Protein AF-A0A9D4Q6U0-F1 (afdb_monomer_lite)

Organism: Rhipicephalus sanguineus (NCBI:txid34632)

pLDDT: mean 75.95, std 23.37, range [24.31, 98.69]

Foldseek 3Di:
DDDDDDDDDDDDDDDDDDDDDDDDDDDDDDDDDDDDDDDDDDDDDDDDDDDDDDDDDDPVVLVVVLVVVLVPDDPVCSVVSNVVSVVVSVVPDDDPDDDDCVVVVVVLVVVLPDDDDDDDDVVVLVVSVVVSVVVLVVVLVVLCCVLVVVPVDPVSVVVSVVVNVVSVVVSVVVSVVVVVVVCVVVPDPPPVPPPDDQLEAEPDPDDDDPLLSVLQSVFPVNNDDPDDDPVSLLVVLQVVLVPDDPVCSVVSNVVSVVVVVVPDDPPPPSVVVVNVVVCVVQQWDWDQDPPVGGIYIDRNVPPPPDDDDDDDDDPDDDDDDPPVVPVVVVVVLPDPDPFDQQDPVFWDDDFQEIAGEDDAAAEGEQAAGPDQSNAYYEHERYNEYEQDANNDANHAHQEDYYEHYAEYEQEANSQANHPEHQEYEYYQYNEYHFDANSVARHENHQEDEYENEEYQAQDANSADNYYNHAEYYYYLYEHEHQDANSHAAEPYAEYEAYNYEYQEAEANSHHYYLYAEYAYENYEHHHYYAARAEHELYQEYEHALYEYEEQEAPHAPYHYHDLRHAEYEAENYEYAYFHANNNQNCQSYQAYEHENYEYEAHAPNRHHFDPRYDYAAYEYAPWLNLQVLVVLCVVPDDSSNVVSVNDQQHYAYCDDPPRHRPGSVQKHFDDDPNGGPGIDGPDPVSVVSRVVVVVVVVVVVVPDPPDDDPPPVVVVVVVVPDDD

Structure (mmCIF, N/CA/C/O backbone):
data_AF-A0A9D4Q6U0-F1
#
_entry.id   AF-A0A9D4Q6U0-F1
#
loop_
_atom_site.group_PDB
_atom_site.id
_atom_site.type_symbol
_atom_site.label_atom_id
_atom_site.label_alt_id
_atom_site.label_comp_id
_atom_site.label_asym_id
_atom_site.label_entity_id
_atom_site.label_seq_id
_atom_site.pdbx_PDB_ins_code
_atom_site.Cartn_x
_atom_site.Cartn_y
_atom_site.Cartn_z
_atom_site.occupancy
_atom_site.B_iso_or_equiv
_atom_site.auth_seq_id
_atom_site.auth_comp_id
_atom_site.auth_asym_id
_atom_site.auth_atom_id
_atom_site.pdbx_PDB_model_num
ATOM 1 N N . MET A 1 1 ? 0.917 17.896 98.290 1.00 34.88 1 MET A N 1
ATOM 2 C CA . MET A 1 1 ? 2.207 18.615 98.416 1.00 34.88 1 MET A CA 1
ATOM 3 C C . MET A 1 1 ? 2.697 18.904 97.009 1.00 34.88 1 MET A C 1
ATOM 5 O O . MET A 1 1 ? 2.626 17.999 96.190 1.00 34.88 1 MET A O 1
ATOM 9 N N . GLY A 1 2 ? 3.006 20.162 96.689 1.00 32.03 2 GLY A N 1
ATOM 10 C CA . GLY A 1 2 ? 2.991 20.664 95.311 1.00 32.03 2 GLY A CA 1
ATOM 11 C C . GLY A 1 2 ? 4.334 21.075 94.699 1.00 32.03 2 GLY A C 1
ATOM 12 O O . GLY A 1 2 ? 5.353 21.099 95.372 1.00 32.03 2 GLY A O 1
ATOM 13 N N . VAL A 1 3 ? 4.203 21.482 93.429 1.00 36.78 3 VAL A N 1
ATOM 14 C CA . VAL A 1 3 ? 4.994 22.435 92.619 1.00 36.78 3 VAL A CA 1
ATOM 15 C C . VAL A 1 3 ? 6.408 22.042 92.129 1.00 36.78 3 VAL A C 1
ATOM 17 O O . VAL A 1 3 ? 7.299 21.686 92.884 1.00 36.78 3 VAL A O 1
ATOM 20 N N . ALA A 1 4 ? 6.541 22.193 90.803 1.00 39.53 4 ALA A N 1
ATOM 21 C CA . ALA A 1 4 ? 7.672 22.272 89.864 1.00 39.53 4 ALA A CA 1
ATOM 22 C C . ALA A 1 4 ? 9.123 22.512 90.355 1.00 39.53 4 ALA A C 1
ATOM 24 O O . ALA A 1 4 ? 9.361 23.335 91.232 1.00 39.53 4 ALA A O 1
ATOM 25 N N . SER A 1 5 ? 10.115 21.972 89.614 1.00 38.06 5 SER A N 1
ATOM 26 C CA . SER A 1 5 ? 11.016 22.748 88.713 1.00 38.06 5 SER A CA 1
ATOM 27 C C . SER A 1 5 ? 12.306 22.007 88.251 1.00 38.06 5 SER A C 1
ATOM 29 O O . SER A 1 5 ? 12.894 21.242 89.001 1.00 38.06 5 SER A O 1
ATOM 31 N N . ASN A 1 6 ? 12.740 22.339 87.019 1.00 36.28 6 ASN A N 1
ATOM 32 C CA . ASN A 1 6 ? 14.113 22.616 86.523 1.00 36.28 6 ASN A CA 1
ATOM 33 C C . ASN A 1 6 ? 15.254 21.575 86.345 1.00 36.28 6 ASN A C 1
ATOM 35 O O . ASN A 1 6 ? 15.636 20.862 87.260 1.00 36.28 6 ASN A O 1
ATOM 39 N N . GLY A 1 7 ? 15.954 21.756 85.201 1.00 28.27 7 GLY A N 1
ATOM 40 C CA . GLY A 1 7 ? 17.429 21.720 85.035 1.00 28.27 7 GLY A CA 1
ATOM 41 C C . GLY A 1 7 ? 18.051 20.348 84.731 1.00 28.27 7 GLY A C 1
ATOM 42 O O . GLY A 1 7 ? 17.636 19.355 85.293 1.00 28.27 7 GLY A O 1
ATOM 43 N N . GLY A 1 8 ? 19.067 20.154 83.885 1.00 30.03 8 GLY A N 1
ATOM 44 C CA . GLY A 1 8 ? 20.014 21.053 83.227 1.00 30.03 8 GLY A CA 1
ATOM 45 C C . GLY A 1 8 ? 21.415 20.400 83.194 1.00 30.03 8 GLY A C 1
ATOM 46 O O . GLY A 1 8 ? 21.951 20.077 84.241 1.00 30.03 8 GLY A O 1
ATOM 47 N N . ALA A 1 9 ? 21.963 20.226 81.982 1.00 34.41 9 ALA A N 1
ATOM 48 C CA . ALA A 1 9 ? 23.371 20.260 81.521 1.00 34.41 9 ALA A CA 1
ATOM 49 C C . ALA A 1 9 ? 24.570 19.671 82.324 1.00 34.41 9 ALA A C 1
ATOM 51 O O . ALA A 1 9 ? 24.760 19.976 83.494 1.00 34.41 9 ALA A O 1
ATOM 52 N N . ARG A 1 10 ? 25.502 19.012 81.592 1.00 33.31 10 ARG A N 1
ATOM 53 C CA . ARG A 1 10 ? 27.002 19.008 81.684 1.00 33.31 10 ARG A CA 1
ATOM 54 C C . ARG A 1 10 ? 27.558 18.009 80.629 1.00 33.31 10 ARG A C 1
ATOM 56 O O . ARG A 1 10 ? 26.891 17.018 80.388 1.00 33.31 10 ARG A O 1
ATOM 63 N N . GLN A 1 11 ? 28.717 18.110 79.959 1.00 32.38 11 GLN A N 1
ATOM 64 C CA . GLN A 1 11 ? 29.788 19.110 79.788 1.00 32.38 11 GLN A CA 1
ATOM 65 C C . GLN A 1 11 ? 30.734 18.649 78.628 1.00 32.38 11 GLN A C 1
ATOM 67 O O . GLN A 1 11 ? 30.754 17.471 78.290 1.00 32.38 11 GLN A O 1
ATOM 72 N N . ARG A 1 12 ? 31.488 19.590 78.022 1.00 40.22 12 ARG A N 1
ATOM 73 C CA . ARG A 1 12 ? 32.461 19.471 76.884 1.00 40.22 12 ARG A CA 1
ATOM 74 C C . ARG A 1 12 ? 33.872 18.976 77.328 1.00 40.22 12 ARG A C 1
ATOM 76 O O . ARG A 1 12 ? 33.989 18.732 78.527 1.00 40.22 12 ARG A O 1
ATOM 83 N N . PRO A 1 13 ? 34.939 18.849 76.471 1.00 55.78 13 PRO A N 1
ATOM 84 C CA . PRO A 1 13 ? 35.700 19.938 75.752 1.00 55.78 13 PRO A CA 1
ATOM 85 C C . PRO A 1 13 ? 36.103 19.604 74.269 1.00 55.78 13 PRO A C 1
ATOM 87 O O . PRO A 1 13 ? 36.256 18.441 73.934 1.00 55.78 13 PRO A O 1
ATOM 90 N N . LEU A 1 14 ? 36.099 20.506 73.261 1.00 34.78 14 LEU A N 1
ATOM 91 C CA . LEU A 1 14 ? 36.985 21.635 72.825 1.00 34.78 14 LEU A CA 1
ATOM 92 C C . LEU A 1 14 ? 38.248 21.305 71.971 1.00 34.78 14 LEU A C 1
ATOM 94 O O . LEU A 1 14 ? 39.190 20.713 72.486 1.00 34.78 14 LEU A O 1
ATOM 98 N N . LYS A 1 15 ? 38.288 21.841 70.724 1.00 33.41 15 LYS A N 1
ATOM 99 C CA . LYS A 1 15 ? 39.376 22.593 70.008 1.00 33.41 15 LYS A CA 1
ATOM 100 C C . LYS A 1 15 ? 38.868 22.986 68.583 1.00 33.41 15 LYS A C 1
ATOM 102 O O . LYS A 1 15 ? 38.467 22.095 67.852 1.00 33.41 15 LYS A O 1
ATOM 107 N N . HIS A 1 16 ? 38.528 24.258 68.280 1.00 33.97 16 HIS A N 1
ATOM 108 C CA . HIS A 1 16 ? 39.327 25.363 67.658 1.00 33.97 16 HIS A CA 1
ATOM 109 C C . HIS A 1 16 ? 39.791 25.070 66.203 1.00 33.97 16 HIS A C 1
ATOM 111 O O . HIS A 1 16 ? 40.360 24.008 66.015 1.00 33.97 16 HIS A O 1
ATOM 117 N N . ILE A 1 17 ? 39.655 25.868 65.118 1.00 32.78 17 ILE A N 1
ATOM 118 C CA . ILE A 1 17 ? 39.364 27.286 64.723 1.00 32.78 17 ILE A CA 1
ATOM 119 C C . ILE A 1 17 ? 38.952 27.215 63.212 1.00 32.78 17 ILE A C 1
ATOM 121 O O . ILE A 1 17 ? 39.503 26.373 62.517 1.00 32.78 17 ILE A O 1
ATOM 125 N N . GLY A 1 18 ? 37.927 27.882 62.652 1.00 28.89 18 GLY A N 1
ATOM 126 C CA . GLY A 1 18 ? 37.894 29.280 62.162 1.00 28.89 18 GLY A CA 1
ATOM 127 C C . GLY A 1 18 ? 37.736 29.363 60.619 1.00 28.89 18 GLY A C 1
ATOM 128 O O . GLY A 1 18 ? 38.375 28.611 59.900 1.00 28.89 18 GLY A O 1
ATOM 129 N N . LEU A 1 19 ? 36.846 30.246 60.145 1.00 32.69 19 LEU A N 1
ATOM 130 C CA . LEU A 1 19 ? 36.236 30.379 58.799 1.00 32.69 19 LEU A CA 1
ATOM 131 C C . LEU A 1 19 ? 36.985 31.314 57.801 1.00 32.69 19 LEU A C 1
ATOM 133 O O . LEU A 1 19 ? 37.939 31.978 58.191 1.00 32.69 19 LEU A O 1
ATOM 137 N N . VAL A 1 20 ? 36.378 31.448 56.597 1.00 30.61 20 VAL A N 1
ATOM 138 C CA . VAL A 1 20 ? 36.308 32.556 55.582 1.00 30.61 20 VAL A CA 1
ATOM 139 C C . VAL A 1 20 ? 37.174 32.509 54.272 1.00 30.61 20 VAL A C 1
ATOM 141 O O . VAL A 1 20 ? 38.139 31.754 54.238 1.00 30.61 20 VAL A O 1
ATOM 144 N N . PRO A 1 21 ? 36.778 33.190 53.144 1.00 51.00 21 PRO A N 1
ATOM 145 C CA . PRO A 1 21 ? 36.739 32.632 51.768 1.00 51.00 21 PRO A CA 1
ATOM 146 C C . PRO A 1 21 ? 37.429 33.509 50.667 1.00 51.00 21 PRO A C 1
ATOM 148 O O . PRO A 1 21 ? 37.908 34.603 50.948 1.00 51.00 21 PRO A O 1
ATOM 151 N N . SER A 1 22 ? 37.428 33.091 49.388 1.00 27.39 22 SER A N 1
ATOM 152 C CA . SER A 1 22 ? 37.730 33.931 48.187 1.00 27.39 22 SER A CA 1
ATOM 153 C C . SER A 1 22 ? 37.457 33.123 46.893 1.00 27.39 22 SER A C 1
ATOM 155 O O . SER A 1 22 ? 37.716 31.926 46.870 1.00 27.39 22 SER A O 1
ATOM 157 N N . LEU A 1 23 ? 36.708 33.571 45.869 1.00 31.47 23 LEU A N 1
ATOM 158 C CA . LEU A 1 23 ? 36.909 34.620 44.839 1.00 31.47 23 LEU A CA 1
ATOM 159 C C . LEU A 1 23 ? 38.144 34.439 43.911 1.00 31.47 23 LEU A C 1
ATOM 161 O O . LEU A 1 23 ? 39.253 34.714 44.340 1.00 31.47 23 LEU A O 1
ATOM 165 N N . VAL A 1 24 ? 37.857 34.026 42.651 1.00 36.94 24 VAL A N 1
ATOM 166 C CA . VAL A 1 24 ? 38.416 34.320 41.282 1.00 36.94 24 VAL A CA 1
ATOM 167 C C . VAL A 1 24 ? 39.945 34.541 41.119 1.00 36.94 24 VAL A C 1
ATOM 169 O O . VAL A 1 24 ? 40.532 35.258 41.921 1.00 36.94 24 VAL A O 1
ATOM 172 N N . PRO A 1 25 ? 40.613 34.056 40.037 1.00 44.22 25 PRO A N 1
ATOM 173 C CA . PRO A 1 25 ? 40.676 34.849 38.795 1.00 44.22 25 PRO A CA 1
ATOM 174 C C . PRO A 1 25 ? 40.771 34.080 37.453 1.00 44.22 25 PRO A C 1
ATOM 176 O O . PRO A 1 25 ? 41.202 32.938 37.344 1.00 44.22 25 PRO A O 1
ATOM 179 N N . SER A 1 26 ? 40.405 34.824 36.412 1.00 31.14 26 SER A N 1
ATOM 180 C CA . SER A 1 26 ? 40.725 34.697 34.985 1.00 31.14 26 SER A CA 1
ATOM 181 C C . SER A 1 26 ? 42.228 34.695 34.647 1.00 31.14 26 SER A C 1
ATOM 183 O O . SER A 1 26 ? 42.954 35.501 35.219 1.00 31.14 26 SER A O 1
ATOM 185 N N . GLN A 1 27 ? 42.642 33.953 33.608 1.00 31.19 27 GLN A N 1
ATOM 186 C CA . GLN A 1 27 ? 43.808 34.216 32.727 1.00 31.19 27 GLN A CA 1
ATOM 187 C C . GLN A 1 27 ? 43.647 33.353 31.453 1.00 31.19 27 GLN A C 1
ATOM 189 O O . GLN A 1 27 ? 43.472 32.146 31.551 1.00 31.19 27 GLN A O 1
ATOM 194 N N . LYS A 1 28 ? 43.365 33.930 30.274 1.00 29.39 28 LYS A N 1
ATOM 195 C CA . LYS A 1 28 ? 44.308 34.395 29.229 1.00 29.39 28 LYS A CA 1
ATOM 196 C C . LYS A 1 28 ? 45.411 33.388 28.870 1.00 29.39 28 LYS A C 1
ATOM 198 O O . LYS A 1 28 ? 46.359 33.226 29.625 1.00 29.39 28 LYS A O 1
ATOM 203 N N . PHE A 1 29 ? 45.316 32.826 27.663 1.00 33.66 29 PHE A N 1
ATOM 204 C CA . PHE A 1 29 ? 46.439 32.261 26.915 1.00 33.66 29 PHE A CA 1
ATOM 205 C C . PHE A 1 29 ? 46.418 32.827 25.489 1.00 33.66 29 PHE A C 1
ATOM 207 O O . PHE A 1 29 ? 45.447 32.642 24.758 1.00 33.66 29 PHE A O 1
ATOM 214 N N . ASP A 1 30 ? 47.490 33.537 25.143 1.00 32.09 30 ASP A N 1
ATOM 215 C CA . ASP A 1 30 ? 47.856 33.989 23.799 1.00 32.09 30 ASP A CA 1
ATOM 216 C C . ASP A 1 30 ? 48.818 32.971 23.158 1.00 32.09 30 ASP A C 1
ATOM 218 O O . ASP A 1 30 ? 49.669 32.402 23.844 1.00 32.09 30 ASP A O 1
ATOM 222 N N . GLY A 1 31 ? 48.741 32.793 21.834 1.00 28.66 31 GLY A N 1
ATOM 223 C CA . GLY A 1 31 ? 49.796 32.157 21.028 1.00 28.66 31 GLY A CA 1
ATOM 224 C C . GLY A 1 31 ? 49.304 31.500 19.727 1.00 28.66 31 GLY A C 1
ATOM 225 O O . GLY A 1 31 ? 48.173 31.039 19.671 1.00 28.66 31 GLY A O 1
ATOM 226 N N . PRO A 1 32 ? 50.106 31.483 18.645 1.00 41.25 32 PRO A N 1
ATOM 227 C CA . PRO A 1 32 ? 49.754 32.206 17.421 1.00 41.25 32 PRO A CA 1
ATOM 228 C C . PRO A 1 32 ? 49.377 31.311 16.228 1.00 41.25 32 PRO A C 1
ATOM 230 O O . PRO A 1 32 ? 49.958 30.247 16.018 1.00 41.25 32 PRO A O 1
ATOM 233 N N . MET A 1 33 ? 48.472 31.802 15.371 1.00 28.66 33 MET A N 1
ATOM 234 C CA . MET A 1 33 ? 48.144 31.177 14.085 1.00 28.66 33 MET A CA 1
ATOM 235 C C . MET A 1 33 ? 48.852 31.907 12.932 1.00 28.66 33 MET A C 1
ATOM 237 O O . MET A 1 33 ? 48.677 33.109 12.726 1.00 28.66 33 MET A O 1
ATOM 241 N N . ARG A 1 34 ? 49.685 31.162 12.196 1.00 32.22 34 ARG A N 1
ATOM 242 C CA . ARG A 1 34 ? 50.364 31.597 10.969 1.00 32.22 34 ARG A CA 1
ATOM 243 C C . ARG A 1 34 ? 49.403 31.632 9.777 1.00 32.22 34 ARG A C 1
ATOM 245 O O . ARG A 1 34 ? 48.466 30.850 9.677 1.00 32.22 34 ARG A O 1
ATOM 252 N N . ALA A 1 35 ? 49.726 32.549 8.874 1.00 31.44 35 ALA A N 1
ATOM 253 C CA . ALA A 1 35 ? 49.068 32.891 7.624 1.00 31.44 35 ALA A CA 1
ATOM 254 C C . ALA A 1 35 ? 48.915 31.742 6.609 1.00 31.44 35 ALA A C 1
ATOM 256 O O . ALA A 1 35 ? 49.824 30.933 6.455 1.00 31.44 35 ALA A O 1
ATOM 257 N N . PHE A 1 36 ? 47.848 31.805 5.802 1.00 28.67 36 PHE A N 1
ATOM 258 C CA . PHE A 1 36 ? 47.908 31.507 4.366 1.00 28.67 36 PHE A CA 1
ATOM 259 C C . PHE A 1 36 ? 46.881 32.350 3.587 1.00 28.67 36 PHE A C 1
ATOM 261 O O . PHE A 1 36 ? 45.797 32.665 4.071 1.00 28.67 36 PHE A O 1
ATOM 268 N N . GLN A 1 37 ? 47.299 32.786 2.403 1.00 31.31 37 GLN A N 1
ATOM 269 C CA . GLN A 1 37 ? 46.745 33.869 1.590 1.00 31.31 37 GLN A CA 1
ATOM 270 C C . GLN A 1 37 ? 45.569 33.474 0.668 1.00 31.31 37 GLN A C 1
ATOM 272 O O . GLN A 1 37 ? 45.561 32.397 0.087 1.00 31.31 37 GLN A O 1
ATOM 277 N N . ALA A 1 38 ? 44.708 34.478 0.431 1.00 31.34 38 ALA A N 1
ATOM 278 C CA . ALA A 1 38 ? 44.117 34.930 -0.845 1.00 31.34 38 ALA A CA 1
ATOM 279 C C . ALA A 1 38 ? 43.140 34.037 -1.654 1.00 31.34 38 ALA A C 1
ATOM 281 O O . ALA A 1 38 ? 43.524 33.014 -2.205 1.00 31.34 38 ALA A O 1
ATOM 282 N N . ARG A 1 39 ? 41.953 34.583 -1.993 1.00 29.25 39 ARG A N 1
ATOM 283 C CA . ARG A 1 39 ? 41.708 35.322 -3.262 1.00 29.25 39 ARG A CA 1
ATOM 284 C C . ARG A 1 39 ? 40.244 35.789 -3.452 1.00 29.25 39 ARG A C 1
ATOM 286 O O . ARG A 1 39 ? 39.315 35.003 -3.373 1.00 29.25 39 ARG A O 1
ATOM 293 N N . LYS A 1 40 ? 40.147 37.067 -3.854 1.00 28.42 40 LYS A N 1
ATOM 294 C CA . LYS A 1 40 ? 39.218 37.742 -4.792 1.00 28.42 40 LYS A CA 1
ATOM 295 C C . LYS A 1 40 ? 37.699 37.787 -4.543 1.00 28.42 40 LYS A C 1
ATOM 297 O O . LYS A 1 40 ? 36.964 36.840 -4.780 1.00 28.42 40 LYS A O 1
ATOM 302 N N . ALA A 1 41 ? 37.264 39.020 -4.280 1.00 31.20 41 ALA A N 1
ATOM 303 C CA . ALA A 1 41 ? 35.942 39.570 -4.547 1.00 31.20 41 ALA A CA 1
ATOM 304 C C . ALA A 1 41 ? 35.710 39.842 -6.051 1.00 31.20 41 ALA A C 1
ATOM 306 O O . ALA A 1 41 ? 36.641 40.216 -6.770 1.00 31.20 41 ALA A O 1
ATOM 307 N N . SER A 1 42 ? 34.451 39.752 -6.490 1.00 27.77 42 SER A N 1
ATOM 308 C CA . SER A 1 42 ? 33.943 40.410 -7.699 1.00 27.77 42 SER A CA 1
ATOM 309 C C . SER A 1 42 ? 32.611 41.092 -7.386 1.00 27.77 42 SER A C 1
ATOM 311 O O . SER A 1 42 ? 31.656 40.442 -6.966 1.00 27.77 42 SER A O 1
ATOM 313 N N . ALA A 1 43 ? 32.583 42.407 -7.581 1.00 34.78 43 ALA A N 1
ATOM 314 C CA . ALA A 1 43 ? 31.421 43.273 -7.458 1.00 34.78 43 ALA A CA 1
ATOM 315 C C . ALA A 1 43 ? 30.470 43.133 -8.662 1.00 34.78 43 ALA A C 1
ATOM 317 O O . ALA A 1 43 ? 30.919 42.875 -9.779 1.00 34.78 43 ALA A O 1
ATOM 318 N N . GLN A 1 44 ? 29.178 43.397 -8.449 1.00 27.06 44 GLN A N 1
ATOM 319 C CA . GLN A 1 44 ? 28.223 43.744 -9.507 1.00 27.06 44 GLN A CA 1
ATOM 320 C C . GLN A 1 44 ? 27.370 44.957 -9.082 1.00 27.06 44 GLN A C 1
ATOM 322 O O . GLN A 1 44 ? 27.084 45.097 -7.891 1.00 27.06 44 GLN A O 1
ATOM 327 N N . PRO A 1 45 ? 26.994 45.851 -10.022 1.00 37.41 45 PRO A N 1
ATOM 328 C CA . PRO A 1 45 ? 26.477 47.179 -9.708 1.00 37.41 45 PRO A CA 1
ATOM 329 C C . PRO A 1 45 ? 24.943 47.253 -9.668 1.00 37.41 45 PRO A C 1
ATOM 331 O O . PRO A 1 45 ? 24.237 46.562 -10.401 1.00 37.41 45 PRO A O 1
ATOM 334 N N . GLN A 1 46 ? 24.444 48.167 -8.834 1.00 29.25 46 GLN A N 1
ATOM 335 C CA . GLN A 1 46 ? 23.058 48.631 -8.807 1.00 29.25 46 GLN A CA 1
ATOM 336 C C . GLN A 1 46 ? 22.801 49.637 -9.939 1.00 29.25 46 GLN A C 1
ATOM 338 O O . GLN A 1 46 ? 23.622 50.517 -10.188 1.00 29.25 46 GLN A O 1
ATOM 343 N N . THR A 1 47 ? 21.626 49.561 -10.563 1.00 27.25 47 THR A N 1
ATOM 344 C CA . THR A 1 47 ? 21.039 50.656 -11.349 1.00 27.25 47 THR A CA 1
ATOM 345 C C . THR A 1 47 ? 19.639 50.954 -10.819 1.00 27.25 47 THR A C 1
ATOM 347 O O . THR A 1 47 ? 18.813 50.059 -10.648 1.00 27.25 47 THR A O 1
ATOM 350 N N . SER A 1 48 ? 19.400 52.225 -10.503 1.00 25.84 48 SER A N 1
ATOM 351 C CA . SER A 1 48 ? 18.124 52.789 -10.072 1.00 25.84 48 SER A CA 1
ATOM 352 C C . SER A 1 48 ? 17.497 53.571 -11.229 1.00 25.84 48 SER A C 1
ATOM 354 O O . SER A 1 48 ? 18.179 54.315 -11.928 1.00 25.84 48 SER A O 1
ATOM 356 N N . VAL A 1 49 ? 16.186 53.419 -11.424 1.00 25.44 49 VAL A N 1
ATOM 357 C CA . VAL A 1 49 ? 15.376 54.272 -12.307 1.00 25.44 49 VAL A CA 1
ATOM 358 C C . VAL A 1 49 ? 14.166 54.747 -11.504 1.00 25.44 49 VAL A C 1
ATOM 360 O O . VAL A 1 49 ? 13.411 53.935 -10.968 1.00 25.44 49 VAL A O 1
ATOM 363 N N . GLN A 1 50 ? 14.016 56.067 -11.382 1.00 27.84 50 GLN A N 1
ATOM 364 C CA . GLN A 1 50 ? 12.854 56.735 -10.793 1.00 27.84 50 GLN A CA 1
ATOM 365 C C . GLN A 1 50 ? 11.741 56.877 -11.843 1.00 27.84 50 GLN A C 1
ATOM 367 O O . GLN A 1 50 ? 12.015 57.261 -12.975 1.00 27.84 50 GLN A O 1
ATOM 372 N N . PHE A 1 51 ? 10.486 56.642 -11.448 1.00 24.31 51 PHE A N 1
ATOM 373 C CA . PHE A 1 51 ? 9.303 57.090 -12.189 1.00 24.31 51 PHE A CA 1
ATOM 374 C C . PHE A 1 51 ? 8.334 57.838 -11.266 1.00 24.31 51 PHE A C 1
ATOM 376 O O . PHE A 1 51 ? 8.239 57.555 -10.071 1.00 24.31 51 PHE A O 1
ATOM 383 N N . ALA A 1 52 ? 7.667 58.820 -11.873 1.00 27.02 52 ALA A N 1
ATOM 384 C CA . ALA A 1 52 ? 6.832 59.859 -11.286 1.00 27.02 52 ALA A CA 1
ATOM 385 C C . ALA A 1 52 ? 5.637 59.348 -10.457 1.00 27.02 52 ALA A C 1
ATOM 387 O O . ALA A 1 52 ? 5.082 58.277 -10.697 1.00 27.02 52 ALA A O 1
ATOM 388 N N . VAL A 1 53 ? 5.244 60.159 -9.472 1.00 27.25 53 VAL A N 1
ATOM 389 C CA . VAL A 1 53 ? 4.174 59.895 -8.502 1.00 27.25 53 VAL A CA 1
ATOM 390 C C . VAL A 1 53 ? 2.851 60.485 -9.004 1.00 27.25 53 VAL A C 1
ATOM 392 O O . VAL A 1 53 ? 2.723 61.700 -9.109 1.00 27.25 53 VAL A O 1
ATOM 395 N N . GLU A 1 54 ? 1.856 59.634 -9.263 1.00 27.48 54 GLU A N 1
ATOM 396 C CA . GLU A 1 54 ? 0.443 60.023 -9.418 1.00 27.48 54 GLU A CA 1
ATOM 397 C C . GLU A 1 54 ? -0.264 60.155 -8.049 1.00 27.48 54 GLU A C 1
ATOM 399 O O . GLU A 1 54 ? 0.111 59.468 -7.086 1.00 27.48 54 GLU A O 1
ATOM 404 N N . PRO A 1 55 ? -1.306 61.005 -7.929 1.00 34.06 55 PRO A N 1
ATOM 405 C CA . PRO A 1 55 ? -1.954 61.286 -6.654 1.00 34.06 55 PRO A CA 1
ATOM 406 C C . PRO A 1 55 ? -2.772 60.086 -6.156 1.00 34.06 55 PRO A C 1
ATOM 408 O O . PRO A 1 55 ? -3.558 59.467 -6.874 1.00 34.06 55 PRO A O 1
ATOM 411 N N . ARG A 1 56 ? -2.588 59.744 -4.878 1.00 39.72 56 ARG A N 1
ATOM 412 C CA . ARG A 1 56 ? -3.220 58.585 -4.239 1.00 39.72 56 ARG A CA 1
ATOM 413 C C . ARG A 1 56 ? -4.607 58.946 -3.704 1.00 39.72 56 ARG A C 1
ATOM 415 O O . ARG A 1 56 ? -4.706 59.532 -2.635 1.00 39.72 56 ARG A O 1
ATOM 422 N N . LEU A 1 57 ? -5.664 58.498 -4.382 1.00 44.09 57 LEU A N 1
ATOM 423 C CA . LEU A 1 57 ? -7.014 58.454 -3.797 1.00 44.09 57 LEU A CA 1
ATOM 424 C C . LEU A 1 57 ? -7.071 57.421 -2.663 1.00 44.09 57 LEU A C 1
ATOM 426 O O . LEU A 1 57 ? -6.499 56.330 -2.793 1.00 44.09 57 LEU A O 1
ATOM 430 N N . SER A 1 58 ? -7.782 57.729 -1.585 1.00 52.78 58 SER A N 1
ATOM 431 C CA . SER A 1 58 ? -8.012 56.833 -0.448 1.00 52.78 58 SER A CA 1
ATOM 432 C C . SER A 1 58 ? -9.027 55.723 -0.783 1.00 52.78 58 SER A C 1
ATOM 434 O O . SER A 1 58 ? -9.812 55.824 -1.726 1.00 52.78 58 SER A O 1
ATOM 436 N N . ALA A 1 59 ? -9.017 54.613 -0.033 1.00 47.28 59 ALA A N 1
ATOM 437 C CA . ALA A 1 59 ? -9.932 53.486 -0.268 1.00 47.28 59 ALA A CA 1
ATOM 438 C C . ALA A 1 59 ? -11.436 53.863 -0.234 1.00 47.28 59 ALA A C 1
ATOM 440 O O . ALA A 1 59 ? -12.172 53.357 -1.085 1.00 47.28 59 ALA A O 1
ATOM 441 N N . PRO A 1 60 ? -11.906 54.767 0.654 1.00 51.03 60 PRO A N 1
ATOM 442 C CA . PRO A 1 60 ? -13.289 55.249 0.633 1.00 51.03 60 PRO A CA 1
ATOM 443 C C . PRO A 1 60 ? -13.647 56.004 -0.654 1.00 51.03 60 PRO A C 1
ATOM 445 O O . PRO A 1 60 ? -14.721 55.789 -1.213 1.00 51.03 60 PRO A O 1
ATOM 448 N N . GLU A 1 61 ? -12.737 56.835 -1.170 1.00 49.31 61 GLU A N 1
ATOM 449 C CA . GLU A 1 61 ? -12.953 57.624 -2.393 1.00 49.31 61 GLU A CA 1
ATOM 450 C C . GLU A 1 61 ? -13.031 56.729 -3.633 1.00 49.31 61 GLU A C 1
ATOM 452 O O . GLU A 1 61 ? -13.877 56.932 -4.502 1.00 49.31 61 GLU A O 1
ATOM 457 N N . ARG A 1 62 ? -12.223 55.664 -3.683 1.00 53.44 62 ARG A N 1
ATOM 458 C CA . ARG A 1 62 ? -12.276 54.677 -4.774 1.00 53.44 62 ARG A CA 1
ATOM 459 C C . ARG A 1 62 ? -13.554 53.842 -4.738 1.00 53.44 62 ARG A C 1
ATOM 461 O O . ARG A 1 62 ? -14.106 53.522 -5.787 1.00 53.44 62 ARG A O 1
ATOM 468 N N . LEU A 1 63 ? -14.046 53.506 -3.544 1.00 46.44 63 LEU A N 1
ATOM 469 C CA . LEU A 1 63 ? -15.309 52.780 -3.384 1.00 46.44 63 LEU A CA 1
ATOM 470 C C . LEU A 1 63 ? -16.516 53.656 -3.754 1.00 46.44 63 LEU A C 1
ATOM 472 O O . LEU A 1 63 ? -17.475 53.167 -4.351 1.00 46.44 63 LEU A O 1
ATOM 476 N N . SER A 1 64 ? -16.445 54.951 -3.434 1.00 54.81 64 SER A N 1
ATOM 477 C CA . SER A 1 64 ? -17.417 55.959 -3.863 1.00 54.81 64 SER A CA 1
ATOM 478 C C . SER A 1 64 ? -17.458 56.074 -5.391 1.00 54.81 64 SER A C 1
ATOM 480 O O . SER A 1 64 ? -18.533 56.005 -5.984 1.00 54.81 64 SER A O 1
ATOM 482 N N . LEU A 1 65 ? -16.290 56.111 -6.044 1.00 50.19 65 LEU A N 1
ATOM 483 C CA . LEU A 1 65 ? -16.170 56.187 -7.502 1.00 50.19 65 LEU A CA 1
ATOM 484 C C . LEU A 1 65 ? -16.754 54.950 -8.210 1.00 50.19 65 LEU A C 1
ATOM 486 O O . LEU A 1 65 ? -17.503 55.086 -9.174 1.00 50.19 65 LEU A O 1
ATOM 490 N N . VAL A 1 66 ? -16.484 53.738 -7.705 1.00 50.25 66 VAL A N 1
ATOM 491 C CA . VAL A 1 66 ? -17.057 52.495 -8.263 1.00 50.25 66 VAL A CA 1
ATOM 492 C C . VAL A 1 66 ? -18.581 52.472 -8.121 1.00 50.25 66 VAL A C 1
ATOM 494 O O . VAL A 1 66 ? -19.274 52.085 -9.061 1.00 50.25 66 VAL A O 1
ATOM 497 N N . ARG A 1 67 ? -19.122 52.950 -6.993 1.00 51.72 67 ARG A N 1
ATOM 498 C CA . ARG A 1 67 ? -20.576 53.078 -6.802 1.00 51.72 67 ARG A CA 1
ATOM 499 C C . ARG A 1 67 ? -21.188 54.086 -7.770 1.00 51.72 67 ARG A C 1
ATOM 501 O O . ARG A 1 67 ? -22.209 53.785 -8.385 1.00 51.72 67 ARG A O 1
ATOM 508 N N . GLN A 1 68 ? -20.535 55.228 -7.962 1.00 55.31 68 GLN A N 1
ATOM 509 C CA . GLN A 1 68 ? -20.993 56.287 -8.859 1.00 55.31 68 GLN A CA 1
ATOM 510 C C . GLN A 1 68 ? -20.989 55.852 -10.335 1.00 55.31 68 GLN A C 1
ATOM 512 O O . GLN A 1 68 ? -21.892 56.221 -11.082 1.00 55.31 68 GLN A O 1
ATOM 517 N N . ILE A 1 69 ? -20.019 55.023 -10.738 1.00 49.84 69 ILE A N 1
ATOM 518 C CA . ILE A 1 69 ? -19.950 54.429 -12.081 1.00 49.84 69 ILE A CA 1
ATOM 519 C C . ILE A 1 69 ? -21.009 53.328 -12.245 1.00 49.84 69 ILE A C 1
ATOM 521 O O . ILE A 1 69 ? -21.702 53.294 -13.258 1.00 49.84 69 ILE A O 1
ATOM 525 N N . SER A 1 70 ? -21.196 52.465 -11.239 1.00 51.41 70 SER A N 1
ATOM 526 C CA . SER A 1 70 ? -22.192 51.384 -11.302 1.00 51.41 70 SER A CA 1
ATOM 527 C C . SER A 1 70 ? -23.638 51.890 -11.330 1.00 51.41 70 SER A C 1
ATOM 529 O O . SER A 1 70 ? -24.451 51.340 -12.061 1.00 51.41 70 SER A O 1
ATOM 531 N N . GLY A 1 71 ? -23.952 52.978 -10.617 1.00 50.69 71 GLY A N 1
ATOM 532 C CA . GLY A 1 71 ? -25.299 53.559 -10.586 1.00 50.69 71 GLY A CA 1
ATOM 533 C C . GLY A 1 71 ? -25.716 54.269 -11.879 1.00 50.69 71 GLY A C 1
ATOM 534 O O . GLY A 1 71 ? -26.861 54.689 -11.993 1.00 50.69 71 GLY A O 1
ATOM 535 N N . ARG A 1 72 ? -24.801 54.420 -12.846 1.00 51.56 72 ARG A N 1
ATOM 536 C CA . ARG A 1 72 ? -25.081 54.985 -14.176 1.00 51.56 72 ARG A CA 1
ATOM 537 C C . ARG A 1 72 ? -25.178 53.919 -15.275 1.00 51.56 72 ARG A C 1
ATOM 539 O O . ARG A 1 72 ? -25.448 54.273 -16.418 1.00 51.56 72 ARG A O 1
ATOM 546 N N . ALA A 1 73 ? -24.945 52.645 -14.954 1.00 45.81 73 ALA A N 1
ATOM 547 C CA . ALA A 1 73 ? -24.999 51.548 -15.918 1.00 45.81 73 ALA A CA 1
ATOM 548 C C . ALA A 1 73 ? -26.419 50.943 -16.021 1.00 45.81 73 ALA A C 1
ATOM 550 O O . ALA A 1 73 ? -27.134 50.918 -15.013 1.00 45.81 73 ALA A O 1
ATOM 551 N N . PRO A 1 74 ? -26.822 50.410 -17.194 1.00 51.34 74 PRO A N 1
ATOM 552 C CA . PRO A 1 74 ? -28.097 49.708 -17.361 1.00 51.34 74 PRO A CA 1
ATOM 553 C C . PRO A 1 74 ? -28.210 48.500 -16.418 1.00 51.34 74 PRO A C 1
ATOM 555 O O . PRO A 1 74 ? -27.213 47.817 -16.170 1.00 51.34 74 PRO A O 1
ATOM 558 N N . ASP A 1 75 ? -29.417 48.189 -15.937 1.00 47.44 75 ASP A N 1
ATOM 559 C CA . ASP A 1 75 ? -29.654 47.146 -14.918 1.00 47.44 75 ASP A CA 1
ATOM 560 C C . ASP A 1 75 ? -29.105 45.760 -15.307 1.00 47.44 75 ASP A C 1
ATOM 562 O O . ASP A 1 75 ? -28.644 45.001 -14.454 1.00 47.44 75 ASP A O 1
ATOM 566 N N . SER A 1 76 ? -29.062 45.442 -16.605 1.00 49.84 76 SER A N 1
ATOM 567 C CA . SER A 1 76 ? -28.497 44.189 -17.126 1.00 49.84 76 SER A CA 1
ATOM 568 C C . SER A 1 76 ? -26.971 44.084 -17.004 1.00 49.84 76 SER A C 1
ATOM 570 O O . SER A 1 76 ? -26.422 42.986 -17.110 1.00 49.84 76 SER A O 1
ATOM 572 N N . GLU A 1 77 ? -26.271 45.200 -16.791 1.00 43.38 77 GLU A N 1
ATOM 573 C CA . GLU A 1 77 ? -24.805 45.265 -16.753 1.00 43.38 77 GLU A CA 1
ATOM 574 C C . GLU A 1 77 ? -24.234 45.675 -15.392 1.00 43.38 77 GLU A C 1
ATOM 576 O O . GLU A 1 77 ? -23.049 45.443 -15.136 1.00 43.38 77 GLU A O 1
ATOM 581 N N . GLN A 1 78 ? -25.067 46.176 -14.474 1.00 48.97 78 GLN A N 1
ATOM 582 C CA . GLN A 1 78 ? -24.644 46.572 -13.125 1.00 48.97 78 GLN A CA 1
ATOM 583 C C . GLN A 1 78 ? -23.879 45.454 -12.398 1.00 48.97 78 GLN A C 1
ATOM 585 O O . GLN A 1 78 ? -22.838 45.711 -11.793 1.00 48.97 78 GLN A O 1
ATOM 590 N N . GLY A 1 79 ? -24.307 44.194 -12.534 1.00 41.94 79 GLY A N 1
ATOM 591 C CA . GLY A 1 79 ? -23.606 43.047 -11.944 1.00 41.94 79 GLY A CA 1
ATOM 592 C C . GLY A 1 79 ? -22.193 42.821 -12.502 1.00 41.94 79 GLY A C 1
ATOM 593 O O . GLY A 1 79 ? -21.275 42.486 -11.750 1.00 41.94 79 GLY A O 1
ATOM 594 N N . ARG A 1 80 ? -21.978 43.059 -13.804 1.00 46.28 80 ARG A N 1
ATOM 595 C CA . ARG A 1 80 ? -20.655 42.925 -14.444 1.00 46.28 80 ARG A CA 1
ATOM 596 C C . ARG A 1 80 ? -19.748 44.107 -14.112 1.00 46.28 80 ARG A C 1
ATOM 598 O O . ARG A 1 80 ? -18.568 43.897 -13.845 1.00 46.28 80 ARG A O 1
ATOM 605 N N . CYS A 1 81 ? -20.292 45.321 -14.054 1.00 41.47 81 CYS A N 1
ATOM 606 C CA . CYS A 1 81 ? -19.543 46.522 -13.681 1.00 41.47 81 CYS A CA 1
ATOM 607 C C . CYS A 1 81 ? -19.100 46.499 -12.211 1.00 41.47 81 CYS A C 1
ATOM 609 O O . CYS A 1 81 ? -17.959 46.849 -11.911 1.00 41.47 81 CYS A O 1
ATOM 611 N N . VAL A 1 82 ? -19.957 46.024 -11.299 1.00 46.03 82 VAL A N 1
ATOM 612 C CA . VAL A 1 82 ? -19.594 45.834 -9.884 1.00 46.03 82 VAL A CA 1
ATOM 613 C C . VAL A 1 82 ? -18.534 44.740 -9.745 1.00 46.03 82 VAL A C 1
ATOM 615 O O . VAL A 1 82 ? -17.542 44.945 -9.049 1.00 46.03 82 VAL A O 1
ATOM 618 N N . SER A 1 83 ? -18.680 43.619 -10.460 1.00 43.59 83 SER A N 1
ATOM 619 C CA . SER A 1 83 ? -17.679 42.545 -10.477 1.00 43.59 83 SER A CA 1
ATOM 620 C C . SER A 1 83 ? -16.315 43.031 -10.986 1.00 43.59 83 SER A C 1
ATOM 622 O O . SER A 1 83 ? -15.305 42.802 -10.322 1.00 43.59 83 SER A O 1
ATOM 624 N N . ALA A 1 84 ? -16.277 43.781 -12.091 1.00 46.38 84 ALA A N 1
ATOM 625 C CA . ALA A 1 84 ? -15.044 44.336 -12.651 1.00 46.38 84 ALA A CA 1
ATOM 626 C C . ALA A 1 84 ? -14.415 45.424 -11.758 1.00 46.38 84 ALA A C 1
ATOM 628 O O . ALA A 1 84 ? -13.196 45.454 -11.587 1.00 46.38 84 ALA A O 1
ATOM 629 N N . GLY A 1 85 ? -15.227 46.292 -11.143 1.00 43.47 85 GLY A N 1
ATOM 630 C CA . GLY A 1 85 ? -14.756 47.332 -10.220 1.00 43.47 85 GLY A CA 1
ATOM 631 C C . GLY A 1 85 ? -14.162 46.761 -8.929 1.00 43.47 85 GLY A C 1
ATOM 632 O O . GLY A 1 85 ? -13.136 47.245 -8.445 1.00 43.47 85 GLY A O 1
ATOM 633 N N . VAL A 1 86 ? -14.751 45.681 -8.408 1.00 45.62 86 VAL A N 1
ATOM 634 C CA . VAL A 1 86 ? -14.200 44.911 -7.284 1.00 45.62 86 VAL A CA 1
ATOM 635 C C . VAL A 1 86 ? -12.882 44.245 -7.688 1.00 45.62 86 VAL A C 1
ATOM 637 O O . VAL A 1 86 ? -11.909 44.319 -6.941 1.00 45.62 86 VAL A O 1
ATOM 640 N N . ASP A 1 87 ? -12.789 43.696 -8.900 1.00 43.03 87 ASP A N 1
ATOM 641 C CA . ASP A 1 87 ? -11.563 43.079 -9.421 1.00 43.03 87 ASP A CA 1
ATOM 642 C C . ASP A 1 87 ? -10.395 44.082 -9.547 1.00 43.03 87 ASP A C 1
ATOM 644 O O . ASP A 1 87 ? -9.242 43.751 -9.254 1.00 43.03 87 ASP A O 1
ATOM 648 N N . VAL A 1 88 ? -10.680 45.335 -9.921 1.00 43.12 88 VAL A N 1
ATOM 649 C CA . VAL A 1 88 ? -9.690 46.428 -9.998 1.00 43.12 88 VAL A CA 1
ATOM 650 C C . VAL A 1 88 ? -9.261 46.903 -8.603 1.00 43.12 88 VAL A C 1
ATOM 652 O O . VAL A 1 88 ? -8.062 47.057 -8.347 1.00 43.12 88 VAL A O 1
ATOM 655 N N . LEU A 1 89 ? -10.204 47.059 -7.666 1.00 38.84 89 LEU A N 1
ATOM 656 C CA . LEU A 1 89 ? -9.912 47.398 -6.265 1.00 38.84 89 LEU A CA 1
ATOM 657 C C . LEU A 1 89 ? -9.032 46.332 -5.587 1.00 38.84 89 LEU A C 1
ATOM 659 O O . LEU A 1 89 ? -8.110 46.669 -4.842 1.00 38.84 89 LEU A O 1
ATOM 663 N N . LEU A 1 90 ? -9.254 45.055 -5.905 1.00 44.72 90 LEU A N 1
ATOM 664 C CA . LEU A 1 90 ? -8.505 43.917 -5.365 1.00 44.72 90 LEU A CA 1
ATOM 665 C C . LEU A 1 90 ? -7.114 43.735 -5.998 1.00 44.72 90 LEU A C 1
ATOM 667 O O . LEU A 1 90 ? -6.235 43.109 -5.401 1.00 44.72 90 LEU A O 1
ATOM 671 N N . ARG A 1 91 ? -6.855 44.287 -7.190 1.00 41.84 91 ARG A N 1
ATOM 672 C CA . ARG A 1 91 ? -5.512 44.291 -7.810 1.00 41.84 91 ARG A CA 1
ATOM 673 C C . ARG A 1 91 ? -4.602 45.399 -7.270 1.00 41.84 91 ARG A C 1
ATOM 675 O O . ARG A 1 91 ? -3.385 45.251 -7.327 1.00 41.84 91 ARG A O 1
ATOM 682 N N . SER A 1 92 ? -5.171 46.464 -6.705 1.00 35.62 92 SER A N 1
ATOM 683 C CA . SER A 1 92 ? -4.436 47.653 -6.251 1.00 35.62 92 SER A CA 1
ATOM 684 C C . SER A 1 92 ? -3.772 47.528 -4.868 1.00 35.62 92 SER A C 1
ATOM 686 O O . SER A 1 92 ? -2.958 48.387 -4.523 1.00 35.62 92 SER A O 1
ATOM 688 N N . THR A 1 93 ? -4.087 46.519 -4.052 1.00 36.69 93 THR A N 1
ATOM 689 C CA . THR A 1 93 ? -3.502 46.358 -2.710 1.00 36.69 93 THR A CA 1
ATOM 690 C C . THR A 1 93 ? -2.285 45.426 -2.759 1.00 36.69 93 THR A C 1
ATOM 692 O O . THR A 1 93 ? -2.391 44.221 -2.999 1.00 36.69 93 THR A O 1
ATOM 695 N N . ARG A 1 94 ? -1.087 46.003 -2.577 1.00 36.59 94 ARG A N 1
ATOM 696 C CA . ARG A 1 94 ? 0.192 45.275 -2.535 1.00 36.59 94 ARG A CA 1
ATOM 697 C C . ARG A 1 94 ? 0.516 44.859 -1.094 1.00 36.59 94 ARG A C 1
ATOM 699 O O . ARG A 1 94 ? 1.070 45.650 -0.345 1.00 36.59 94 ARG A O 1
ATOM 706 N N . HIS A 1 95 ? 0.202 43.615 -0.731 1.00 33.91 95 HIS A N 1
ATOM 707 C CA . HIS A 1 95 ? 0.938 42.858 0.292 1.00 33.91 95 HIS A CA 1
ATOM 708 C C . HIS A 1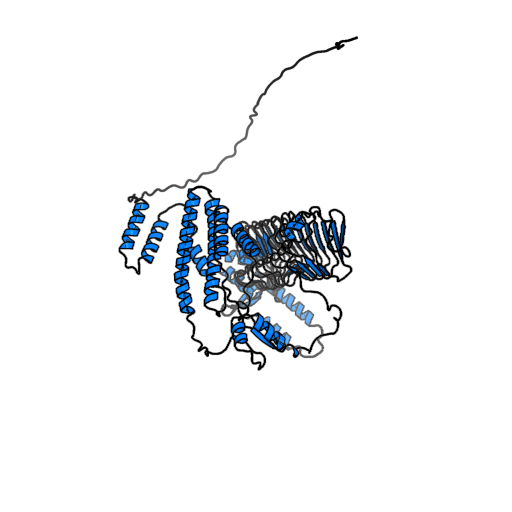 95 ? 0.921 41.350 -0.043 1.00 33.91 95 HIS A C 1
ATOM 710 O O . HIS A 1 95 ? -0.012 40.885 -0.708 1.00 33.91 95 HIS A O 1
ATOM 716 N N . PRO A 1 96 ? 1.965 40.587 0.342 1.00 33.91 96 PRO A N 1
ATOM 717 C CA . PRO A 1 96 ? 2.272 39.283 -0.223 1.00 33.91 96 PRO A CA 1
ATOM 718 C C . PRO A 1 96 ? 1.694 38.159 0.642 1.00 33.91 96 PRO A C 1
ATOM 720 O O . PRO A 1 96 ? 2.367 37.595 1.494 1.00 33.91 96 PRO A O 1
ATOM 723 N N . SER A 1 97 ? 0.434 37.819 0.408 1.00 36.25 97 SER A N 1
ATOM 724 C CA . SER A 1 97 ? -0.137 36.527 0.810 1.00 36.25 97 SER A CA 1
ATOM 725 C C . SER A 1 97 ? -1.441 36.320 0.045 1.00 36.25 97 SER A C 1
ATOM 727 O O . SER A 1 97 ? -2.532 36.629 0.515 1.00 36.25 97 SER A O 1
ATOM 729 N N . ARG A 1 98 ? -1.337 35.860 -1.208 1.00 38.03 98 ARG A N 1
ATOM 730 C CA . ARG A 1 98 ? -2.511 35.574 -2.045 1.00 38.03 98 ARG A CA 1
ATOM 731 C C . ARG A 1 98 ? -2.741 34.072 -2.176 1.00 38.03 98 ARG A C 1
ATOM 733 O O . ARG A 1 98 ? -1.982 33.384 -2.851 1.00 38.03 98 ARG A O 1
ATOM 740 N N . LEU A 1 99 ? -3.865 33.611 -1.633 1.00 40.38 99 LEU A N 1
ATOM 741 C CA . LEU A 1 99 ? -4.655 32.533 -2.230 1.00 40.38 99 LEU A CA 1
ATOM 742 C C . LEU A 1 99 ? -5.480 33.135 -3.388 1.00 40.38 99 LEU A C 1
ATOM 744 O O . LEU A 1 99 ? -6.103 34.182 -3.199 1.00 40.38 99 LEU A O 1
ATOM 748 N N . PRO A 1 100 ? -5.514 32.533 -4.590 1.00 43.38 100 PRO A N 1
ATOM 749 C CA . PRO A 1 100 ? -6.357 33.025 -5.670 1.00 43.38 100 PRO A CA 1
ATOM 750 C C . PRO A 1 100 ? -7.793 32.537 -5.457 1.00 43.38 100 PRO A C 1
ATOM 752 O O . PRO A 1 100 ? -8.057 31.343 -5.567 1.00 43.38 100 PRO A O 1
ATOM 755 N N . LEU A 1 101 ? -8.732 33.459 -5.228 1.00 42.12 101 LEU A N 1
ATOM 756 C CA . LEU A 1 101 ? -10.179 33.183 -5.157 1.00 42.12 101 LEU A CA 1
ATOM 757 C C . LEU A 1 101 ? -10.715 32.448 -6.403 1.00 42.12 101 LEU A C 1
ATOM 759 O O . LEU A 1 101 ? -11.666 31.681 -6.294 1.00 42.12 101 LEU A O 1
ATOM 763 N N . ARG A 1 102 ? -10.031 32.559 -7.554 1.00 45.97 102 ARG A N 1
ATOM 764 C CA . ARG A 1 102 ? -10.290 31.737 -8.752 1.00 45.97 102 ARG A CA 1
ATOM 765 C C . ARG A 1 102 ? -10.196 30.227 -8.497 1.00 45.97 102 ARG A C 1
ATOM 767 O O . ARG A 1 102 ? -10.907 29.473 -9.144 1.00 45.97 102 ARG A O 1
ATOM 774 N N . LYS A 1 103 ? -9.353 29.774 -7.558 1.00 43.34 103 LYS A N 1
ATOM 775 C CA . LYS A 1 103 ? -9.261 28.353 -7.174 1.00 43.34 103 LYS A CA 1
ATOM 776 C C . LYS A 1 103 ? -10.445 27.906 -6.322 1.00 43.34 103 LYS A C 1
ATOM 778 O O . LYS A 1 103 ? -10.831 26.753 -6.414 1.00 43.34 103 LYS A O 1
ATOM 783 N N . VAL A 1 104 ? -11.030 28.806 -5.530 1.00 41.88 104 VAL A N 1
ATOM 784 C CA . VAL A 1 104 ? -12.234 28.521 -4.733 1.00 41.88 104 VAL A CA 1
ATOM 785 C C . VAL A 1 104 ? -13.458 28.444 -5.644 1.00 41.88 104 VAL A C 1
ATOM 787 O O . VAL A 1 104 ? -14.259 27.528 -5.515 1.00 41.88 104 VAL A O 1
ATOM 790 N N . GLU A 1 105 ? -13.564 29.353 -6.614 1.00 44.25 105 GLU A N 1
ATOM 791 C CA . GLU A 1 105 ? -14.626 29.315 -7.624 1.00 44.25 105 GLU A CA 1
ATOM 792 C C . GLU A 1 105 ? -14.524 28.073 -8.527 1.00 44.25 105 GLU A C 1
ATOM 794 O O . GLU A 1 105 ? -15.533 27.414 -8.763 1.00 44.25 105 GLU A O 1
ATOM 799 N N . ALA A 1 106 ? -13.315 27.713 -8.979 1.00 50.00 106 ALA A N 1
ATOM 800 C CA . ALA A 1 106 ? -13.076 26.480 -9.737 1.00 50.00 106 ALA A CA 1
ATOM 801 C C . ALA A 1 106 ? -13.398 25.230 -8.902 1.00 50.00 106 ALA A C 1
ATOM 803 O O . ALA A 1 106 ? -14.148 24.373 -9.348 1.00 50.00 106 ALA A O 1
ATOM 804 N N . TYR A 1 107 ? -12.944 25.179 -7.646 1.00 46.59 107 TYR A N 1
ATOM 805 C CA . TYR A 1 107 ? -13.233 24.071 -6.732 1.00 46.59 107 TYR A CA 1
ATOM 806 C C . TYR A 1 107 ? -14.738 23.871 -6.494 1.00 46.59 107 TYR A C 1
ATOM 808 O O . TYR A 1 107 ? -15.206 22.736 -6.452 1.00 46.59 107 TYR A O 1
ATOM 816 N N . LEU A 1 108 ? -15.513 24.953 -6.366 1.00 45.66 108 LEU A N 1
ATOM 817 C CA . LEU A 1 108 ? -16.967 24.867 -6.197 1.00 45.66 108 LEU A CA 1
ATOM 818 C C . LEU A 1 108 ? -17.687 24.439 -7.488 1.00 45.66 108 LEU A C 1
ATOM 820 O O . LEU A 1 108 ? -18.687 23.730 -7.408 1.00 45.66 108 LEU A O 1
ATOM 824 N N . LYS A 1 109 ? -17.179 24.833 -8.664 1.00 49.84 109 LYS A N 1
ATOM 825 C CA . LYS A 1 109 ? -17.728 24.435 -9.973 1.00 49.84 109 LYS A CA 1
ATOM 826 C C . LYS A 1 109 ? -17.426 22.974 -10.315 1.00 49.84 109 LYS A C 1
ATOM 828 O O . LYS A 1 109 ? -18.317 22.265 -10.775 1.00 49.84 109 LYS A O 1
ATOM 833 N N . ASP A 1 110 ? -16.211 22.514 -10.034 1.00 45.97 110 ASP A N 1
ATOM 834 C CA . ASP A 1 110 ? -15.740 21.179 -10.418 1.00 45.97 110 ASP A CA 1
ATOM 835 C C . ASP A 1 110 ? -16.363 20.061 -9.562 1.00 45.97 110 ASP A C 1
ATOM 837 O O . ASP A 1 110 ? -16.572 18.951 -10.045 1.00 45.97 110 ASP A O 1
ATOM 841 N N . ASN A 1 111 ? -16.726 20.348 -8.305 1.00 46.62 111 ASN A N 1
ATOM 842 C CA . ASN A 1 111 ? -17.316 19.356 -7.396 1.00 46.62 111 ASN A CA 1
ATOM 843 C C . ASN A 1 111 ? -18.855 19.296 -7.429 1.00 46.62 111 ASN A C 1
ATOM 845 O O . ASN A 1 111 ? -19.432 18.366 -6.870 1.00 46.62 111 ASN A O 1
ATOM 849 N N . ALA A 1 112 ? -19.535 20.252 -8.072 1.00 45.31 112 ALA A N 1
ATOM 850 C CA . ALA A 1 112 ? -21.001 20.280 -8.158 1.00 45.31 112 ALA A CA 1
ATOM 851 C C . ALA A 1 112 ? -21.578 19.412 -9.298 1.00 45.31 112 ALA A C 1
ATOM 853 O O . ALA A 1 112 ? -22.784 19.178 -9.330 1.00 45.31 112 ALA A O 1
ATOM 854 N N . LEU A 1 113 ? -20.739 18.939 -10.231 1.00 38.50 113 LEU A N 1
ATOM 855 C CA . LEU A 1 113 ? -21.164 18.273 -11.474 1.00 38.50 113 LEU A CA 1
ATOM 856 C C . LEU A 1 113 ? -20.976 16.749 -11.499 1.00 38.50 113 LEU A C 1
ATOM 858 O O . LEU A 1 113 ? -21.338 16.105 -12.482 1.00 38.50 113 LEU A O 1
ATOM 862 N N . ALA A 1 114 ? -20.455 16.149 -10.432 1.00 38.41 114 ALA A N 1
ATOM 863 C CA . ALA A 1 114 ? -20.359 14.701 -10.318 1.00 38.41 114 ALA A CA 1
ATOM 864 C C . ALA A 1 114 ? -21.427 14.183 -9.345 1.00 38.41 114 ALA A C 1
ATOM 866 O O . ALA A 1 114 ? -21.526 14.679 -8.228 1.00 38.41 114 ALA A O 1
ATOM 867 N N . VAL A 1 115 ? -22.129 13.115 -9.746 1.00 36.38 115 VAL A N 1
ATOM 868 C CA . VAL A 1 115 ? -23.004 12.237 -8.934 1.00 36.38 115 VAL A CA 1
ATOM 869 C C . VAL A 1 115 ? -24.518 12.558 -8.986 1.00 36.38 115 VAL A C 1
ATOM 871 O O . VAL A 1 115 ? -25.017 13.391 -8.237 1.00 36.38 115 VAL A O 1
ATOM 874 N N . LEU A 1 116 ? -25.261 11.827 -9.844 1.00 39.50 116 LEU A N 1
ATOM 875 C CA . LEU A 1 116 ? -26.427 10.948 -9.537 1.00 39.50 116 LEU A CA 1
ATOM 876 C C . LEU A 1 116 ? -27.382 10.745 -10.748 1.00 39.50 116 LEU A C 1
ATOM 878 O O . LEU A 1 116 ? -27.454 11.617 -11.614 1.00 39.50 116 LEU A O 1
ATOM 882 N N . PRO A 1 117 ? -28.139 9.623 -10.812 1.00 41.34 117 PRO A N 1
ATOM 883 C CA . PRO A 1 117 ? -29.136 9.358 -11.850 1.00 41.34 117 PRO A CA 1
ATOM 884 C C . PRO A 1 117 ? -30.448 10.125 -11.615 1.00 41.34 117 PRO A C 1
ATOM 886 O O . PRO A 1 117 ? -30.827 10.439 -10.484 1.00 41.34 117 PRO A O 1
ATOM 889 N N . ALA A 1 118 ? -31.136 10.423 -12.715 1.00 42.44 118 ALA A N 1
ATOM 890 C CA . ALA A 1 118 ? -32.236 11.371 -12.798 1.00 42.44 118 ALA A CA 1
ATOM 891 C C . ALA A 1 118 ? -33.612 10.719 -12.597 1.00 42.44 118 ALA A C 1
ATOM 893 O O . ALA A 1 118 ? -34.268 10.447 -13.584 1.00 42.44 118 ALA A O 1
ATOM 894 N N . ASP A 1 119 ? -34.070 10.541 -11.352 1.00 43.41 119 ASP A N 1
ATOM 895 C CA . ASP A 1 119 ? -35.465 10.147 -11.064 1.00 43.41 119 ASP A CA 1
ATOM 896 C C . ASP A 1 119 ? -35.938 10.665 -9.684 1.00 43.41 119 ASP A C 1
ATOM 898 O O . ASP A 1 119 ? -36.113 9.883 -8.751 1.00 43.41 119 ASP A O 1
ATOM 902 N N . LYS A 1 120 ? -36.076 12.000 -9.521 1.00 48.81 120 LYS A N 1
ATOM 903 C CA . LYS A 1 120 ? -36.973 12.730 -8.569 1.00 48.81 120 LYS A CA 1
ATOM 904 C C . LYS A 1 120 ? -36.547 14.207 -8.411 1.00 48.81 120 LYS A C 1
ATOM 906 O O . LYS A 1 120 ? -35.682 14.556 -7.604 1.00 48.81 120 LYS A O 1
ATOM 911 N N . GLU A 1 121 ? -37.235 15.099 -9.125 1.00 53.44 121 GLU A N 1
ATOM 912 C CA . GLU A 1 121 ? -36.895 16.527 -9.319 1.00 53.44 121 GLU A CA 1
ATOM 913 C C . GLU A 1 121 ? -36.854 17.379 -8.027 1.00 53.44 121 GLU A C 1
ATOM 915 O O . GLU A 1 121 ? -36.019 18.274 -7.884 1.00 53.44 121 GLU A O 1
ATOM 920 N N . GLY A 1 122 ? -37.696 17.086 -7.029 1.00 55.03 122 GLY A N 1
ATOM 921 C CA . GLY A 1 122 ? -37.707 17.828 -5.756 1.00 55.03 122 GLY A CA 1
ATOM 922 C C . GLY A 1 122 ? -36.687 17.335 -4.722 1.00 55.03 122 GLY A C 1
ATOM 923 O O . GLY A 1 122 ? -36.307 18.082 -3.815 1.00 55.03 122 GLY A O 1
ATOM 924 N N . GLY A 1 123 ? -36.256 16.076 -4.843 1.00 60.41 123 GLY A N 1
ATOM 925 C CA . GLY A 1 123 ? -35.303 15.437 -3.937 1.00 60.41 123 GLY A CA 1
ATOM 926 C C . GLY A 1 123 ? -33.868 15.795 -4.293 1.00 60.41 123 GLY A C 1
ATOM 927 O O . GLY A 1 123 ? -33.115 16.221 -3.421 1.00 60.41 123 GLY A O 1
ATOM 928 N N . VAL A 1 124 ? -33.524 15.722 -5.582 1.00 64.25 124 VAL A N 1
ATOM 929 C CA . VAL A 1 124 ? -32.167 15.995 -6.075 1.00 64.25 124 VAL A CA 1
ATOM 930 C C . VAL A 1 124 ? -31.750 17.436 -5.780 1.00 64.25 124 VAL A C 1
ATOM 932 O O . VAL A 1 124 ? -30.707 17.647 -5.172 1.00 64.25 124 VAL A O 1
ATOM 935 N N . CYS A 1 125 ? -32.597 18.434 -6.059 1.00 70.25 125 CYS A N 1
ATOM 936 C CA . CYS A 1 125 ? -32.282 19.827 -5.719 1.00 70.25 125 CYS A CA 1
ATOM 937 C C . CYS A 1 125 ? -32.093 20.046 -4.206 1.00 70.25 125 CYS A C 1
ATOM 939 O O . CYS A 1 125 ? -31.282 20.876 -3.802 1.00 70.25 125 CYS A O 1
ATOM 941 N N . LYS A 1 126 ? -32.828 19.317 -3.350 1.00 69.19 126 LYS A N 1
ATOM 942 C CA . LYS A 1 126 ? -32.661 19.391 -1.888 1.00 69.19 126 LYS A CA 1
ATOM 943 C C . LYS A 1 126 ? -31.367 18.718 -1.433 1.00 69.19 126 LYS A C 1
ATOM 945 O O . LYS A 1 126 ? -30.668 19.295 -0.609 1.00 69.19 126 LYS A O 1
ATOM 950 N N . ILE A 1 127 ? -31.047 17.543 -1.975 1.00 70.62 127 ILE A N 1
ATOM 951 C CA . ILE A 1 127 ? -29.811 16.804 -1.684 1.00 70.62 127 ILE A CA 1
ATOM 952 C C . ILE A 1 127 ? -28.600 17.632 -2.113 1.00 70.62 127 ILE A C 1
ATOM 954 O O . ILE A 1 127 ? -27.730 17.895 -1.287 1.00 70.62 127 ILE A O 1
ATOM 958 N N . LEU A 1 128 ? -28.602 18.138 -3.348 1.00 74.12 128 LEU A N 1
ATOM 959 C CA . LEU A 1 128 ? -27.552 19.014 -3.862 1.00 74.12 128 LEU A CA 1
ATOM 960 C C . LEU A 1 128 ? -27.427 20.286 -3.018 1.00 74.12 128 LEU A C 1
ATOM 962 O O . LEU A 1 128 ? -26.317 20.664 -2.659 1.00 74.12 128 LEU A O 1
ATOM 966 N N . ARG A 1 129 ? -28.540 20.910 -2.599 1.00 80.94 129 ARG A N 1
ATOM 967 C CA . ARG A 1 129 ? -28.484 22.083 -1.708 1.00 80.94 129 ARG A CA 1
ATOM 968 C C . ARG A 1 129 ? -27.866 21.744 -0.354 1.00 80.94 129 ARG A C 1
ATOM 970 O O . ARG A 1 129 ? -27.110 22.548 0.190 1.00 80.94 129 ARG A O 1
ATOM 977 N N . THR A 1 130 ? -28.210 20.590 0.215 1.00 73.00 130 THR A N 1
ATOM 978 C CA . THR A 1 130 ? -27.679 20.143 1.507 1.00 73.00 130 THR A CA 1
ATOM 979 C C . THR A 1 130 ? -26.188 19.829 1.413 1.00 73.00 130 THR A C 1
ATOM 981 O O . THR A 1 130 ? -25.436 20.262 2.288 1.00 73.00 130 THR A O 1
ATOM 984 N N . GLU A 1 131 ? -25.745 19.155 0.350 1.00 76.06 131 GLU A N 1
ATOM 985 C CA . GLU A 1 131 ? -24.331 18.832 0.144 1.00 76.06 131 GLU A CA 1
ATOM 986 C C . GLU A 1 131 ? -23.506 20.086 -0.172 1.00 76.06 131 GLU A C 1
ATOM 988 O O . GLU A 1 131 ? -22.469 20.325 0.444 1.00 76.06 131 GLU A O 1
ATOM 993 N N . PHE A 1 132 ? -24.027 20.987 -1.004 1.00 78.50 132 PHE A N 1
ATOM 994 C CA . PHE A 1 132 ? -23.396 22.280 -1.266 1.00 78.50 132 PHE A CA 1
ATOM 995 C C . PHE A 1 132 ? -23.243 23.105 0.023 1.00 78.50 132 PHE A C 1
ATOM 997 O O . PHE A 1 132 ? -22.166 23.619 0.331 1.00 78.50 132 PHE A O 1
ATOM 1004 N N . ARG A 1 133 ? -24.279 23.149 0.876 1.00 81.12 133 ARG A N 1
ATOM 1005 C CA . ARG A 1 133 ? -24.196 23.784 2.207 1.00 81.12 133 ARG A CA 1
ATOM 1006 C C . ARG A 1 133 ? -23.218 23.087 3.154 1.00 81.12 133 ARG A C 1
ATOM 1008 O O . ARG A 1 133 ? -22.692 23.730 4.064 1.00 81.12 133 ARG A O 1
ATOM 1015 N N . ARG A 1 134 ? -22.971 21.785 2.995 1.00 76.44 134 ARG A N 1
ATOM 1016 C CA . ARG A 1 134 ? -21.944 21.060 3.756 1.00 76.44 134 ARG A CA 1
ATOM 1017 C C . ARG A 1 134 ? -20.544 21.506 3.335 1.00 76.44 134 ARG A C 1
ATOM 1019 O O . ARG A 1 134 ? -19.756 21.851 4.212 1.00 76.44 134 ARG A O 1
ATOM 1026 N N . GLN A 1 135 ? -20.270 21.593 2.034 1.00 76.56 135 GLN A N 1
ATOM 1027 C CA . GLN A 1 135 ? -18.982 22.072 1.517 1.00 76.56 135 GLN A CA 1
ATOM 1028 C C . GLN A 1 135 ? -18.700 23.527 1.913 1.00 76.56 135 GLN A C 1
ATOM 1030 O O . GLN A 1 135 ? -17.596 23.856 2.342 1.00 76.56 135 GLN A O 1
ATOM 1035 N N . VAL A 1 136 ? -19.716 24.391 1.879 1.00 81.62 136 VAL A N 1
ATOM 1036 C CA . VAL A 1 136 ? -19.602 25.790 2.329 1.00 81.62 136 VAL A CA 1
ATOM 1037 C C . VAL A 1 136 ? -19.247 25.888 3.815 1.00 81.62 136 VAL A C 1
ATOM 1039 O O . VAL A 1 136 ? -18.425 26.720 4.200 1.00 81.62 136 VAL A O 1
ATOM 1042 N N . ARG A 1 137 ? -19.821 25.020 4.662 1.00 86.94 137 ARG A N 1
ATOM 1043 C CA . ARG A 1 137 ? -19.452 24.945 6.085 1.00 86.94 137 ARG A CA 1
ATOM 1044 C C . ARG A 1 137 ? -18.003 24.500 6.273 1.00 86.94 137 ARG A C 1
ATOM 1046 O O . ARG A 1 137 ? -17.302 25.112 7.074 1.00 86.94 137 ARG A O 1
ATOM 1053 N N . LEU A 1 138 ? -17.554 23.496 5.518 1.00 75.94 138 LEU A N 1
ATOM 1054 C CA . LEU A 1 138 ? -16.168 23.022 5.552 1.00 75.94 138 LEU A CA 1
ATOM 1055 C C . LEU A 1 138 ? -15.183 24.133 5.149 1.00 75.94 138 LEU A C 1
ATOM 1057 O O . LEU A 1 138 ? -14.218 24.394 5.864 1.00 75.94 138 LEU A O 1
ATOM 1061 N N . LEU A 1 139 ? -15.471 24.860 4.066 1.00 79.62 139 LEU A N 1
ATOM 1062 C CA . LEU A 1 139 ? -14.673 26.014 3.644 1.00 79.62 139 LEU A CA 1
ATOM 1063 C C . LEU A 1 139 ? -14.641 27.112 4.721 1.00 79.62 139 LEU A C 1
ATOM 1065 O O . LEU A 1 139 ? -13.587 27.685 4.997 1.00 79.62 139 LEU A O 1
ATOM 1069 N N . GLY A 1 140 ? -15.782 27.387 5.362 1.00 85.44 140 GLY A N 1
ATOM 1070 C CA . GLY A 1 140 ? -15.865 28.324 6.482 1.00 85.44 140 GLY A CA 1
ATOM 1071 C C . GLY A 1 140 ? -14.982 27.917 7.667 1.00 85.44 140 GLY A C 1
ATOM 1072 O O . GLY A 1 140 ? -14.335 28.778 8.265 1.00 85.44 140 GLY A O 1
ATOM 1073 N N . GLN A 1 141 ? -14.901 26.617 7.970 1.00 83.81 141 GLN A N 1
ATOM 1074 C CA . GLN A 1 141 ? -14.007 26.080 8.999 1.00 83.81 141 GLN A CA 1
ATOM 1075 C C . GLN A 1 141 ? -12.534 26.252 8.611 1.00 83.81 141 GLN A C 1
ATOM 1077 O O . GLN A 1 141 ? -11.749 26.753 9.414 1.00 83.81 141 GLN A O 1
ATOM 1082 N N . TRP A 1 142 ? -12.149 25.938 7.373 1.00 80.50 142 TRP A N 1
ATOM 1083 C CA . TRP A 1 142 ? -10.768 26.128 6.910 1.00 80.50 142 TRP A CA 1
ATOM 1084 C C . TRP A 1 142 ? -10.327 27.591 6.938 1.00 80.50 142 TRP A C 1
ATOM 1086 O O . TRP A 1 142 ? -9.219 27.897 7.376 1.00 80.50 142 TRP A O 1
ATOM 1096 N N . LEU A 1 143 ? -11.206 28.513 6.544 1.00 83.00 143 LEU A N 1
ATOM 1097 C CA . LEU A 1 143 ? -10.920 29.943 6.636 1.00 83.00 143 LEU A CA 1
ATOM 1098 C C . LEU A 1 143 ? -10.823 30.419 8.080 1.00 83.00 143 LEU A C 1
ATOM 1100 O O . LEU A 1 143 ? -9.987 31.270 8.371 1.00 83.00 143 LEU A O 1
ATOM 1104 N N . SER A 1 144 ? -11.623 29.860 8.991 1.00 86.38 144 SER A N 1
ATOM 1105 C CA . SER A 1 144 ? -11.481 30.167 10.415 1.00 86.38 144 SER A CA 1
ATOM 1106 C C . SER A 1 144 ? -10.110 29.746 10.944 1.00 86.38 144 SER A C 1
ATOM 1108 O O . SER A 1 144 ? -9.459 30.549 11.604 1.00 86.38 144 SER A O 1
ATOM 1110 N N . LEU A 1 145 ? -9.615 28.564 10.555 1.00 82.31 145 LEU A N 1
ATOM 1111 C CA . LEU A 1 145 ? -8.284 28.088 10.937 1.00 82.31 145 LEU A CA 1
ATOM 1112 C C . LEU A 1 145 ? -7.169 28.966 10.357 1.00 82.31 145 LEU A C 1
ATOM 1114 O O . LEU A 1 145 ? -6.216 29.276 11.060 1.00 82.31 145 LEU A O 1
ATOM 1118 N N . GLN A 1 146 ? -7.286 29.416 9.105 1.00 82.25 146 GLN A N 1
ATOM 1119 C CA . GLN A 1 146 ? -6.262 30.274 8.497 1.00 82.25 146 GLN A CA 1
ATOM 1120 C C . GLN A 1 146 ? -6.264 31.707 9.046 1.00 82.25 146 GLN A C 1
ATOM 1122 O O . GLN A 1 146 ? -5.203 32.275 9.304 1.00 82.25 146 GLN A O 1
ATOM 1127 N N . VAL A 1 147 ? -7.444 32.307 9.217 1.00 83.12 147 VAL A N 1
ATOM 1128 C CA . VAL A 1 147 ? -7.565 33.702 9.664 1.00 83.12 147 VAL A CA 1
ATOM 1129 C C . VAL A 1 147 ? -7.282 33.819 11.160 1.00 83.12 147 VAL A C 1
ATOM 1131 O O . VAL A 1 147 ? -6.551 34.716 11.562 1.00 83.12 147 VAL A O 1
ATOM 1134 N N . LEU A 1 148 ? -7.804 32.903 11.982 1.00 81.69 148 LEU A N 1
ATOM 1135 C CA . LEU A 1 148 ? -7.605 32.943 13.436 1.00 81.69 148 LEU A CA 1
ATOM 1136 C C . LEU A 1 148 ? -6.297 32.273 13.869 1.00 81.69 148 LEU A C 1
ATOM 1138 O O . LEU A 1 148 ? -5.728 32.667 14.880 1.00 81.69 148 LEU A O 1
ATOM 1142 N N . GLY A 1 149 ? -5.781 31.314 13.094 1.00 72.25 149 GLY A N 1
ATOM 1143 C CA . GLY A 1 149 ? -4.506 30.650 13.384 1.00 72.25 149 GLY A CA 1
ATOM 1144 C C . GLY A 1 149 ? -3.279 31.543 13.194 1.00 72.25 149 GLY A C 1
ATOM 1145 O O . GLY A 1 149 ? -2.199 31.188 13.653 1.00 72.25 149 GLY A O 1
ATOM 1146 N N . THR A 1 150 ? -3.422 32.702 12.540 1.00 64.31 150 THR A N 1
ATOM 1147 C CA . THR A 1 150 ? -2.317 33.657 12.366 1.00 64.31 150 THR A CA 1
ATOM 1148 C C . THR A 1 150 ? -2.299 34.741 13.441 1.00 64.31 150 THR A C 1
ATOM 1150 O O . THR A 1 150 ? -1.209 35.061 13.912 1.00 64.31 150 THR A O 1
ATOM 1153 N N . LYS A 1 151 ? -3.461 35.269 13.865 1.00 54.56 151 LYS A N 1
ATOM 1154 C CA . LYS A 1 151 ? -3.648 36.138 15.048 1.00 54.56 151 LYS A CA 1
ATOM 1155 C C . LYS A 1 151 ? -5.110 36.063 15.518 1.00 54.56 151 LYS A C 1
ATOM 1157 O O . LYS A 1 151 ? -6.006 36.411 14.752 1.00 54.56 151 LYS A O 1
ATOM 1162 N N . ASP A 1 152 ? -5.372 35.684 16.773 1.00 76.44 152 ASP A N 1
ATOM 1163 C CA . ASP A 1 152 ? -6.720 35.776 17.374 1.00 76.44 152 ASP A CA 1
ATOM 1164 C C . ASP A 1 152 ? -7.000 37.200 17.889 1.00 76.44 152 ASP A C 1
ATOM 1166 O O . ASP A 1 152 ? -7.253 37.434 19.069 1.00 76.44 152 ASP A O 1
ATOM 1170 N N . ASP A 1 153 ? -6.890 38.190 17.001 1.00 86.00 153 ASP A N 1
ATOM 1171 C CA . ASP A 1 153 ? -7.187 39.583 17.319 1.00 86.00 153 ASP A CA 1
ATOM 1172 C C . ASP A 1 153 ? -8.564 40.017 16.781 1.00 86.00 153 ASP A C 1
ATOM 1174 O O . ASP A 1 153 ? -9.214 39.370 15.947 1.00 86.00 153 ASP A O 1
ATOM 1178 N N . ALA A 1 154 ? -9.062 41.151 17.287 1.00 89.19 154 ALA A N 1
ATOM 1179 C CA . ALA A 1 154 ? -10.354 41.697 16.874 1.00 89.19 154 ALA A CA 1
ATOM 1180 C C . ALA A 1 154 ? -10.413 41.994 15.361 1.00 89.19 154 ALA A C 1
ATOM 1182 O O . ALA A 1 154 ? -11.503 41.991 14.778 1.00 89.19 154 ALA A O 1
ATOM 1183 N N . ALA A 1 155 ? -9.261 42.234 14.725 1.00 85.75 155 ALA A N 1
ATOM 1184 C CA . ALA A 1 155 ? -9.151 42.447 13.288 1.00 85.75 155 ALA A CA 1
ATOM 1185 C C . ALA A 1 155 ? -9.363 41.135 12.514 1.00 85.75 155 ALA A C 1
ATOM 1187 O O . ALA A 1 155 ? -10.199 41.111 11.608 1.00 85.75 155 ALA A O 1
ATOM 1188 N N . GLY A 1 156 ? -8.739 40.033 12.934 1.00 86.62 156 GLY A N 1
ATOM 1189 C CA . GLY A 1 156 ? -8.934 38.691 12.384 1.00 86.62 156 GLY A CA 1
ATOM 1190 C C . GLY A 1 156 ? -10.388 38.231 12.491 1.00 86.62 156 GLY A C 1
ATOM 1191 O O . GLY A 1 156 ? -10.981 37.787 11.508 1.00 86.62 156 GLY A O 1
ATOM 1192 N N . ARG A 1 157 ? -11.046 38.461 13.636 1.00 87.69 157 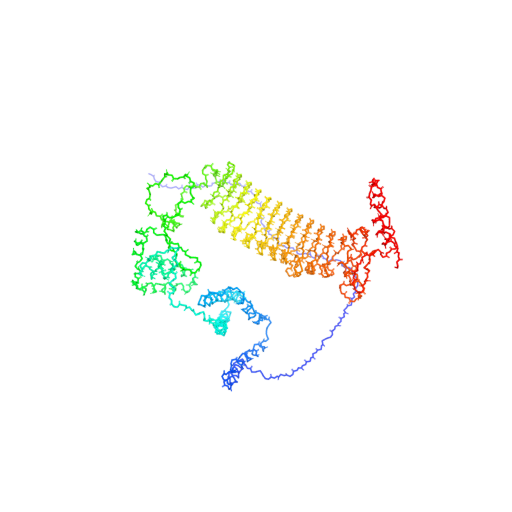ARG A N 1
ATOM 1193 C CA . ARG A 1 157 ? -12.484 38.154 13.802 1.00 87.69 157 ARG A CA 1
ATOM 1194 C C . ARG A 1 157 ? -13.401 39.033 12.942 1.00 87.69 157 ARG A C 1
ATOM 1196 O O . ARG A 1 157 ? -14.488 38.597 12.556 1.00 87.69 157 ARG A O 1
ATOM 1203 N N . ARG A 1 158 ? -13.022 40.283 12.645 1.00 90.75 158 ARG A N 1
ATOM 1204 C CA . ARG A 1 158 ? -13.753 41.136 11.682 1.00 90.75 158 ARG A CA 1
ATOM 1205 C C . ARG A 1 158 ? -13.553 40.634 10.253 1.00 90.75 158 ARG A C 1
ATOM 1207 O O . ARG A 1 158 ? -14.534 40.502 9.527 1.00 90.75 158 ARG A O 1
ATOM 1214 N N . GLN A 1 159 ? -12.323 40.281 9.887 1.00 88.00 159 GLN A N 1
ATOM 1215 C CA . GLN A 1 159 ? -11.986 39.745 8.570 1.00 88.00 159 GLN A CA 1
ATOM 1216 C C . GLN A 1 159 ? -12.666 38.396 8.303 1.00 88.00 159 GLN A C 1
ATOM 1218 O O . GLN A 1 159 ? -13.227 38.201 7.228 1.00 88.00 159 GLN A O 1
ATOM 1223 N N . LEU A 1 160 ? -12.701 37.492 9.287 1.00 89.94 160 LEU A N 1
ATOM 1224 C CA . LEU A 1 160 ? -13.403 36.213 9.169 1.00 89.94 160 LEU A CA 1
ATOM 1225 C C . LEU A 1 160 ? -14.909 36.414 8.951 1.00 89.94 160 LEU A C 1
ATOM 1227 O O . LEU A 1 160 ? -15.483 35.775 8.073 1.00 89.94 160 LEU A O 1
ATOM 1231 N N . ARG A 1 161 ? -15.542 37.334 9.694 1.00 91.62 161 ARG A N 1
ATOM 1232 C CA . ARG A 1 161 ? -16.965 37.675 9.504 1.00 91.62 161 ARG A CA 1
ATOM 1233 C C . ARG A 1 161 ? -17.244 38.253 8.120 1.00 91.62 161 ARG A C 1
ATOM 1235 O O . ARG A 1 161 ? -18.281 37.950 7.535 1.00 91.62 161 ARG A O 1
ATOM 1242 N N . GLU A 1 162 ? -16.330 39.064 7.595 1.00 90.38 162 GLU A N 1
ATOM 1243 C CA . GLU A 1 162 ? -16.434 39.600 6.237 1.00 90.38 162 GLU A CA 1
ATOM 1244 C C . GLU A 1 162 ? -16.363 38.485 5.190 1.00 90.38 162 GLU A C 1
ATOM 1246 O O . GLU A 1 162 ? -17.242 38.376 4.336 1.00 90.38 162 GLU A O 1
ATOM 1251 N N . LEU A 1 163 ? -15.374 37.595 5.306 1.00 85.62 163 LEU A N 1
ATOM 1252 C CA . LEU A 1 163 ? -15.199 36.460 4.399 1.00 85.62 163 LEU A CA 1
ATOM 1253 C C . LEU A 1 163 ? -16.383 35.491 4.454 1.00 85.62 163 LEU A C 1
ATOM 1255 O O . LEU A 1 163 ? -16.877 35.070 3.412 1.00 85.62 163 LEU A O 1
ATOM 1259 N N . GLN A 1 164 ? -16.891 35.180 5.648 1.00 88.62 164 GLN A N 1
ATOM 1260 C CA . GLN A 1 164 ? -18.087 34.350 5.815 1.00 88.62 164 GLN A CA 1
ATOM 1261 C C . GLN A 1 164 ? -19.322 34.988 5.166 1.00 88.62 164 GLN A C 1
ATOM 1263 O O . GLN A 1 164 ? -20.114 34.280 4.540 1.00 88.62 164 GLN A O 1
ATOM 1268 N N . ARG A 1 165 ? -19.473 36.319 5.250 1.00 91.69 165 ARG A N 1
ATOM 1269 C CA . ARG A 1 165 ? -20.563 37.041 4.578 1.00 91.69 165 ARG A CA 1
ATOM 1270 C C . ARG A 1 165 ? -20.441 36.954 3.060 1.00 91.69 165 ARG A C 1
ATOM 1272 O O . ARG A 1 165 ? -21.431 36.637 2.404 1.00 91.69 165 ARG A O 1
ATOM 1279 N N . ILE A 1 166 ? -19.239 37.171 2.520 1.00 86.44 166 ILE A N 1
ATOM 1280 C CA . ILE A 1 166 ? -18.963 37.060 1.081 1.00 86.44 166 ILE A CA 1
ATOM 1281 C C . ILE A 1 166 ? -19.266 35.643 0.594 1.00 86.44 166 ILE A C 1
ATOM 1283 O O . ILE A 1 166 ? -19.961 35.478 -0.406 1.00 86.44 166 ILE A O 1
ATOM 1287 N N . ILE A 1 167 ? -18.810 34.616 1.315 1.00 85.94 167 ILE A N 1
ATOM 1288 C CA . ILE A 1 167 ? -19.074 33.213 0.973 1.00 85.94 167 ILE A CA 1
ATOM 1289 C C . ILE A 1 167 ? -20.567 32.938 0.954 1.00 85.94 167 ILE A C 1
ATOM 1291 O O . ILE A 1 167 ? -21.049 32.366 -0.017 1.00 85.94 167 ILE A O 1
ATOM 1295 N N . HIS A 1 168 ? -21.311 33.367 1.973 1.00 81.94 168 HIS A N 1
ATOM 1296 C CA . HIS A 1 168 ? -22.754 33.153 2.024 1.00 81.94 168 HIS A CA 1
ATOM 1297 C C . HIS A 1 168 ? -23.482 33.836 0.855 1.00 81.94 168 HIS A C 1
ATOM 1299 O O . HIS A 1 168 ? -24.277 33.194 0.171 1.00 81.94 168 HIS A O 1
ATOM 1305 N N . GLN A 1 169 ? -23.159 35.103 0.575 1.00 84.50 169 GLN A N 1
ATOM 1306 C CA . GLN A 1 169 ? -23.745 35.863 -0.535 1.00 84.50 169 GLN A CA 1
ATOM 1307 C C . GLN A 1 169 ? -23.409 35.244 -1.895 1.00 84.50 169 GLN A C 1
ATOM 1309 O O . GLN A 1 169 ? -24.288 35.087 -2.737 1.00 84.50 169 GLN A O 1
ATOM 1314 N N . THR A 1 170 ? -22.154 34.834 -2.090 1.00 78.56 170 THR A N 1
ATOM 1315 C CA . THR A 1 170 ? -21.681 34.221 -3.340 1.00 78.56 170 THR A CA 1
ATOM 1316 C C . THR A 1 170 ? -22.306 32.845 -3.536 1.00 78.56 170 THR A C 1
ATOM 1318 O O . THR A 1 170 ? -22.743 32.515 -4.629 1.00 78.56 170 THR A O 1
ATOM 1321 N N . THR A 1 171 ? -22.417 32.062 -2.464 1.00 82.00 171 THR A N 1
ATOM 1322 C CA . THR A 1 171 ? -23.049 30.737 -2.462 1.00 82.00 171 THR A CA 1
ATOM 1323 C C . THR A 1 171 ? -24.519 30.831 -2.853 1.00 82.00 171 THR A C 1
ATOM 1325 O O . THR A 1 171 ? -24.954 30.094 -3.730 1.00 82.00 171 THR A O 1
ATOM 1328 N N . GLU A 1 172 ? -25.295 31.726 -2.232 1.00 81.81 172 GLU A N 1
ATOM 1329 C CA . GLU A 1 172 ? -26.716 31.870 -2.574 1.00 81.81 172 GLU A CA 1
ATOM 1330 C C . GLU A 1 172 ? -26.898 32.491 -3.974 1.00 81.81 172 GLU A C 1
ATOM 1332 O O . GLU A 1 172 ? -27.836 32.114 -4.670 1.00 81.81 172 GLU A O 1
ATOM 1337 N N . ALA A 1 173 ? -25.981 33.349 -4.445 1.00 79.06 173 ALA A N 1
ATOM 1338 C CA . ALA A 1 173 ? -25.999 33.870 -5.817 1.00 79.06 173 ALA A CA 1
ATOM 1339 C C . ALA A 1 173 ? -25.686 32.789 -6.870 1.00 79.06 173 ALA A C 1
ATOM 1341 O O . ALA A 1 173 ? -26.426 32.656 -7.844 1.00 79.06 173 ALA A O 1
ATOM 1342 N N . ILE A 1 174 ? -24.635 31.984 -6.663 1.00 76.38 174 ILE A N 1
ATOM 1343 C CA . ILE A 1 174 ? -24.299 30.829 -7.515 1.00 76.38 174 ILE A CA 1
ATOM 1344 C C . ILE A 1 174 ? -25.466 29.847 -7.514 1.00 76.38 174 ILE A C 1
ATOM 1346 O O . ILE A 1 174 ? -25.939 29.454 -8.575 1.00 76.38 174 ILE A O 1
ATOM 1350 N N . TRP A 1 175 ? -25.999 29.523 -6.333 1.00 82.06 175 TRP A N 1
ATOM 1351 C CA . TRP A 1 175 ? -27.147 28.635 -6.215 1.00 82.06 175 TRP A CA 1
ATOM 1352 C C . TRP A 1 175 ? -28.375 29.190 -6.945 1.00 82.06 175 TRP A C 1
ATOM 1354 O O . TRP A 1 175 ? -29.040 28.440 -7.644 1.00 82.06 175 TRP A O 1
ATOM 1364 N N . ALA A 1 176 ? -28.679 30.487 -6.852 1.00 79.81 176 ALA A N 1
ATOM 1365 C CA . ALA A 1 176 ? -29.793 31.091 -7.584 1.00 79.81 176 ALA A CA 1
ATOM 1366 C C . ALA A 1 176 ? -29.606 31.017 -9.114 1.00 79.81 176 ALA A C 1
ATOM 1368 O O . ALA A 1 176 ? -30.560 30.708 -9.835 1.00 79.81 176 ALA A O 1
ATOM 1369 N N . CYS A 1 177 ? -28.386 31.247 -9.605 1.00 79.06 177 CYS A N 1
ATOM 1370 C CA . CYS A 1 177 ? -28.043 31.162 -11.026 1.00 79.06 177 CYS A CA 1
ATOM 1371 C C . CYS A 1 177 ? -28.088 29.719 -11.554 1.00 79.06 177 CYS A C 1
ATOM 1373 O O . CYS A 1 177 ? -28.754 29.445 -12.554 1.00 79.06 177 CYS A O 1
ATOM 1375 N N . ASP A 1 178 ? -27.425 28.789 -10.868 1.00 78.38 178 ASP A N 1
ATOM 1376 C CA . ASP A 1 178 ? -27.279 27.404 -11.318 1.00 78.38 178 ASP A CA 1
ATOM 1377 C C . ASP A 1 178 ? -28.545 26.586 -11.072 1.00 78.38 178 ASP A C 1
ATOM 1379 O O . ASP A 1 178 ? -28.919 25.786 -11.921 1.00 78.38 178 ASP A O 1
ATOM 1383 N N . LEU A 1 179 ? -29.293 26.835 -9.991 1.00 71.94 179 LEU A N 1
ATOM 1384 C CA . LEU A 1 179 ? -30.604 26.209 -9.785 1.00 71.94 179 LEU A CA 1
ATOM 1385 C C . LEU A 1 179 ? -31.587 26.609 -10.888 1.00 71.94 179 LEU A C 1
ATOM 1387 O O . LEU A 1 179 ? -32.410 25.793 -11.290 1.00 71.94 179 LEU A O 1
ATOM 1391 N N . SER A 1 180 ? -31.518 27.849 -11.379 1.00 71.75 180 SER A N 1
ATOM 1392 C CA . SER A 1 180 ? -32.370 28.294 -12.486 1.00 71.75 180 SER A CA 1
ATOM 1393 C C . SER A 1 180 ? -32.046 27.536 -13.777 1.00 71.75 180 SER A C 1
ATOM 1395 O O . SER A 1 180 ? -32.973 27.146 -14.483 1.00 71.75 180 SER A O 1
ATOM 1397 N N . ARG A 1 181 ? -30.759 27.250 -14.031 1.00 76.81 181 ARG A N 1
ATOM 1398 C CA . ARG A 1 181 ? -30.290 26.430 -15.164 1.00 76.81 181 ARG A CA 1
ATOM 1399 C C . ARG A 1 181 ? -30.636 24.951 -15.007 1.00 76.81 181 ARG A C 1
ATOM 1401 O O . ARG A 1 181 ? -31.237 24.359 -15.894 1.00 76.81 181 ARG A O 1
ATOM 1408 N N . LEU A 1 182 ? -30.367 24.376 -13.837 1.00 68.94 182 LEU A N 1
ATOM 1409 C CA . LEU A 1 182 ? -30.729 22.994 -13.529 1.00 68.94 182 LEU A CA 1
ATOM 1410 C C . LEU A 1 182 ? -32.247 22.805 -13.642 1.00 68.94 182 LEU A C 1
ATOM 1412 O O . LEU A 1 182 ? -32.699 21.845 -14.246 1.00 68.94 182 LEU A O 1
ATOM 1416 N N . ARG A 1 183 ? -33.068 23.750 -13.168 1.00 71.69 183 ARG A N 1
ATOM 1417 C CA . ARG A 1 183 ? -34.532 23.697 -13.347 1.00 71.69 183 ARG A CA 1
ATOM 1418 C C . ARG A 1 183 ? -34.975 23.759 -14.807 1.00 71.69 183 ARG A C 1
ATOM 1420 O O . ARG A 1 183 ? -36.024 23.205 -15.124 1.00 71.69 183 ARG A O 1
ATOM 1427 N N . THR A 1 184 ? -34.241 24.448 -15.682 1.00 71.94 184 THR A N 1
ATOM 1428 C CA . THR A 1 184 ? -34.549 24.452 -17.118 1.00 71.94 184 THR A CA 1
ATOM 1429 C C . THR A 1 184 ? -34.126 23.161 -17.806 1.00 71.94 184 THR A C 1
ATOM 1431 O O . THR A 1 184 ? -34.870 22.688 -18.663 1.00 71.94 184 THR A O 1
ATOM 1434 N N . ASP A 1 185 ? -33.004 22.574 -17.393 1.00 68.62 185 ASP A N 1
ATOM 1435 C CA . ASP A 1 185 ? -32.462 21.337 -17.966 1.00 68.62 185 ASP A CA 1
ATOM 1436 C C . ASP A 1 185 ? -33.219 20.096 -17.462 1.00 68.62 185 ASP A C 1
ATOM 1438 O O . ASP A 1 185 ? -33.400 19.128 -18.197 1.00 68.62 185 ASP A O 1
ATOM 1442 N N . PHE A 1 186 ? -33.764 20.167 -16.245 1.00 63.91 186 PHE A N 1
ATOM 1443 C CA . PHE A 1 186 ? -34.703 19.201 -15.670 1.00 63.91 186 PHE A CA 1
ATOM 1444 C C . PHE A 1 186 ? -36.170 19.553 -15.953 1.00 63.91 186 PHE A C 1
ATOM 1446 O O . PHE A 1 186 ? -37.049 19.156 -15.193 1.00 63.91 186 PHE A O 1
ATOM 1453 N N . LYS A 1 187 ? -36.485 20.309 -17.019 1.00 53.69 187 LYS A N 1
ATOM 1454 C CA . LYS A 1 187 ? -37.893 20.477 -17.409 1.00 53.69 187 LYS A CA 1
ATOM 1455 C C . LYS A 1 187 ? -38.483 19.093 -17.704 1.00 53.69 187 LYS A C 1
ATOM 1457 O O . LYS A 1 187 ? -37.940 18.390 -18.559 1.00 53.69 187 LYS A O 1
ATOM 1462 N N . PRO A 1 188 ? -39.597 18.708 -17.059 1.00 49.34 188 PRO A N 1
ATOM 1463 C CA . PRO A 1 188 ? -40.150 17.378 -17.215 1.00 49.34 188 PRO A CA 1
ATOM 1464 C C . PRO A 1 188 ? -40.482 17.150 -18.684 1.00 49.34 188 PRO A C 1
ATOM 1466 O O . PRO A 1 188 ? -41.291 17.866 -19.288 1.00 49.34 188 PRO A O 1
ATOM 1469 N N . ARG A 1 189 ? -39.887 16.110 -19.267 1.00 46.00 189 ARG A N 1
ATOM 1470 C CA . ARG A 1 189 ? -40.450 15.490 -20.460 1.00 46.00 189 ARG A CA 1
ATOM 1471 C C . ARG A 1 189 ? -41.763 14.900 -19.966 1.00 46.00 189 ARG A C 1
ATOM 1473 O O . ARG A 1 189 ? -41.726 13.872 -19.302 1.00 46.00 189 ARG A O 1
ATOM 1480 N N . LYS A 1 190 ? -42.885 15.607 -20.173 1.00 43.19 190 LYS A N 1
ATOM 1481 C CA . LYS A 1 190 ? -44.231 15.148 -19.799 1.00 43.19 190 LYS A CA 1
ATOM 1482 C C . LYS A 1 190 ? -44.404 13.727 -20.333 1.00 43.19 190 LYS A C 1
ATOM 1484 O O . LYS A 1 190 ? -44.772 13.545 -21.492 1.00 43.19 190 LYS A O 1
ATOM 1489 N N . ARG A 1 191 ? -44.119 12.718 -19.509 1.00 44.69 191 ARG A N 1
ATOM 1490 C CA . ARG A 1 191 ? -44.741 11.423 -19.692 1.00 44.69 191 ARG A CA 1
ATOM 1491 C C . ARG A 1 191 ? -46.203 11.700 -19.427 1.00 44.69 191 ARG A C 1
ATOM 1493 O O . ARG A 1 191 ? -46.568 12.368 -18.461 1.00 44.69 191 ARG A O 1
ATOM 1500 N N . HIS A 1 192 ? -47.001 11.344 -20.413 1.00 42.12 192 HIS A N 1
ATOM 1501 C CA . HIS A 1 192 ? -48.439 11.402 -20.339 1.00 42.12 192 HIS A CA 1
ATOM 1502 C C . HIS A 1 192 ? -48.831 10.359 -19.285 1.00 42.12 192 HIS A C 1
ATOM 1504 O O . HIS A 1 192 ? -49.122 9.219 -19.622 1.00 42.12 192 HIS A O 1
ATOM 1510 N N . ASP A 1 193 ? -48.704 10.709 -18.005 1.00 45.56 193 ASP A N 1
ATOM 1511 C CA . ASP A 1 193 ? -49.145 9.853 -16.919 1.00 45.56 193 ASP A CA 1
ATOM 1512 C C . ASP A 1 193 ? -50.651 9.693 -17.093 1.00 45.56 193 ASP A C 1
ATOM 1514 O O . ASP A 1 193 ? -51.424 10.657 -17.026 1.00 45.56 193 ASP A O 1
ATOM 1518 N N . GLU A 1 194 ? -51.055 8.461 -17.381 1.00 52.59 194 GLU A N 1
ATOM 1519 C CA . GLU A 1 194 ? -52.418 7.998 -17.214 1.00 52.59 194 GLU A CA 1
ATOM 1520 C C . GLU A 1 194 ? -52.831 8.328 -15.775 1.00 52.59 194 GLU A C 1
ATOM 1522 O O . GLU A 1 194 ? -52.467 7.639 -14.820 1.00 52.59 194 GLU A O 1
ATOM 1527 N N . LYS A 1 195 ? -53.560 9.436 -15.606 1.00 44.44 195 LYS A N 1
ATOM 1528 C CA . LYS A 1 195 ? -54.272 9.773 -14.372 1.00 44.44 195 LYS A CA 1
ATOM 1529 C C . LYS A 1 195 ? -55.131 8.566 -13.985 1.00 44.44 195 LYS A C 1
ATOM 1531 O O . LYS A 1 195 ? -56.210 8.393 -14.541 1.00 44.44 195 LYS A O 1
ATOM 1536 N N . GLY A 1 196 ? -54.665 7.738 -13.050 1.00 54.62 196 GLY A N 1
ATOM 1537 C CA . GLY A 1 196 ? -55.494 6.663 -12.502 1.00 54.62 196 GLY A CA 1
ATOM 1538 C C . GLY A 1 196 ? -54.799 5.498 -11.799 1.00 54.62 196 GLY A C 1
ATOM 1539 O O . GLY A 1 196 ? -55.472 4.806 -11.040 1.00 54.62 196 GLY A O 1
ATOM 1540 N N . LYS A 1 197 ? -53.496 5.242 -11.983 1.00 56.25 197 LYS A N 1
ATOM 1541 C CA . LYS A 1 197 ? -52.855 4.088 -11.316 1.00 56.25 197 LYS A CA 1
ATOM 1542 C C . LYS A 1 197 ? -52.336 4.443 -9.919 1.00 56.25 197 LYS A C 1
ATOM 1544 O O . LYS A 1 197 ? -51.316 5.104 -9.766 1.00 56.25 197 LYS A O 1
ATOM 1549 N N . SER A 1 198 ? -53.065 3.987 -8.899 1.00 60.09 198 SER A N 1
ATOM 1550 C CA . SER A 1 198 ? -52.662 4.000 -7.488 1.00 60.09 198 SER A CA 1
ATOM 1551 C C . SER A 1 198 ? -51.307 3.306 -7.283 1.00 60.09 198 SER A C 1
ATOM 1553 O O . SER A 1 198 ? -51.111 2.213 -7.806 1.00 60.09 198 SER A O 1
ATOM 1555 N N . SER A 1 199 ? -50.423 3.877 -6.459 1.00 70.50 199 SER A N 1
ATOM 1556 C CA . SER A 1 199 ? -49.066 3.388 -6.110 1.00 70.50 199 SER A CA 1
ATOM 1557 C C . SER A 1 199 ? -49.008 2.057 -5.333 1.00 70.50 199 SER A C 1
ATOM 1559 O O . SER A 1 199 ? -47.948 1.655 -4.851 1.00 70.50 199 SER A O 1
ATOM 1561 N N . VAL A 1 200 ? -50.144 1.374 -5.176 1.00 80.19 200 VAL A N 1
ATOM 1562 C CA . VAL A 1 200 ? -50.252 0.086 -4.484 1.00 80.19 200 VAL A CA 1
ATOM 1563 C C . VAL A 1 200 ? -50.251 -1.022 -5.532 1.00 80.19 200 VAL A C 1
ATOM 1565 O O . VAL A 1 200 ? -51.223 -1.189 -6.271 1.00 80.19 200 VAL A O 1
ATOM 1568 N N . HIS A 1 201 ? -49.159 -1.782 -5.594 1.00 81.56 201 HIS A N 1
ATOM 1569 C CA . HIS A 1 201 ? -49.027 -2.904 -6.519 1.00 81.56 201 HIS A CA 1
ATOM 1570 C C . HIS A 1 201 ? -49.677 -4.152 -5.916 1.00 81.56 201 HIS A C 1
ATOM 1572 O O . HIS A 1 201 ? -49.225 -4.696 -4.910 1.00 81.56 201 HIS A O 1
ATOM 1578 N N . LYS A 1 202 ? -50.764 -4.611 -6.533 1.00 83.31 202 LYS A N 1
ATOM 1579 C CA . LYS A 1 202 ? -51.459 -5.840 -6.140 1.00 83.31 202 LYS A CA 1
ATOM 1580 C C . LYS A 1 202 ? -50.810 -7.012 -6.879 1.00 83.31 202 LYS A C 1
ATOM 1582 O O . LYS A 1 202 ? -50.838 -7.028 -8.106 1.00 83.31 202 LYS A O 1
ATOM 1587 N N . LEU A 1 203 ? -50.197 -7.947 -6.149 1.00 78.50 203 LEU A N 1
ATOM 1588 C CA . LEU A 1 203 ? -49.512 -9.109 -6.744 1.00 78.50 203 LEU A CA 1
ATOM 1589 C C . LEU A 1 203 ? -50.494 -10.189 -7.236 1.00 78.50 203 LEU A C 1
ATOM 1591 O O . LEU A 1 203 ? -50.136 -11.022 -8.059 1.00 78.50 203 LEU A O 1
ATOM 1595 N N . GLU A 1 204 ? -51.746 -10.121 -6.785 1.00 79.19 204 GLU A N 1
ATOM 1596 C CA . GLU A 1 204 ? -52.861 -11.004 -7.142 1.00 79.19 204 GLU A CA 1
ATOM 1597 C C . GLU A 1 204 ? -54.122 -10.159 -7.435 1.00 79.19 204 GLU A C 1
ATOM 1599 O O . GLU A 1 204 ? -54.139 -8.975 -7.072 1.00 79.19 204 GLU A O 1
ATOM 1604 N N . PRO A 1 205 ? -55.188 -10.706 -8.067 1.00 81.06 205 PRO A N 1
ATOM 1605 C CA . PRO A 1 205 ? -56.457 -10.010 -8.340 1.00 81.06 205 PRO A CA 1
ATOM 1606 C C . PRO A 1 205 ? -57.281 -9.739 -7.064 1.00 81.06 205 PRO A C 1
ATOM 1608 O O . PRO A 1 205 ? -58.476 -10.012 -6.978 1.00 81.06 205 PRO A O 1
ATOM 1611 N N . LEU A 1 206 ? -56.636 -9.183 -6.045 1.00 82.94 206 LEU A N 1
ATOM 1612 C CA . LEU A 1 206 ? -57.206 -8.883 -4.752 1.00 82.94 206 LEU A CA 1
ATOM 1613 C C . LEU A 1 206 ? -57.850 -7.488 -4.765 1.00 82.94 206 LEU A C 1
ATOM 1615 O O . LEU A 1 206 ? -57.205 -6.458 -5.007 1.00 82.94 206 LEU A O 1
ATOM 1619 N N . GLN A 1 207 ? -59.145 -7.421 -4.470 1.00 89.25 207 GLN A N 1
ATOM 1620 C CA . GLN A 1 207 ? -59.841 -6.147 -4.324 1.00 89.25 207 GLN A CA 1
ATOM 1621 C C . GLN A 1 207 ? -59.657 -5.601 -2.904 1.00 89.25 207 GLN A C 1
ATOM 1623 O O . GLN A 1 207 ? -60.378 -5.956 -1.981 1.00 89.25 207 GLN A O 1
ATOM 1628 N N . LEU A 1 208 ? -58.663 -4.727 -2.724 1.00 89.44 208 LEU A N 1
ATOM 1629 C CA . LEU A 1 208 ? -58.548 -3.912 -1.513 1.00 89.44 208 LEU A CA 1
ATOM 1630 C C . LEU A 1 208 ? -59.666 -2.852 -1.476 1.00 89.44 208 LEU A C 1
ATOM 1632 O O . LEU A 1 208 ? -59.886 -2.195 -2.500 1.00 89.44 208 LEU A O 1
ATOM 1636 N N . PRO A 1 209 ? -60.309 -2.614 -0.318 1.00 93.62 209 PRO A N 1
ATOM 1637 C CA . PRO A 1 209 ? -61.232 -1.508 -0.136 1.00 93.62 209 PRO A CA 1
ATOM 1638 C C . PRO A 1 209 ? -60.569 -0.169 -0.492 1.00 93.62 209 PRO A C 1
ATOM 1640 O O . PRO A 1 209 ? -59.359 -0.004 -0.279 1.00 93.62 209 PRO A O 1
ATOM 1643 N N . PRO A 1 210 ? -61.333 0.811 -1.002 1.00 89.50 210 PRO A N 1
ATOM 1644 C CA . PRO A 1 210 ? -60.795 2.110 -1.394 1.00 89.50 210 PRO A CA 1
ATOM 1645 C C . PRO A 1 210 ? -60.109 2.829 -0.224 1.00 89.50 210 PRO A C 1
ATOM 1647 O O . PRO A 1 210 ? -59.019 3.351 -0.413 1.00 89.50 210 PRO A O 1
ATOM 1650 N N . GLU A 1 211 ? -60.650 2.738 0.998 1.00 90.00 211 GLU A N 1
ATOM 1651 C CA . GLU A 1 211 ? -60.043 3.324 2.210 1.00 90.00 211 GLU A CA 1
ATOM 1652 C C . GLU A 1 211 ? -58.645 2.745 2.519 1.00 90.00 211 GLU A C 1
ATOM 1654 O O . GLU A 1 211 ? -57.725 3.460 2.928 1.00 90.00 211 GLU A O 1
ATOM 1659 N N . VAL A 1 212 ? -58.469 1.435 2.306 1.00 90.00 212 VAL A N 1
ATOM 1660 C CA . VAL A 1 212 ? -57.194 0.732 2.519 1.00 90.00 212 VAL A CA 1
ATOM 1661 C C . VAL A 1 212 ? -56.206 1.082 1.412 1.00 90.00 212 VAL A C 1
ATOM 1663 O O . VAL A 1 212 ? -55.040 1.361 1.687 1.00 90.00 212 VAL A O 1
ATOM 1666 N N . THR A 1 213 ? -56.685 1.129 0.169 1.00 90.00 213 THR A N 1
ATOM 1667 C CA . THR A 1 213 ? -55.883 1.501 -1.003 1.00 90.00 213 THR A CA 1
ATOM 1668 C C . THR A 1 213 ? -55.394 2.943 -0.900 1.00 90.00 213 THR A C 1
ATOM 1670 O O . THR A 1 213 ? -54.216 3.200 -1.124 1.00 90.00 213 THR A O 1
ATOM 1673 N N . GLU A 1 214 ? -56.262 3.874 -0.504 1.00 88.00 214 GLU A N 1
ATOM 1674 C CA . GLU A 1 214 ? -55.926 5.283 -0.301 1.00 88.00 214 GLU A CA 1
ATOM 1675 C C . GLU A 1 214 ? -54.867 5.436 0.796 1.00 88.00 214 GLU A C 1
ATOM 1677 O O . GLU A 1 214 ? -53.836 6.069 0.573 1.00 88.00 214 GLU A O 1
ATOM 1682 N N . THR A 1 215 ? -55.045 4.767 1.939 1.00 86.88 215 THR A N 1
ATOM 1683 C CA . THR A 1 215 ? -54.087 4.837 3.054 1.00 86.88 215 THR A CA 1
ATOM 1684 C C . THR A 1 215 ? -52.724 4.236 2.691 1.00 86.88 215 THR A C 1
ATOM 1686 O O . THR A 1 215 ? -51.691 4.819 3.015 1.00 86.88 215 THR A O 1
ATOM 1689 N N . LEU A 1 216 ? -52.696 3.094 1.994 1.00 85.81 216 LEU A N 1
ATOM 1690 C CA . LEU A 1 216 ? -51.451 2.477 1.524 1.00 85.81 216 LEU A CA 1
ATOM 1691 C C . LEU A 1 216 ? -50.804 3.285 0.389 1.00 85.81 216 LEU A C 1
ATOM 1693 O O . LEU A 1 216 ? -49.580 3.328 0.293 1.00 85.81 216 LEU A O 1
ATOM 1697 N N . SER A 1 217 ? -51.584 3.992 -0.433 1.00 85.31 217 SER A N 1
ATOM 1698 C CA . SER A 1 217 ? -51.039 4.808 -1.526 1.00 85.31 217 SER A CA 1
ATOM 1699 C C . SER A 1 217 ? -50.183 5.985 -1.048 1.00 85.31 217 SER A C 1
ATOM 1701 O O . SER A 1 217 ? -49.332 6.474 -1.794 1.00 85.31 217 SER A O 1
ATOM 1703 N N . LEU A 1 218 ? -50.345 6.388 0.219 1.00 81.56 218 LEU A N 1
ATOM 1704 C CA . LEU A 1 218 ? -49.493 7.378 0.876 1.00 81.56 218 LEU A CA 1
ATOM 1705 C C . LEU A 1 218 ? -48.044 6.884 1.032 1.00 81.56 218 LEU A C 1
ATOM 1707 O O . LEU A 1 218 ? -47.140 7.703 1.145 1.00 81.56 218 LEU A O 1
ATOM 1711 N N . GLY A 1 219 ? -47.798 5.570 1.007 1.00 79.62 219 GLY A N 1
ATOM 1712 C CA . GLY A 1 219 ? -46.468 4.967 1.099 1.00 79.62 219 GLY A CA 1
ATOM 1713 C C . GLY A 1 219 ? -45.923 4.823 2.532 1.00 79.62 219 GLY A C 1
ATOM 1714 O O . GLY A 1 219 ? -46.447 5.406 3.489 1.00 79.62 219 GLY A O 1
ATOM 1715 N N . PRO A 1 220 ? -44.826 4.065 2.719 1.00 69.12 220 PRO A N 1
ATOM 1716 C CA . PRO A 1 220 ? -44.316 3.666 4.033 1.00 69.12 220 PRO A CA 1
ATOM 1717 C C . PRO A 1 220 ? -43.800 4.839 4.863 1.00 69.12 220 PRO A C 1
ATOM 1719 O O . PRO A 1 220 ? -43.850 4.808 6.089 1.00 69.12 220 PRO A O 1
ATOM 1722 N N . LYS A 1 221 ? -43.368 5.916 4.200 1.00 61.12 221 LYS A N 1
ATOM 1723 C CA . LYS A 1 221 ? -42.886 7.135 4.854 1.00 61.12 221 LYS A CA 1
ATOM 1724 C C . LYS A 1 221 ? -44.003 7.961 5.505 1.00 61.12 221 LYS A C 1
ATOM 1726 O O . LYS A 1 221 ? -43.723 8.741 6.409 1.00 61.12 221 LYS A O 1
ATOM 1731 N N . PHE A 1 222 ? -45.241 7.805 5.041 1.00 62.41 222 PHE A N 1
ATOM 1732 C CA . PHE A 1 222 ? -46.400 8.564 5.519 1.00 62.41 222 PHE A CA 1
ATOM 1733 C C . PHE A 1 222 ? -47.369 7.699 6.335 1.00 62.41 222 PHE A C 1
ATOM 1735 O O . PHE A 1 222 ? -48.196 8.234 7.065 1.00 62.41 222 PHE A O 1
ATOM 1742 N N . ALA A 1 223 ? -47.224 6.372 6.270 1.00 57.47 223 ALA A N 1
ATOM 1743 C CA . ALA A 1 223 ? -48.010 5.422 7.050 1.00 57.47 223 ALA A CA 1
ATOM 1744 C C . ALA A 1 223 ? -47.636 5.389 8.542 1.00 57.47 223 ALA A C 1
ATOM 1746 O O . ALA A 1 223 ? -48.436 4.936 9.352 1.00 57.47 223 ALA A O 1
ATOM 1747 N N . VAL A 1 224 ? -46.450 5.862 8.939 1.00 57.03 224 VAL A N 1
ATOM 1748 C CA . VAL A 1 224 ? -46.040 5.882 10.351 1.00 57.03 224 VAL A CA 1
ATOM 1749 C C . VAL A 1 224 ? -45.335 7.197 10.656 1.00 57.03 224 VAL A C 1
ATOM 1751 O O . VAL A 1 224 ? -44.154 7.367 10.368 1.00 57.03 224 VAL A O 1
ATOM 1754 N N . GLU A 1 225 ? -46.049 8.145 11.260 1.00 54.12 225 GLU A N 1
ATOM 1755 C CA . GLU A 1 225 ? -45.386 9.291 11.881 1.00 54.12 225 GLU A CA 1
ATOM 1756 C C . GLU A 1 225 ? -44.565 8.764 13.075 1.00 54.12 225 GLU A C 1
ATOM 1758 O O . GLU A 1 225 ? -45.150 8.143 13.973 1.00 54.12 225 GLU A O 1
ATOM 1763 N N . PRO A 1 226 ? -43.229 8.944 13.109 1.00 56.12 226 PRO A N 1
ATOM 1764 C CA . PRO A 1 226 ? -42.421 8.475 14.224 1.00 56.12 226 PRO A CA 1
ATOM 1765 C C . PRO A 1 226 ? -42.879 9.189 15.494 1.00 56.12 226 PRO A C 1
ATOM 1767 O O . PRO A 1 226 ? -42.709 10.399 15.673 1.00 56.12 226 PRO A O 1
ATOM 1770 N N . ARG A 1 227 ? -43.511 8.430 16.388 1.00 66.94 227 ARG A N 1
ATOM 1771 C CA . ARG A 1 227 ? -44.007 8.942 17.661 1.00 66.94 227 ARG A CA 1
ATOM 1772 C C . ARG A 1 227 ? -42.854 9.051 18.643 1.00 66.94 227 ARG A C 1
ATOM 1774 O O . ARG A 1 227 ? -42.699 8.196 19.500 1.00 66.94 227 ARG A O 1
ATOM 1781 N N . LEU A 1 228 ? -42.088 10.132 18.542 1.00 71.75 228 LEU A N 1
ATOM 1782 C CA . LEU A 1 228 ? -41.219 10.528 19.643 1.00 71.75 228 LEU A CA 1
ATOM 1783 C C . LEU A 1 228 ? -42.106 10.990 20.803 1.00 71.75 228 LEU A C 1
ATOM 1785 O O . LEU A 1 228 ? -42.923 11.909 20.648 1.00 71.75 228 LEU A O 1
ATOM 1789 N N . SER A 1 229 ? -41.958 10.341 21.949 1.00 80.88 229 SER A N 1
ATOM 1790 C CA . SER A 1 229 ? -42.513 10.766 23.228 1.00 80.88 229 SER A CA 1
ATOM 1791 C C . SER A 1 229 ? -42.004 12.166 23.599 1.00 80.88 229 SER A C 1
ATOM 1793 O O . SER A 1 229 ? -40.990 12.640 23.083 1.00 80.88 229 SER A O 1
ATOM 1795 N N . ALA A 1 230 ? -42.709 12.876 24.484 1.00 81.00 230 ALA A N 1
ATOM 1796 C CA . ALA A 1 230 ? -42.273 14.207 24.921 1.00 81.00 230 ALA A CA 1
ATOM 1797 C C . ALA A 1 230 ? -40.831 14.221 25.492 1.00 81.00 230 ALA A C 1
ATOM 1799 O O . ALA A 1 230 ? -40.076 15.126 25.129 1.00 81.00 230 ALA A O 1
ATOM 1800 N N . PRO A 1 231 ? -40.397 13.214 26.282 1.00 81.44 231 PRO A N 1
ATOM 1801 C CA . PRO A 1 231 ? -39.003 13.093 26.710 1.00 81.44 231 PRO A CA 1
ATOM 1802 C C . PRO A 1 231 ? -38.017 12.915 25.552 1.00 81.44 231 PRO A C 1
ATOM 1804 O O . PRO A 1 231 ? -36.974 13.562 25.540 1.00 81.44 231 PRO A O 1
ATOM 1807 N N . GLU A 1 232 ? -38.341 12.097 24.549 1.00 77.44 232 GLU A N 1
ATOM 1808 C CA . GLU A 1 232 ? -37.467 11.883 23.384 1.00 77.44 232 GLU A CA 1
ATOM 1809 C C . GLU A 1 232 ? -37.355 13.138 22.516 1.00 77.44 232 GLU A C 1
ATOM 1811 O O . GLU A 1 232 ? -36.271 13.478 22.047 1.00 77.44 232 GLU A O 1
ATOM 1816 N N . ARG A 1 233 ? -38.455 13.880 22.352 1.00 84.31 233 ARG A N 1
ATOM 1817 C CA . ARG A 1 233 ? -38.448 15.177 21.664 1.00 84.31 233 ARG A CA 1
ATOM 1818 C C . ARG A 1 233 ? -37.561 16.192 22.383 1.00 84.31 233 ARG A C 1
ATOM 1820 O O . ARG A 1 233 ? -36.795 16.900 21.736 1.00 84.31 233 ARG A O 1
ATOM 1827 N N . LEU A 1 234 ? -37.627 16.240 23.713 1.00 87.50 234 LEU A N 1
ATOM 1828 C CA . LEU A 1 234 ? -36.743 17.079 24.526 1.00 87.50 234 LEU A CA 1
ATOM 1829 C C . LEU A 1 234 ? -35.284 16.610 24.466 1.00 87.50 234 LEU A C 1
ATOM 1831 O O . LEU A 1 234 ? -34.382 17.442 24.391 1.00 87.50 234 LEU A O 1
ATOM 1835 N N . SER A 1 235 ? -35.044 15.298 24.454 1.00 86.25 235 SER A N 1
ATOM 1836 C CA . SER A 1 235 ? -33.709 14.715 24.280 1.00 86.25 235 SER A CA 1
ATOM 1837 C C . SER A 1 235 ? -33.098 15.119 22.936 1.00 86.25 235 SER A C 1
ATOM 1839 O O . SER A 1 235 ? -31.952 15.561 22.883 1.00 86.25 235 SER A O 1
ATOM 1841 N N . LEU A 1 236 ? -33.893 15.100 21.862 1.00 85.62 236 LEU A N 1
ATOM 1842 C CA . LEU A 1 236 ? -33.471 15.565 20.544 1.00 85.62 236 LEU A CA 1
ATOM 1843 C C . LEU A 1 236 ? -33.118 17.060 20.548 1.00 85.62 236 LEU A C 1
ATOM 1845 O O . LEU A 1 236 ? -32.086 17.444 20.001 1.00 85.62 236 LEU A O 1
ATOM 1849 N N . VAL A 1 237 ? -33.925 17.904 21.204 1.00 93.75 237 VAL A N 1
ATOM 1850 C CA . VAL A 1 237 ? -33.612 19.337 21.369 1.00 93.75 237 VAL A CA 1
ATOM 1851 C C . VAL A 1 237 ? -32.283 19.528 22.103 1.00 93.75 237 VAL A C 1
ATOM 1853 O O . VAL A 1 237 ? -31.460 20.323 21.654 1.00 93.75 237 VAL A O 1
ATOM 1856 N N . ARG A 1 238 ? -32.028 18.757 23.169 1.00 90.62 238 ARG A N 1
ATOM 1857 C CA . ARG A 1 238 ? -30.758 18.789 23.918 1.00 90.62 238 ARG A CA 1
ATOM 1858 C C . ARG A 1 238 ? -29.569 18.314 23.086 1.00 90.62 238 ARG A C 1
ATOM 1860 O O . ARG A 1 238 ? -28.495 18.902 23.153 1.00 90.62 238 ARG A O 1
ATOM 1867 N N . GLN A 1 239 ? -29.749 17.270 22.281 1.00 88.31 239 GLN A N 1
ATOM 1868 C CA . GLN A 1 239 ? -28.699 16.764 21.400 1.00 88.31 239 GLN A CA 1
ATOM 1869 C C . GLN A 1 239 ? -28.346 17.784 20.310 1.00 88.31 239 GLN A C 1
ATOM 1871 O O . GLN A 1 239 ? -27.173 17.977 19.992 1.00 88.31 239 GLN A O 1
ATOM 1876 N N . ILE A 1 240 ? -29.356 18.455 19.748 1.00 86.06 240 ILE A N 1
ATOM 1877 C CA . ILE A 1 240 ? -29.164 19.519 18.759 1.00 86.06 240 ILE A CA 1
ATOM 1878 C C . ILE A 1 240 ? -28.474 20.721 19.406 1.00 86.06 240 ILE A C 1
ATOM 1880 O O . ILE A 1 240 ? -27.514 21.238 18.837 1.00 86.06 240 ILE A O 1
ATOM 1884 N N . SER A 1 241 ? -28.907 21.137 20.601 1.00 94.44 241 SER A N 1
ATOM 1885 C CA . SER A 1 241 ? -28.277 22.253 21.303 1.00 94.44 241 SER A CA 1
ATOM 1886 C C . SER A 1 241 ? -26.843 21.937 21.716 1.00 94.44 241 SER A C 1
ATOM 1888 O O . SER A 1 241 ? -25.992 22.794 21.556 1.00 94.44 241 SER A O 1
ATOM 1890 N N . GLY A 1 242 ? -26.533 20.711 22.150 1.00 83.00 242 GLY A N 1
ATOM 1891 C CA . GLY A 1 242 ? -25.166 20.305 22.509 1.00 83.00 242 GLY A CA 1
ATOM 1892 C C . GLY A 1 242 ? -24.183 20.284 21.331 1.00 83.00 242 GLY A C 1
ATOM 1893 O O . GLY A 1 242 ? -22.976 20.225 21.534 1.00 83.00 242 GLY A O 1
ATOM 1894 N N . ARG A 1 243 ? -24.682 20.349 20.088 1.00 85.75 243 ARG A N 1
ATOM 1895 C CA . ARG A 1 243 ? -23.863 20.522 18.876 1.00 85.75 243 ARG A CA 1
ATOM 1896 C C . ARG A 1 243 ? -23.729 21.984 18.443 1.00 85.75 243 ARG A C 1
ATOM 1898 O O . ARG A 1 243 ? -22.994 22.262 17.495 1.00 85.75 243 ARG A O 1
ATOM 1905 N N . ALA A 1 244 ? -24.455 22.904 19.077 1.00 83.94 244 ALA A N 1
ATOM 1906 C CA . ALA A 1 244 ? -24.349 24.330 18.809 1.00 83.94 244 ALA A CA 1
ATOM 1907 C C . ALA A 1 244 ? -23.182 24.946 19.608 1.00 83.94 244 ALA A C 1
ATOM 1909 O O . ALA A 1 244 ? -22.876 24.472 20.705 1.00 83.94 244 ALA A O 1
ATOM 1910 N N . PRO A 1 245 ? -22.540 26.013 19.094 1.00 88.50 245 PRO A N 1
ATOM 1911 C CA . PRO A 1 245 ? -21.561 26.784 19.860 1.00 88.50 245 PRO A CA 1
ATOM 1912 C C . PRO A 1 245 ? -22.158 27.263 21.186 1.00 88.50 245 PRO A C 1
ATOM 1914 O O . PRO A 1 245 ? -23.332 27.631 21.205 1.00 88.50 245 PRO A O 1
ATOM 1917 N N . ASP A 1 246 ? -21.358 27.325 22.254 1.00 89.12 246 ASP A N 1
ATOM 1918 C CA . ASP A 1 246 ? -21.812 27.651 23.620 1.00 89.12 246 ASP A CA 1
ATOM 1919 C C . ASP A 1 246 ? -22.683 28.917 23.689 1.00 89.12 246 ASP A C 1
ATOM 1921 O O . ASP A 1 246 ? -23.694 28.953 24.388 1.00 89.12 246 ASP A O 1
ATOM 1925 N N . SER A 1 247 ? -22.366 29.929 22.874 1.00 93.44 247 SER A N 1
ATOM 1926 C CA . SER A 1 247 ? -23.129 31.181 22.779 1.00 93.44 247 SER A CA 1
ATOM 1927 C C . SER A 1 247 ? -24.546 31.032 22.205 1.00 93.44 247 SER A C 1
ATOM 1929 O O . SER A 1 247 ? -25.390 31.893 22.425 1.00 93.44 247 SER A O 1
ATOM 1931 N N . GLU A 1 248 ? -24.814 29.973 21.442 1.00 87.00 248 GLU A N 1
ATOM 1932 C CA . GLU A 1 248 ? -26.088 29.715 20.756 1.00 87.00 248 GLU A CA 1
ATOM 1933 C C . GLU A 1 248 ? -26.864 28.543 21.375 1.00 87.00 248 GLU A C 1
ATOM 1935 O O . GLU A 1 248 ? -28.018 28.316 21.004 1.00 87.00 248 GLU A O 1
ATOM 1940 N N . GLN A 1 249 ? -26.285 27.805 22.332 1.00 93.31 249 GLN A N 1
ATOM 1941 C CA . GLN A 1 249 ? -26.950 26.652 22.952 1.00 93.31 249 GLN A CA 1
ATOM 1942 C C . GLN A 1 249 ? -28.260 27.056 23.627 1.00 93.31 249 GLN A C 1
ATOM 1944 O O . GLN A 1 249 ? -29.292 26.442 23.364 1.00 93.31 249 GLN A O 1
ATOM 1949 N N . GLY A 1 250 ? -28.251 28.137 24.416 1.00 92.56 250 GLY A N 1
ATOM 1950 C CA . GLY A 1 250 ? -29.453 28.646 25.085 1.00 92.56 250 GLY A CA 1
ATOM 1951 C C . GLY A 1 250 ? -30.566 29.022 24.102 1.00 92.56 250 GLY A C 1
ATOM 1952 O O . GLY A 1 250 ? -31.731 28.699 24.329 1.00 92.56 250 GLY A O 1
ATOM 1953 N N . ARG A 1 251 ? -30.205 29.621 22.959 1.00 93.88 251 ARG A N 1
ATOM 1954 C CA . ARG A 1 251 ? -31.149 29.966 21.886 1.00 93.88 251 ARG A CA 1
ATOM 1955 C C . ARG A 1 251 ? -31.666 28.731 21.145 1.00 93.88 251 ARG A C 1
ATOM 1957 O O . ARG A 1 251 ? -32.834 28.685 20.773 1.00 93.88 251 ARG A O 1
ATOM 1964 N N . CYS A 1 252 ? -30.820 27.725 20.927 1.00 87.56 252 CYS A N 1
ATOM 1965 C CA . CYS A 1 252 ? -31.223 26.463 20.304 1.00 87.56 252 CYS A CA 1
ATOM 1966 C C . CYS A 1 252 ? -32.181 25.674 21.202 1.00 87.56 252 CYS A C 1
ATOM 1968 O O . CYS A 1 252 ? -33.165 25.127 20.704 1.00 87.56 252 CYS A O 1
ATOM 1970 N N . VAL A 1 253 ? -31.929 25.653 22.515 1.00 95.50 253 VAL A N 1
ATOM 1971 C CA . VAL A 1 253 ? -32.844 25.051 23.492 1.00 95.50 253 VAL A CA 1
ATOM 1972 C C . VAL A 1 253 ? -34.176 25.794 23.490 1.00 95.50 253 VAL A C 1
ATOM 1974 O O . VAL A 1 253 ? -35.211 25.149 23.342 1.00 95.50 253 VAL A O 1
ATOM 1977 N N . SER A 1 254 ? -34.172 27.128 23.598 1.00 92.50 254 SER A N 1
ATOM 1978 C CA . SER A 1 254 ? -35.418 27.903 23.651 1.00 92.50 254 SER A CA 1
ATOM 1979 C C . SER A 1 254 ? -36.238 27.770 22.367 1.00 92.50 254 SER A C 1
ATOM 1981 O O . SER A 1 254 ? -37.424 27.467 22.438 1.00 92.50 254 SER A O 1
ATOM 1983 N N . ALA A 1 255 ? -35.609 27.874 21.193 1.00 91.69 255 ALA A N 1
ATOM 1984 C CA . ALA A 1 255 ? -36.281 27.675 19.911 1.00 91.69 255 ALA A CA 1
ATOM 1985 C C . ALA A 1 255 ? -36.806 26.239 19.745 1.00 91.69 255 ALA A C 1
ATOM 1987 O O . ALA A 1 255 ? -37.907 26.036 19.234 1.00 91.69 255 ALA A O 1
ATOM 1988 N N . GLY A 1 256 ? -36.039 25.237 20.188 1.00 91.94 256 GLY A N 1
ATOM 1989 C CA . GLY A 1 256 ? -36.458 23.839 20.159 1.00 91.94 256 GLY A CA 1
ATOM 1990 C C . GLY A 1 256 ? -37.677 23.585 21.043 1.00 91.94 256 GLY A C 1
ATOM 1991 O O . GLY A 1 256 ? -38.636 22.961 20.597 1.00 91.94 256 GLY A O 1
ATOM 1992 N N . VAL A 1 257 ? -37.682 24.120 22.266 1.00 93.06 257 VAL A N 1
ATOM 1993 C CA . VAL A 1 257 ? -38.822 24.026 23.190 1.00 93.06 257 VAL A CA 1
ATOM 1994 C C . VAL A 1 257 ? -40.040 24.777 22.646 1.00 93.06 257 VAL A C 1
ATOM 1996 O O . VAL A 1 257 ? -41.136 24.222 22.661 1.00 93.06 257 VAL A O 1
ATOM 1999 N N . ASP A 1 258 ? -39.863 25.971 22.079 1.00 89.38 258 ASP A N 1
ATOM 2000 C CA . ASP A 1 258 ? -40.942 26.744 21.450 1.00 89.38 258 ASP A CA 1
ATOM 2001 C C . ASP A 1 258 ? -41.621 25.973 20.312 1.00 89.38 258 ASP A C 1
ATOM 2003 O O . ASP A 1 258 ? -42.849 25.954 20.212 1.00 89.38 258 ASP A O 1
ATOM 2007 N N . VAL A 1 259 ? -40.841 25.296 19.464 1.00 84.81 259 VAL A N 1
ATOM 2008 C CA . VAL A 1 259 ? -41.381 24.435 18.402 1.00 84.81 259 VAL A CA 1
ATOM 2009 C C . VAL A 1 259 ? -42.172 23.273 18.997 1.00 84.81 259 VAL A C 1
ATOM 2011 O O . VAL A 1 259 ? -43.250 22.959 18.493 1.00 84.81 259 VAL A O 1
ATOM 2014 N N . LEU A 1 260 ? -41.694 22.656 20.082 1.00 86.06 260 LEU A N 1
ATOM 2015 C CA . LEU A 1 260 ? -42.414 21.570 20.754 1.00 86.06 260 LEU A CA 1
ATOM 2016 C C . LEU A 1 260 ? -43.729 22.036 21.387 1.00 86.06 260 LEU A C 1
ATOM 2018 O O . LEU A 1 260 ? -44.719 21.312 21.300 1.00 86.06 260 LEU A O 1
ATOM 2022 N N . LEU A 1 261 ? -43.756 23.237 21.966 1.00 85.12 261 LEU A N 1
ATOM 2023 C CA . LEU A 1 261 ? -44.956 23.835 22.557 1.00 85.12 261 LEU A CA 1
ATOM 2024 C C . LEU A 1 261 ? -45.982 24.244 21.492 1.00 85.12 261 LEU A C 1
ATOM 2026 O O . LEU A 1 261 ? -47.181 24.060 21.688 1.00 85.12 261 LEU A O 1
ATOM 2030 N N . ARG A 1 262 ? -45.519 24.759 20.346 1.00 80.06 262 ARG A N 1
ATOM 2031 C CA . ARG A 1 262 ? -46.377 25.136 19.207 1.00 80.06 262 ARG A CA 1
ATOM 2032 C C . ARG A 1 262 ? -46.825 23.951 18.364 1.00 80.06 262 ARG A C 1
ATOM 2034 O O . ARG A 1 262 ? -47.775 24.084 17.599 1.00 80.06 262 ARG A O 1
ATOM 2041 N N . SER A 1 263 ? -46.170 22.802 18.506 1.00 76.38 263 SER A N 1
ATOM 2042 C CA . SER A 1 263 ? -46.592 21.539 17.901 1.00 76.38 263 SER A CA 1
ATOM 2043 C C . SER A 1 263 ? -47.815 20.992 18.642 1.00 76.38 263 SER A C 1
ATOM 2045 O O . SER A 1 263 ? -47.768 19.930 19.268 1.00 76.38 263 SER A O 1
ATOM 2047 N N . THR A 1 264 ? -48.930 21.723 18.599 1.00 59.38 264 THR A N 1
ATOM 2048 C CA . THR A 1 264 ? -50.229 21.186 18.984 1.00 59.38 264 THR A CA 1
ATOM 2049 C C . THR A 1 264 ? -50.533 20.021 18.051 1.00 59.38 264 THR A C 1
ATOM 2051 O O . THR A 1 264 ? -50.379 20.101 16.833 1.00 59.38 264 THR A O 1
ATOM 2054 N N . ARG A 1 265 ? -50.865 18.871 18.645 1.00 58.22 265 ARG A N 1
ATOM 2055 C CA . ARG A 1 265 ? -51.138 17.629 17.918 1.00 58.22 265 ARG A CA 1
ATOM 2056 C C . ARG A 1 265 ? -52.206 17.915 16.862 1.00 58.22 265 ARG A C 1
ATOM 2058 O O . ARG A 1 265 ? -53.358 18.088 17.235 1.00 58.22 265 ARG A O 1
ATOM 2065 N N . HIS A 1 266 ? -51.862 17.917 15.576 1.00 52.91 266 HIS A N 1
ATOM 2066 C CA . HIS A 1 266 ? -52.863 17.728 14.532 1.00 52.91 266 HIS A CA 1
ATOM 2067 C C . HIS A 1 266 ? -53.169 16.231 14.484 1.00 52.91 266 HIS A C 1
ATOM 2069 O O . HIS A 1 266 ? -52.310 15.451 14.069 1.00 52.91 266 HIS A O 1
ATOM 2075 N N . PRO A 1 267 ? -54.348 15.773 14.938 1.00 52.69 267 PRO A N 1
ATOM 2076 C CA . PRO A 1 267 ? -54.688 14.368 14.879 1.00 52.69 267 PRO A CA 1
ATOM 2077 C C . PRO A 1 267 ? -55.155 14.054 13.458 1.00 52.69 267 PRO A C 1
ATOM 2079 O O . PRO A 1 267 ? -56.329 13.775 13.242 1.00 52.69 267 PRO A O 1
ATOM 2082 N N . SER A 1 268 ? -54.255 14.061 12.475 1.00 55.34 268 SER A N 1
ATOM 2083 C CA . SER A 1 268 ? -54.533 13.310 11.249 1.00 55.34 268 SER A CA 1
ATOM 2084 C C . SER A 1 268 ? -54.299 11.833 11.573 1.00 55.34 268 SER A C 1
ATOM 2086 O O . SER A 1 268 ? -53.249 11.247 11.333 1.00 55.34 268 SER A O 1
ATOM 2088 N N . ARG A 1 269 ? -55.267 11.229 12.274 1.00 63.56 269 ARG A N 1
ATOM 2089 C CA . ARG A 1 269 ? -55.268 9.785 12.501 1.00 63.56 269 ARG A CA 1
ATOM 2090 C C . ARG A 1 269 ? -55.614 9.139 11.170 1.00 63.56 269 ARG A C 1
ATOM 2092 O O . ARG A 1 269 ? -56.785 8.906 10.891 1.00 63.56 269 ARG A O 1
ATOM 2099 N N . LEU A 1 270 ? -54.599 8.850 10.362 1.00 71.06 270 LEU A N 1
ATOM 2100 C CA . LEU A 1 270 ? -54.758 7.883 9.283 1.00 71.06 270 LEU A CA 1
ATOM 2101 C C . LEU A 1 270 ? -55.381 6.608 9.884 1.00 71.06 270 LEU A C 1
ATOM 2103 O O . LEU A 1 270 ? -54.984 6.209 10.990 1.00 71.06 270 LEU A O 1
ATOM 2107 N N . PRO A 1 271 ? -56.373 5.983 9.228 1.00 81.50 271 PRO A N 1
ATOM 2108 C CA . PRO A 1 271 ? -57.126 4.855 9.775 1.00 81.50 271 PRO A CA 1
ATOM 2109 C C . PRO A 1 271 ? -56.315 3.544 9.752 1.00 81.50 271 PRO A C 1
ATOM 2111 O O . PRO A 1 271 ? -56.817 2.490 9.379 1.00 81.50 271 PRO A O 1
ATOM 2114 N N . LEU A 1 272 ? -55.058 3.576 10.203 1.00 81.06 272 LEU A N 1
ATOM 2115 C CA . LEU A 1 272 ? -54.110 2.457 10.166 1.00 81.06 272 LEU A CA 1
ATOM 2116 C C . LEU A 1 272 ? -54.625 1.221 10.903 1.00 81.06 272 LEU A C 1
ATOM 2118 O O . LEU A 1 272 ? -54.367 0.111 10.465 1.00 81.06 272 LEU A O 1
ATOM 2122 N N . ARG A 1 273 ? -55.410 1.400 11.975 1.00 81.88 273 ARG A N 1
ATOM 2123 C CA . ARG A 1 273 ? -56.049 0.274 12.675 1.00 81.88 273 ARG A CA 1
ATOM 2124 C C . ARG A 1 273 ? -57.052 -0.470 11.795 1.00 81.88 273 ARG A C 1
ATOM 2126 O O . ARG A 1 273 ? -57.160 -1.682 11.919 1.00 81.88 273 ARG A O 1
ATOM 2133 N N . LYS A 1 274 ? -57.768 0.238 10.913 1.00 86.44 274 LYS A N 1
ATOM 2134 C CA . LYS A 1 274 ? -58.682 -0.392 9.949 1.00 86.44 274 LYS A CA 1
ATOM 2135 C C . LYS A 1 274 ? -57.902 -1.134 8.865 1.00 86.44 274 LYS A C 1
ATOM 2137 O O . LYS A 1 274 ? -58.287 -2.235 8.501 1.00 86.44 274 LYS A O 1
ATOM 2142 N N . VAL A 1 275 ? -56.794 -0.553 8.397 1.00 88.62 275 VAL A N 1
ATOM 2143 C CA . VAL A 1 275 ? -55.888 -1.200 7.434 1.00 88.62 275 VAL A CA 1
ATOM 2144 C C . VAL A 1 275 ? -55.283 -2.471 8.029 1.00 88.62 275 VAL A C 1
ATOM 2146 O O . VAL A 1 275 ? -55.329 -3.520 7.402 1.00 88.62 275 VAL A O 1
ATOM 2149 N N . GLU A 1 276 ? -54.776 -2.401 9.259 1.00 87.00 276 GLU A N 1
ATOM 2150 C CA . GLU A 1 276 ? -54.194 -3.541 9.968 1.00 87.00 276 GLU A CA 1
ATOM 2151 C C . GLU A 1 276 ? -55.222 -4.651 10.220 1.00 87.00 276 GLU A C 1
ATOM 2153 O O . GLU A 1 276 ? -54.923 -5.813 9.959 1.00 87.00 276 GLU A O 1
ATOM 2158 N N . ALA A 1 277 ? -56.427 -4.303 10.690 1.00 90.38 277 ALA A N 1
ATOM 2159 C CA . ALA A 1 277 ? -57.510 -5.267 10.880 1.00 90.38 277 ALA A CA 1
ATOM 2160 C C . ALA A 1 277 ? -57.874 -5.951 9.557 1.00 90.38 277 ALA A C 1
ATOM 2162 O O . ALA A 1 277 ? -57.848 -7.172 9.480 1.00 90.38 277 ALA A O 1
ATOM 2163 N N . TYR A 1 278 ? -58.072 -5.175 8.484 1.00 91.62 278 TYR A N 1
ATOM 2164 C CA . TYR A 1 278 ? -58.393 -5.721 7.166 1.00 91.62 278 TYR A CA 1
ATOM 2165 C C . TYR A 1 278 ? -57.313 -6.681 6.644 1.00 91.62 278 TYR A C 1
ATOM 2167 O O . TYR A 1 278 ? -57.632 -7.750 6.126 1.00 91.62 278 TYR A O 1
ATOM 2175 N N . LEU A 1 279 ? -56.032 -6.324 6.778 1.00 89.19 279 LEU A N 1
ATOM 2176 C CA . LEU A 1 279 ? -54.928 -7.180 6.338 1.00 89.19 279 LEU A CA 1
ATOM 2177 C C . LEU A 1 279 ? -54.857 -8.480 7.149 1.00 89.19 279 LEU A C 1
ATOM 2179 O O . LEU A 1 279 ? -54.616 -9.534 6.569 1.00 89.19 279 LEU A O 1
ATOM 2183 N N . LYS A 1 280 ? -55.111 -8.427 8.463 1.00 89.06 280 LYS A N 1
ATOM 2184 C CA . LYS A 1 280 ? -55.154 -9.618 9.326 1.00 89.06 280 LYS A CA 1
ATOM 2185 C C . LYS A 1 280 ? -56.339 -10.521 9.001 1.00 89.06 280 LYS A C 1
ATOM 2187 O O . LYS A 1 280 ? -56.135 -11.715 8.809 1.00 89.06 280 LYS A O 1
ATOM 2192 N N . ASP A 1 281 ? -57.534 -9.949 8.886 1.00 93.00 281 ASP A N 1
ATOM 2193 C CA . ASP A 1 281 ? -58.775 -10.694 8.644 1.00 93.00 281 ASP A CA 1
ATOM 2194 C C . ASP A 1 281 ? -58.757 -11.421 7.287 1.00 93.00 281 ASP A C 1
ATOM 2196 O O . ASP A 1 281 ? -59.386 -12.463 7.132 1.00 93.00 281 ASP A O 1
ATOM 2200 N N . ASN A 1 282 ? -57.994 -10.905 6.315 1.00 89.81 282 ASN A N 1
ATOM 2201 C CA . ASN A 1 282 ? -57.844 -11.488 4.978 1.00 89.81 282 ASN A CA 1
ATOM 2202 C C . ASN A 1 282 ? -56.515 -12.239 4.781 1.00 89.81 282 ASN A C 1
ATOM 2204 O O . ASN A 1 282 ? -56.186 -12.599 3.654 1.00 89.81 282 ASN A O 1
ATOM 2208 N N . ALA A 1 283 ? -55.737 -12.457 5.848 1.00 91.06 283 ALA A N 1
ATOM 2209 C CA . ALA A 1 283 ? -54.437 -13.132 5.798 1.00 91.06 283 ALA A CA 1
ATOM 2210 C C . ALA A 1 283 ? -53.474 -12.535 4.743 1.00 91.06 283 ALA A C 1
ATOM 2212 O O . ALA A 1 283 ? -52.761 -13.258 4.041 1.00 91.06 283 ALA A O 1
ATOM 2213 N N . LEU A 1 284 ? -53.431 -11.206 4.632 1.00 88.06 284 LEU A N 1
ATOM 2214 C CA . LEU A 1 284 ? -52.604 -10.472 3.678 1.00 88.06 284 LEU A CA 1
ATOM 2215 C C . LEU A 1 284 ? -51.316 -9.974 4.333 1.00 88.06 284 LEU A C 1
ATOM 2217 O O . LEU A 1 284 ? -51.339 -9.330 5.382 1.00 88.06 284 LEU A O 1
ATOM 2221 N N . ALA A 1 285 ? -50.187 -10.202 3.671 1.00 85.81 285 ALA A N 1
ATOM 2222 C CA . ALA A 1 285 ? -48.911 -9.614 4.042 1.00 85.81 285 ALA A CA 1
ATOM 2223 C C . ALA A 1 285 ? -48.666 -8.349 3.214 1.00 85.81 285 ALA A C 1
ATOM 2225 O O . ALA A 1 285 ? -48.819 -8.352 1.991 1.00 85.81 285 ALA A O 1
ATOM 2226 N N . VAL A 1 286 ? -48.263 -7.266 3.883 1.00 82.06 286 VAL A N 1
ATOM 2227 C CA . VAL A 1 286 ? -47.775 -6.057 3.216 1.00 82.06 286 VAL A CA 1
ATOM 2228 C C . VAL A 1 286 ? -46.261 -6.124 3.152 1.00 82.06 286 VAL A C 1
ATOM 2230 O O . VAL A 1 286 ? -45.582 -6.112 4.178 1.00 82.06 286 VAL A O 1
ATOM 2233 N N . LEU A 1 287 ? -45.741 -6.186 1.935 1.00 78.94 287 LEU A N 1
ATOM 2234 C CA . LEU A 1 287 ? -44.321 -6.133 1.649 1.00 78.94 287 LEU A CA 1
ATOM 2235 C C . LEU A 1 287 ? -43.958 -4.698 1.247 1.00 78.94 287 LEU A C 1
ATOM 2237 O O . LEU A 1 287 ? -44.699 -4.069 0.479 1.00 78.94 287 LEU A O 1
ATOM 2241 N N . PRO A 1 288 ? -42.838 -4.148 1.740 1.00 69.75 288 PRO A N 1
ATOM 2242 C CA . PRO A 1 288 ? -42.299 -2.928 1.165 1.00 69.75 288 PRO A CA 1
ATOM 2243 C C . PRO A 1 288 ? -41.925 -3.231 -0.291 1.00 69.75 288 PRO A C 1
ATOM 2245 O O . PRO A 1 288 ? -41.049 -4.057 -0.546 1.00 69.75 288 PRO A O 1
ATOM 2248 N N . ALA A 1 289 ? -42.607 -2.592 -1.247 1.00 59.53 289 ALA A N 1
ATOM 2249 C CA . ALA A 1 289 ? -42.074 -2.523 -2.603 1.00 59.53 289 ALA A CA 1
ATOM 2250 C C . ALA A 1 289 ? -40.807 -1.655 -2.539 1.00 59.53 289 ALA A C 1
ATOM 2252 O O . ALA A 1 289 ? -40.670 -0.861 -1.608 1.00 59.53 289 ALA A O 1
ATOM 2253 N N . ASP A 1 290 ? -39.863 -1.863 -3.453 1.00 53.19 290 ASP A N 1
ATOM 2254 C CA . ASP A 1 290 ? -38.489 -1.363 -3.349 1.00 53.19 290 ASP A CA 1
ATOM 2255 C C . ASP A 1 290 ? -38.346 0.188 -3.294 1.00 53.19 290 ASP A C 1
ATOM 2257 O O . ASP A 1 290 ? -39.234 0.923 -2.863 1.00 53.19 290 ASP A O 1
ATOM 2261 N N . LYS A 1 291 ? -37.177 0.721 -3.682 1.00 48.38 291 LYS A N 1
ATOM 2262 C CA . LYS A 1 291 ? -36.723 2.125 -3.554 1.00 48.38 291 LYS A CA 1
ATOM 2263 C C . LYS A 1 291 ? -37.713 3.216 -4.022 1.00 48.38 291 LYS A C 1
ATOM 2265 O O . LYS A 1 291 ? -37.467 4.404 -3.784 1.00 48.38 291 LYS A O 1
ATOM 2270 N N . GLU A 1 292 ? -38.822 2.858 -4.656 1.00 51.34 292 GLU A N 1
ATOM 2271 C CA . GLU A 1 292 ? -39.889 3.759 -5.083 1.00 51.34 292 GLU A CA 1
ATOM 2272 C C . GLU A 1 292 ? -40.892 4.152 -3.984 1.00 51.34 292 GLU A C 1
ATOM 2274 O O . GLU A 1 292 ? -41.500 5.220 -4.097 1.00 51.34 292 GLU A O 1
ATOM 2279 N N . GLY A 1 293 ? -40.982 3.400 -2.877 1.00 56.69 293 GLY A N 1
ATOM 2280 C CA . GLY A 1 293 ? -41.806 3.765 -1.714 1.00 56.69 293 GLY A CA 1
ATOM 2281 C C . GLY A 1 293 ? -43.294 3.416 -1.838 1.00 56.69 293 GLY A C 1
ATOM 2282 O O . GLY A 1 293 ? -44.131 4.119 -1.272 1.00 56.69 293 GLY A O 1
ATOM 2283 N N . GLY A 1 294 ? -43.626 2.350 -2.567 1.00 70.12 294 GLY A N 1
ATOM 2284 C CA . GLY A 1 294 ? -44.964 1.751 -2.596 1.00 70.12 294 GLY A CA 1
ATOM 2285 C C . GLY A 1 294 ? -45.106 0.576 -1.620 1.00 70.12 294 GLY A C 1
ATOM 2286 O O . GLY A 1 294 ? -44.132 0.103 -1.034 1.00 70.12 294 GLY A O 1
ATOM 2287 N N . PHE A 1 295 ? -46.330 0.078 -1.464 1.00 78.25 295 PHE A N 1
ATOM 2288 C CA . PHE A 1 295 ? -46.600 -1.191 -0.785 1.00 78.25 295 PHE A CA 1
ATOM 2289 C C . PHE A 1 295 ? -47.061 -2.233 -1.802 1.00 78.25 295 PHE A C 1
ATOM 2291 O O . PHE A 1 295 ? -47.828 -1.912 -2.714 1.00 78.25 295 PHE A O 1
ATOM 2298 N N . ALA A 1 296 ? -46.628 -3.478 -1.616 1.00 78.00 296 ALA A N 1
ATOM 2299 C CA . ALA A 1 296 ? -47.188 -4.637 -2.294 1.00 78.00 296 ALA A CA 1
ATOM 2300 C C . ALA A 1 296 ? -47.985 -5.481 -1.292 1.00 78.00 296 ALA A C 1
ATOM 2302 O O . ALA A 1 296 ? -47.525 -5.704 -0.174 1.00 78.00 296 ALA A O 1
ATOM 2303 N N . SER A 1 297 ? -49.176 -5.945 -1.669 1.00 78.56 297 SER A N 1
ATOM 2304 C CA . SER A 1 297 ? -49.969 -6.875 -0.849 1.00 78.56 297 SER A CA 1
ATOM 2305 C C . SER A 1 297 ? -49.997 -8.261 -1.492 1.00 78.56 297 SER A C 1
ATOM 2307 O O . SER A 1 297 ? -50.327 -8.358 -2.678 1.00 78.56 297 SER A O 1
ATOM 2309 N N . ALA A 1 298 ? -49.710 -9.310 -0.717 1.00 82.06 298 ALA A N 1
ATOM 2310 C CA . ALA A 1 298 ? -49.766 -10.713 -1.143 1.00 82.06 298 ALA A CA 1
ATOM 2311 C C . ALA A 1 298 ? -50.521 -11.584 -0.126 1.00 82.06 298 ALA A C 1
ATOM 2313 O O . ALA A 1 298 ? -50.516 -11.282 1.069 1.00 82.06 298 ALA A O 1
ATOM 2314 N N . ASN A 1 299 ? -51.134 -12.678 -0.584 1.00 80.69 299 ASN A N 1
ATOM 2315 C CA . ASN A 1 299 ? -51.729 -13.685 0.294 1.00 80.69 299 ASN A CA 1
ATOM 2316 C C . ASN A 1 299 ? -50.642 -14.440 1.070 1.00 80.69 299 ASN A C 1
ATOM 2318 O O . ASN A 1 299 ? -49.717 -15.003 0.486 1.00 80.69 299 ASN A O 1
ATOM 2322 N N . SER A 1 300 ? -50.754 -14.485 2.399 1.00 68.88 300 SER A N 1
ATOM 2323 C CA . SER A 1 300 ? -49.767 -15.175 3.246 1.00 68.88 300 SER A CA 1
ATOM 2324 C C . SER A 1 300 ? -49.839 -16.708 3.141 1.00 68.88 300 SER A C 1
ATOM 2326 O O . SER A 1 300 ? -48.842 -17.381 3.400 1.00 68.88 300 SER A O 1
ATOM 2328 N N . ALA A 1 301 ? -50.973 -17.257 2.687 1.00 65.88 301 ALA A N 1
ATOM 2329 C CA . ALA A 1 301 ? -51.226 -18.698 2.595 1.00 65.88 301 ALA A CA 1
ATOM 2330 C C . ALA A 1 301 ? -50.474 -19.420 1.452 1.00 65.88 301 ALA A C 1
ATOM 2332 O O . ALA A 1 301 ? -50.479 -20.643 1.400 1.00 65.88 301 ALA A O 1
ATOM 2333 N N . GLY A 1 302 ? -49.814 -18.695 0.538 1.00 52.69 302 GLY A N 1
ATOM 2334 C CA . GLY A 1 302 ? -49.156 -19.278 -0.642 1.00 52.69 302 GLY A CA 1
ATOM 2335 C C . GLY A 1 302 ? -47.657 -19.591 -0.512 1.00 52.69 302 GLY A C 1
ATOM 2336 O O . GLY A 1 302 ? -47.068 -20.082 -1.469 1.00 52.69 302 GLY A O 1
ATOM 2337 N N . SER A 1 303 ? -47.002 -19.300 0.622 1.00 46.31 303 SER A N 1
ATOM 2338 C CA . SER A 1 303 ? -45.525 -19.389 0.733 1.00 46.31 303 SER A CA 1
ATOM 2339 C C . SER A 1 303 ? -44.972 -20.704 1.314 1.00 46.31 303 SER A C 1
ATOM 2341 O O . SER A 1 303 ? -43.797 -20.789 1.664 1.00 46.31 303 SER A O 1
ATOM 2343 N N . GLU A 1 304 ? -45.785 -21.758 1.389 1.00 44.00 304 GLU A N 1
ATOM 2344 C CA . GLU A 1 304 ? -45.466 -23.012 2.093 1.00 44.00 304 GLU A CA 1
ATOM 2345 C C . GLU A 1 304 ? -44.651 -24.033 1.263 1.00 44.00 304 GLU A C 1
ATOM 2347 O O . GLU A 1 304 ? -44.792 -25.245 1.410 1.00 44.00 304 GLU A O 1
ATOM 2352 N N . HIS A 1 305 ? -43.759 -23.570 0.382 1.00 42.22 305 HIS A N 1
ATOM 2353 C CA . HIS A 1 305 ? -42.819 -24.430 -0.351 1.00 42.22 305 HIS A CA 1
ATOM 2354 C C . HIS A 1 305 ? -41.393 -23.888 -0.252 1.00 42.22 305 HIS A C 1
ATOM 2356 O O . HIS A 1 305 ? -40.886 -23.267 -1.179 1.00 42.22 305 HIS A O 1
ATOM 2362 N N . THR A 1 306 ? -40.780 -24.082 0.923 1.00 40.16 306 THR A N 1
ATOM 2363 C CA . THR A 1 306 ? -39.342 -24.342 1.195 1.00 40.16 306 THR A CA 1
ATOM 2364 C C . THR A 1 306 ? -39.025 -24.002 2.658 1.00 40.16 306 THR A C 1
ATOM 2366 O O . THR A 1 306 ? -38.479 -22.945 2.965 1.00 40.16 306 THR A O 1
ATOM 2369 N N . ARG A 1 307 ? -39.347 -24.901 3.601 1.00 32.88 307 ARG A N 1
ATOM 2370 C CA . ARG A 1 307 ? -38.737 -24.881 4.944 1.00 32.88 307 ARG A CA 1
ATOM 2371 C C . ARG A 1 307 ? -38.384 -26.288 5.420 1.00 32.88 307 ARG A C 1
ATOM 2373 O O . ARG A 1 307 ? -39.224 -27.179 5.435 1.00 32.88 307 ARG A O 1
ATOM 2380 N N . HIS A 1 308 ? -37.112 -26.432 5.787 1.00 30.47 308 HIS A N 1
ATOM 2381 C CA . HIS A 1 308 ? -36.513 -27.554 6.508 1.00 30.47 308 HIS A CA 1
ATOM 2382 C C . HIS A 1 308 ? -37.100 -27.659 7.933 1.00 30.47 308 HIS A C 1
ATOM 2384 O O . HIS A 1 308 ? -37.396 -26.614 8.524 1.00 30.47 308 HIS A O 1
ATOM 2390 N N . PRO A 1 309 ? -37.242 -28.867 8.511 1.00 39.84 309 PRO A N 1
ATOM 2391 C CA . PRO A 1 309 ? -37.838 -29.052 9.824 1.00 39.84 309 PRO A CA 1
ATOM 2392 C C . PRO A 1 309 ? -36.751 -29.024 10.901 1.00 39.84 309 PRO A C 1
ATOM 2394 O O . PRO A 1 309 ? -35.967 -29.956 10.999 1.00 39.84 309 PRO A O 1
ATOM 2397 N N . ASP A 1 310 ? -36.696 -27.949 11.685 1.00 38.41 310 ASP A N 1
ATOM 2398 C CA . ASP A 1 310 ? -36.169 -27.977 13.057 1.00 38.41 310 ASP A CA 1
ATOM 2399 C C . ASP A 1 310 ? -36.484 -26.647 13.751 1.00 38.41 310 ASP A C 1
ATOM 2401 O O . ASP A 1 310 ? -35.653 -25.739 13.813 1.00 38.41 310 ASP A O 1
ATOM 2405 N N . ARG A 1 311 ? -37.732 -26.487 14.224 1.00 33.09 311 ARG A N 1
ATOM 2406 C CA . ARG A 1 311 ? -38.079 -25.492 15.258 1.00 33.09 311 ARG A CA 1
ATOM 2407 C C . ARG A 1 311 ? -39.518 -25.617 15.770 1.00 33.09 311 ARG A C 1
ATOM 2409 O O . ARG A 1 311 ? -40.332 -24.732 15.553 1.00 33.09 311 ARG A O 1
ATOM 2416 N N . ASP A 1 312 ? -39.795 -26.656 16.553 1.00 34.72 312 ASP A N 1
ATOM 2417 C CA . ASP A 1 312 ? -40.989 -26.703 17.412 1.00 34.72 312 ASP A CA 1
ATOM 2418 C C . ASP A 1 312 ? -40.595 -26.806 18.888 1.00 34.72 312 ASP A C 1
ATOM 2420 O O . ASP A 1 312 ? -40.635 -27.866 19.507 1.00 34.72 312 ASP A O 1
ATOM 2424 N N . ARG A 1 313 ? -40.192 -25.666 19.466 1.00 38.34 313 ARG A N 1
ATOM 2425 C CA . ARG A 1 313 ? -40.280 -25.396 20.915 1.00 38.34 313 ARG A CA 1
ATOM 2426 C C . ARG A 1 313 ? -39.954 -23.932 21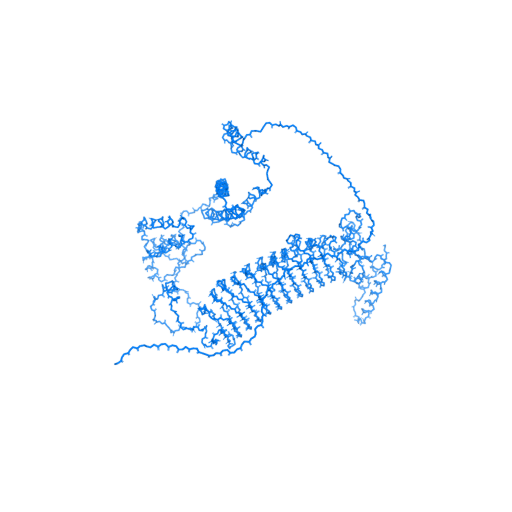.221 1.00 38.34 313 ARG A C 1
ATOM 2428 O O . ARG A 1 313 ? -38.824 -23.614 21.561 1.00 38.34 313 ARG A O 1
ATOM 2435 N N . ALA A 1 314 ? -40.941 -23.042 21.089 1.00 32.19 314 ALA A N 1
ATOM 2436 C CA . ALA A 1 314 ? -41.036 -21.779 21.846 1.00 32.19 314 ALA A CA 1
ATOM 2437 C C . ALA A 1 314 ? -42.304 -20.986 21.462 1.00 32.19 314 ALA A C 1
ATOM 2439 O O . ALA A 1 314 ? -42.233 -19.874 20.946 1.00 32.19 314 ALA A O 1
ATOM 2440 N N . SER A 1 315 ? -43.493 -21.527 21.731 1.00 33.38 315 SER A N 1
ATOM 2441 C CA . SER A 1 315 ? -44.735 -20.745 21.705 1.00 33.38 315 SER A CA 1
ATOM 2442 C C . SER A 1 315 ? -45.158 -20.413 23.137 1.00 33.38 315 SER A C 1
ATOM 2444 O O . SER A 1 315 ? -45.868 -21.198 23.765 1.00 33.38 315 SER A O 1
ATOM 2446 N N . LYS A 1 316 ? -44.667 -19.278 23.652 1.00 35.66 316 LYS A N 1
ATOM 2447 C CA . LYS A 1 316 ? -45.270 -18.401 24.684 1.00 35.66 316 LYS A CA 1
ATOM 2448 C C . LYS A 1 316 ? -44.189 -17.462 25.225 1.00 35.66 316 LYS A C 1
ATOM 2450 O O . LYS A 1 316 ? -43.569 -17.737 26.245 1.00 35.66 316 LYS A O 1
ATOM 2455 N N . MET A 1 317 ? -43.979 -16.333 24.555 1.00 27.41 317 MET A N 1
ATOM 2456 C CA . MET A 1 317 ? -43.326 -15.189 25.185 1.00 27.41 317 MET A CA 1
ATOM 2457 C C . MET A 1 317 ? -43.902 -13.893 24.618 1.00 27.41 317 MET A C 1
ATOM 2459 O O . MET A 1 317 ? -43.988 -13.694 23.407 1.00 27.41 317 MET A O 1
ATOM 2463 N N . SER A 1 318 ? -44.395 -13.065 25.532 1.00 28.17 318 SER A N 1
ATOM 2464 C CA . SER A 1 318 ? -44.985 -11.755 25.295 1.00 28.17 318 SER A CA 1
ATOM 2465 C C . SER A 1 318 ? -43.968 -10.788 24.694 1.00 28.17 318 SER A C 1
ATOM 2467 O O . SER A 1 318 ? -42.841 -10.690 25.173 1.00 28.17 318 SER A O 1
ATOM 2469 N N . TRP A 1 319 ? -44.390 -10.011 23.700 1.00 30.59 319 TRP A N 1
ATOM 2470 C CA . TRP A 1 319 ? -43.586 -8.945 23.108 1.00 30.59 319 TRP A CA 1
ATOM 2471 C C . TRP A 1 319 ? -43.588 -7.688 23.994 1.00 30.59 319 TRP A C 1
ATOM 2473 O O . TRP A 1 319 ? -44.459 -6.834 23.864 1.00 30.59 319 TRP A O 1
ATOM 2483 N N . ALA A 1 320 ? -42.611 -7.604 24.900 1.00 27.45 320 ALA A N 1
ATOM 2484 C CA . ALA A 1 320 ? -41.992 -6.399 25.480 1.00 27.45 320 ALA A CA 1
ATOM 2485 C C . ALA A 1 320 ? -40.822 -6.870 26.381 1.00 27.45 320 ALA A C 1
ATOM 2487 O O . ALA A 1 320 ? -41.039 -7.856 27.084 1.00 27.45 320 ALA A O 1
ATOM 2488 N N . PRO A 1 321 ? -39.627 -6.226 26.434 1.00 41.28 321 PRO A N 1
ATOM 2489 C CA . PRO A 1 321 ? -39.282 -4.878 25.964 1.00 41.28 321 PRO A CA 1
ATOM 2490 C C . PRO A 1 321 ? -38.003 -4.775 25.089 1.00 41.28 321 PRO A C 1
ATOM 2492 O O . PRO A 1 321 ? -37.022 -5.480 25.295 1.00 41.28 321 PRO A O 1
ATOM 2495 N N . LEU A 1 322 ? -37.968 -3.778 24.193 1.00 33.72 322 LEU A N 1
ATOM 2496 C CA . LEU A 1 322 ? -36.750 -3.297 23.505 1.00 33.72 322 LEU A CA 1
ATOM 2497 C C . LEU A 1 322 ? -36.426 -1.822 23.846 1.00 33.72 322 LEU A C 1
ATOM 2499 O O . LEU A 1 322 ? -35.745 -1.133 23.095 1.00 33.72 322 LEU A O 1
ATOM 2503 N N . VAL A 1 323 ? -36.938 -1.308 24.974 1.00 34.78 323 VAL A N 1
ATOM 2504 C CA . VAL A 1 323 ? -36.893 0.132 25.328 1.00 34.78 323 VAL A CA 1
ATOM 2505 C C . VAL A 1 323 ? -35.982 0.437 26.535 1.00 34.78 323 VAL A C 1
ATOM 2507 O O . VAL A 1 323 ? -35.813 1.589 26.915 1.00 34.78 323 VAL A O 1
ATOM 2510 N N . ILE A 1 324 ? -35.302 -0.559 27.112 1.00 33.81 324 ILE A N 1
ATOM 2511 C CA . ILE A 1 324 ? -34.425 -0.341 28.284 1.00 33.81 324 ILE A CA 1
ATOM 2512 C C . ILE A 1 324 ? -32.955 -0.053 27.889 1.00 33.81 324 ILE A C 1
ATOM 2514 O O . ILE A 1 324 ? -32.203 0.521 28.674 1.00 33.81 324 ILE A O 1
ATOM 2518 N N . ALA A 1 325 ? -32.545 -0.322 26.643 1.00 34.69 325 ALA A N 1
ATOM 2519 C CA . ALA A 1 325 ? -31.128 -0.318 26.253 1.00 34.69 325 ALA A CA 1
ATOM 2520 C C . ALA A 1 325 ? -30.433 1.065 26.214 1.00 34.69 325 ALA A C 1
ATOM 2522 O O . ALA A 1 325 ? -29.211 1.123 26.274 1.00 34.69 325 ALA A O 1
A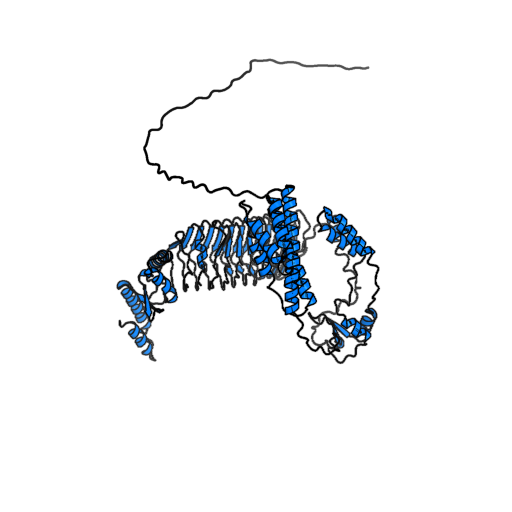TOM 2523 N N . SER A 1 326 ? -31.162 2.188 26.161 1.00 35.72 326 SER A N 1
ATOM 2524 C CA . SER A 1 326 ? -30.532 3.524 26.094 1.00 35.72 326 SER A CA 1
ATOM 2525 C C . SER A 1 326 ? -30.482 4.270 27.432 1.00 35.72 326 SER A C 1
ATOM 2527 O O . SER A 1 326 ? -29.621 5.131 27.595 1.00 35.72 326 SER A O 1
ATOM 2529 N N . ALA A 1 327 ? -31.377 3.972 28.379 1.00 31.62 327 ALA A N 1
ATOM 2530 C CA . ALA A 1 327 ? -31.375 4.606 29.703 1.00 31.62 327 ALA A CA 1
ATOM 2531 C C . ALA A 1 327 ? -30.493 3.844 30.708 1.00 31.62 327 ALA A C 1
ATOM 2533 O O . ALA A 1 327 ? -29.926 4.454 31.612 1.00 31.62 327 ALA A O 1
ATOM 2534 N N . ALA A 1 328 ? -30.304 2.534 30.507 1.00 39.62 328 ALA A N 1
ATOM 2535 C CA . ALA A 1 328 ? -29.357 1.740 31.284 1.00 39.62 328 ALA A CA 1
ATOM 2536 C C . ALA A 1 328 ? -27.896 2.153 31.024 1.00 39.62 328 ALA A C 1
ATOM 2538 O O . ALA A 1 328 ? -27.078 2.104 31.934 1.00 39.62 328 ALA A O 1
ATOM 2539 N N . TRP A 1 329 ? -27.563 2.655 29.829 1.00 43.28 329 TRP A N 1
ATOM 2540 C CA . TRP A 1 329 ? -26.167 2.919 29.462 1.00 43.28 329 TRP A CA 1
ATOM 2541 C C . TRP A 1 329 ? -25.509 4.068 30.244 1.00 43.28 329 TRP A C 1
ATOM 2543 O O . TRP A 1 329 ? -24.294 4.082 30.393 1.00 43.28 329 TRP A O 1
ATOM 2553 N N . SER A 1 330 ? -26.287 5.010 30.789 1.00 34.84 330 SER A N 1
ATOM 2554 C CA . SER A 1 330 ? -25.757 6.082 31.653 1.00 34.84 330 SER A CA 1
ATOM 2555 C C . SER A 1 330 ? -25.858 5.777 33.152 1.00 34.84 330 SER A C 1
ATOM 2557 O O . SER A 1 330 ? -25.186 6.438 33.935 1.00 34.84 330 SER A O 1
ATOM 2559 N N . ALA A 1 331 ? -26.659 4.786 33.558 1.00 35.78 331 ALA A N 1
ATOM 2560 C CA . ALA A 1 331 ? -26.779 4.357 34.956 1.00 35.78 331 ALA A CA 1
ATOM 2561 C C . ALA A 1 331 ? -25.852 3.171 35.302 1.00 35.78 331 ALA A C 1
ATOM 2563 O O . ALA A 1 331 ? -25.429 3.048 36.445 1.00 35.78 331 ALA A O 1
ATOM 2564 N N . VAL A 1 332 ? -25.475 2.345 34.317 1.00 43.66 332 VAL A N 1
ATOM 2565 C CA . VAL A 1 332 ? -24.542 1.210 34.478 1.00 43.66 332 VAL A CA 1
ATOM 2566 C C . VAL A 1 332 ? -23.084 1.662 34.659 1.00 43.66 332 VAL A C 1
ATOM 2568 O O . VAL A 1 332 ? -22.291 0.939 35.243 1.00 43.66 332 VAL A O 1
ATOM 2571 N N . VAL A 1 333 ? -22.731 2.894 34.278 1.00 46.22 333 VAL A N 1
ATOM 2572 C CA . VAL A 1 333 ? -21.372 3.447 34.481 1.00 46.22 333 VAL A CA 1
ATOM 2573 C C . VAL A 1 333 ? -21.098 3.817 35.955 1.00 46.22 333 VAL A C 1
ATOM 2575 O O . VAL A 1 333 ? -19.969 4.131 36.311 1.00 46.22 333 VAL A O 1
ATOM 2578 N N . ALA A 1 334 ? -22.103 3.761 36.839 1.00 36.84 334 ALA A N 1
ATOM 2579 C CA . ALA A 1 334 ? -21.969 4.150 38.249 1.00 36.84 334 ALA A CA 1
ATOM 2580 C C . ALA A 1 334 ? -22.024 2.980 39.252 1.00 36.84 334 ALA A C 1
ATOM 2582 O O . ALA A 1 334 ? -21.918 3.212 40.455 1.00 36.84 334 ALA A O 1
ATOM 2583 N N . SER A 1 335 ? -22.168 1.735 38.789 1.00 36.75 335 SER A N 1
ATOM 2584 C CA . SER A 1 335 ? -22.009 0.551 39.637 1.00 36.75 335 SER A CA 1
ATOM 2585 C C . SER A 1 335 ? -20.817 -0.248 39.137 1.00 36.75 335 SER A C 1
ATOM 2587 O O . SER A 1 335 ? -20.878 -0.805 38.043 1.00 36.75 335 SER A O 1
ATOM 2589 N N . SER A 1 336 ? -19.755 -0.314 39.936 1.00 39.44 336 SER A N 1
ATOM 2590 C CA . SER A 1 336 ? -18.657 -1.273 39.806 1.00 39.44 336 SER A CA 1
ATOM 2591 C C . SER A 1 336 ? -19.216 -2.693 39.956 1.00 39.44 336 SER A C 1
ATOM 2593 O O . SER A 1 336 ? -19.190 -3.283 41.037 1.00 39.44 336 SER A O 1
ATOM 2595 N N . GLY A 1 337 ? -19.861 -3.186 38.901 1.00 50.22 337 GLY A N 1
ATOM 2596 C CA . GLY A 1 337 ? -20.268 -4.573 38.787 1.00 50.22 337 GLY A CA 1
ATOM 2597 C C . GLY A 1 337 ? -19.023 -5.448 38.642 1.00 50.22 337 GLY A C 1
ATOM 2598 O O . GLY A 1 337 ? -18.017 -4.975 38.119 1.00 50.22 337 GLY A O 1
ATOM 2599 N N . PRO A 1 338 ? -19.068 -6.696 39.127 1.00 59.12 338 PRO A N 1
ATOM 2600 C CA . PRO A 1 338 ? -17.958 -7.625 38.996 1.00 59.12 338 PRO A CA 1
ATOM 2601 C C . PRO A 1 338 ? -17.607 -7.858 37.522 1.00 59.12 338 PRO A C 1
ATOM 2603 O O . PRO A 1 338 ? -18.494 -7.975 36.669 1.00 59.12 338 PRO A O 1
ATOM 2606 N N . PHE A 1 339 ? -16.303 -7.945 37.278 1.00 67.75 339 PHE A N 1
ATOM 2607 C CA . PHE A 1 339 ? -15.653 -8.336 36.036 1.00 67.75 339 PHE A CA 1
ATOM 2608 C C . PHE A 1 339 ? -16.481 -9.321 35.209 1.00 67.75 339 PHE A C 1
ATOM 2610 O O . PHE A 1 339 ? -16.768 -10.440 35.637 1.00 67.75 339 PHE A O 1
ATOM 2617 N N . SER A 1 340 ? -16.869 -8.906 34.001 1.00 76.00 340 SER A N 1
ATOM 2618 C CA . SER A 1 340 ? -17.575 -9.765 33.048 1.00 76.00 340 SER A CA 1
ATOM 2619 C C . SER A 1 340 ? -16.609 -10.192 31.947 1.00 76.00 340 SER A C 1
ATOM 2621 O O . SER A 1 340 ? -16.386 -9.461 30.985 1.00 76.00 340 SER A O 1
ATOM 2623 N N . CYS A 1 341 ? -16.028 -11.384 32.107 1.00 87.56 341 CYS A N 1
ATOM 2624 C CA . CYS A 1 341 ? -15.164 -12.004 31.101 1.00 87.56 341 CYS A CA 1
ATOM 2625 C C . CYS A 1 341 ? -15.947 -12.245 29.798 1.00 87.56 341 CYS A C 1
ATOM 2627 O O . CYS A 1 341 ? -17.092 -12.697 29.896 1.00 87.56 341 CYS A O 1
ATOM 2629 N N . PRO A 1 342 ? -15.365 -11.999 28.600 1.00 87.50 342 PRO A N 1
ATOM 2630 C CA . PRO A 1 342 ? -16.060 -12.129 27.312 1.00 87.50 342 PRO A CA 1
ATOM 2631 C C . PRO A 1 342 ? -16.809 -13.452 27.119 1.00 87.50 342 PRO A C 1
ATOM 2633 O O . PRO A 1 342 ? -17.898 -13.506 26.561 1.00 87.50 342 PRO A O 1
ATOM 2636 N N . SER A 1 343 ? -16.227 -14.538 27.608 1.00 88.38 343 SER A N 1
ATOM 2637 C CA . SER A 1 343 ? -16.886 -15.829 27.720 1.00 88.38 343 SER A CA 1
ATOM 2638 C C . SER A 1 343 ? -16.243 -16.572 28.875 1.00 88.38 343 SER A C 1
ATOM 2640 O O . SER A 1 343 ? -15.030 -16.741 28.884 1.00 88.38 343 SER A O 1
ATOM 2642 N N . LEU A 1 344 ? -17.037 -17.027 29.843 1.00 87.75 344 LEU A N 1
ATOM 2643 C CA . LEU A 1 344 ? -16.514 -17.832 30.953 1.00 87.75 344 LEU A CA 1
ATOM 2644 C C . LEU A 1 344 ? -16.034 -19.218 30.492 1.00 87.75 344 LEU A C 1
ATOM 2646 O O . LEU A 1 344 ? -15.265 -19.859 31.199 1.00 87.75 344 LEU A O 1
ATOM 2650 N N . GLU A 1 345 ? -16.491 -19.679 29.324 1.00 92.88 345 GLU A N 1
ATOM 2651 C CA . GLU A 1 345 ? -16.119 -20.981 28.761 1.00 92.88 345 GLU A CA 1
ATOM 2652 C C . GLU A 1 345 ? -14.869 -20.890 27.876 1.00 92.88 345 GLU A C 1
ATOM 2654 O O . GLU A 1 345 ? -14.064 -21.818 27.856 1.00 92.88 345 GLU A O 1
ATOM 2659 N N . LEU A 1 346 ? -14.691 -19.768 27.167 1.00 95.25 346 LEU A N 1
ATOM 2660 C CA . LEU A 1 346 ? -13.635 -19.605 26.156 1.00 95.25 346 LEU A CA 1
ATOM 2661 C C . LEU A 1 346 ? -12.515 -18.654 26.575 1.00 95.25 346 LEU A C 1
ATOM 2663 O O . LEU A 1 346 ? -11.467 -18.625 25.929 1.00 95.25 346 LEU A O 1
ATOM 2667 N N . CYS A 1 347 ? -12.725 -17.855 27.621 1.00 96.62 347 CYS A N 1
ATOM 2668 C CA . CYS A 1 347 ? -11.774 -16.850 28.065 1.00 96.62 347 CYS A CA 1
ATOM 2669 C C . CYS A 1 347 ? -11.403 -17.033 29.536 1.00 96.62 347 CYS A C 1
ATOM 2671 O O . CYS A 1 347 ? -12.247 -17.236 30.406 1.00 96.62 347 CYS A O 1
ATOM 2673 N N . SER A 1 348 ? -10.109 -16.907 29.804 1.00 95.19 348 SER A N 1
ATOM 2674 C CA . SER A 1 348 ? -9.540 -16.783 31.135 1.00 95.19 348 SER A CA 1
ATOM 2675 C C . SER A 1 348 ? -9.219 -15.319 31.372 1.00 95.19 348 SER A C 1
ATOM 2677 O O . SER A 1 348 ? -8.405 -14.731 30.659 1.00 95.19 348 SER A O 1
ATOM 2679 N N . CYS A 1 349 ? -9.850 -14.744 32.384 1.00 94.62 349 CYS A N 1
ATOM 2680 C CA . CYS A 1 349 ? -9.625 -13.366 32.767 1.00 94.62 349 CYS A CA 1
ATOM 2681 C C . CYS A 1 349 ? -9.045 -13.322 34.177 1.00 94.62 349 CYS A C 1
ATOM 2683 O O . CYS A 1 349 ? -9.735 -13.653 35.142 1.00 94.62 349 CYS A O 1
ATOM 2685 N N . VAL A 1 350 ? -7.758 -12.994 34.271 1.00 93.12 350 VAL A N 1
ATOM 2686 C CA . VAL A 1 350 ? -6.990 -13.000 35.518 1.00 93.12 350 VAL A CA 1
ATOM 2687 C C . VAL A 1 350 ? -6.208 -11.699 35.584 1.00 93.12 350 VAL A C 1
ATOM 2689 O O . VAL A 1 350 ? -5.414 -11.417 34.686 1.00 93.12 350 VAL A O 1
ATOM 2692 N N . ASP A 1 351 ? -6.440 -10.931 36.646 1.00 91.25 351 ASP A N 1
ATOM 2693 C CA . ASP A 1 351 ? -5.813 -9.631 36.885 1.00 91.25 351 ASP A CA 1
ATOM 2694 C C . ASP A 1 351 ? -5.963 -8.695 35.666 1.00 91.25 351 ASP A C 1
ATOM 2696 O O . ASP A 1 351 ? -7.071 -8.438 35.198 1.00 91.25 351 ASP A O 1
ATOM 2700 N N . GLU A 1 352 ? -4.847 -8.227 35.115 1.00 95.50 352 GLU A N 1
ATOM 2701 C CA . GLU A 1 352 ? -4.761 -7.263 34.013 1.00 95.50 352 GLU A CA 1
ATOM 2702 C C . GLU A 1 352 ? -4.842 -7.939 32.626 1.00 95.50 352 GLU A C 1
ATOM 2704 O O . GLU A 1 352 ? -4.535 -7.325 31.597 1.00 95.50 352 GLU A O 1
ATOM 2709 N N . ARG A 1 353 ? -5.204 -9.230 32.567 1.00 96.44 353 ARG A N 1
ATOM 2710 C CA . ARG A 1 353 ? -5.086 -10.054 31.359 1.00 96.44 353 ARG A CA 1
ATOM 2711 C C . ARG A 1 353 ? -6.366 -10.798 30.995 1.00 96.44 353 ARG A C 1
ATOM 2713 O O . ARG A 1 353 ? -6.949 -11.525 31.797 1.00 96.44 353 ARG A O 1
ATOM 2720 N N . VAL A 1 354 ? -6.731 -10.692 29.720 1.00 96.19 354 VAL A N 1
ATOM 2721 C CA . VAL A 1 354 ? -7.825 -11.427 29.079 1.00 96.19 354 VAL A CA 1
ATOM 2722 C C . VAL A 1 354 ? -7.245 -12.326 27.991 1.00 96.19 354 VAL A C 1
ATOM 2724 O O . VAL A 1 354 ? -6.827 -11.851 26.936 1.00 96.19 354 VAL A O 1
ATOM 2727 N N . ASP A 1 355 ? -7.240 -13.634 28.231 1.00 97.38 355 ASP A N 1
ATOM 2728 C CA . ASP A 1 355 ? -6.812 -14.638 27.258 1.00 97.38 355 ASP A CA 1
ATOM 2729 C C . ASP A 1 355 ? -8.011 -15.479 26.809 1.00 97.38 355 ASP A C 1
ATOM 2731 O O . ASP A 1 355 ? -8.535 -16.284 27.575 1.00 97.38 355 ASP A O 1
ATOM 2735 N N . CYS A 1 356 ? -8.414 -15.349 25.551 1.00 97.69 356 CYS A N 1
ATOM 2736 C CA . CYS A 1 356 ? -9.441 -16.174 24.927 1.00 97.69 356 CYS A CA 1
ATOM 2737 C C . CYS A 1 356 ? -8.812 -17.217 24.001 1.00 97.69 356 CYS A C 1
ATOM 2739 O O . CYS A 1 356 ? -7.991 -16.889 23.139 1.00 97.69 356 CYS A O 1
ATOM 2741 N N . ALA A 1 357 ? -9.208 -18.478 24.149 1.00 97.75 357 ALA A N 1
ATOM 2742 C CA . ALA A 1 357 ? -8.787 -19.569 23.282 1.00 97.75 357 ALA A CA 1
ATOM 2743 C C . ALA A 1 357 ? -9.991 -20.448 22.939 1.00 97.75 357 ALA A C 1
ATOM 2745 O O . ALA A 1 357 ? -10.592 -21.043 23.829 1.00 97.75 357 ALA A O 1
ATOM 2746 N N . CYS A 1 358 ? -10.327 -20.545 21.654 1.00 97.31 358 CYS A N 1
ATOM 2747 C CA . CYS A 1 358 ? -11.444 -21.370 21.215 1.00 97.31 358 CYS A CA 1
ATOM 2748 C C . CYS A 1 358 ? -10.978 -22.803 20.885 1.00 97.31 358 CYS A C 1
ATOM 2750 O O . CYS A 1 358 ? -9.934 -22.989 20.251 1.00 97.31 358 CYS A O 1
ATOM 2752 N N . PRO A 1 359 ? -11.727 -23.842 21.277 1.00 93.06 359 PRO A N 1
ATOM 2753 C CA . PRO A 1 359 ? -11.478 -25.205 20.835 1.00 93.06 359 PRO A CA 1
ATOM 2754 C C . PRO A 1 359 ? -12.022 -25.421 19.409 1.00 93.06 359 PRO A C 1
ATOM 2756 O O . PRO A 1 359 ? -13.127 -25.913 19.211 1.00 93.06 359 PRO A O 1
ATOM 2759 N N . GLY A 1 360 ? -11.227 -25.090 18.389 1.00 88.00 360 GLY A N 1
ATOM 2760 C CA . GLY A 1 360 ? -11.555 -25.379 16.984 1.00 88.00 360 GLY A CA 1
ATOM 2761 C C . GLY A 1 360 ? -12.235 -24.218 16.252 1.00 88.00 360 GLY A C 1
ATOM 2762 O O . GLY A 1 360 ? -11.812 -23.074 16.371 1.00 88.00 360 GLY A O 1
ATOM 2763 N N . ASP A 1 361 ? -13.271 -24.501 15.459 1.00 94.00 361 ASP A N 1
ATOM 2764 C CA . ASP A 1 361 ? -13.912 -23.513 14.571 1.00 94.00 361 ASP A CA 1
ATOM 2765 C C . ASP A 1 361 ? -15.022 -22.684 15.257 1.00 94.00 361 ASP A C 1
ATOM 2767 O O . ASP A 1 361 ? -15.916 -22.151 14.597 1.00 94.00 361 ASP A O 1
ATOM 2771 N N . GLU A 1 362 ? -14.992 -22.563 16.585 1.00 96.31 362 GLU A N 1
ATOM 2772 C CA . GLU A 1 362 ? -16.013 -21.816 17.323 1.00 96.31 362 GLU A CA 1
ATOM 2773 C C . GLU A 1 362 ? -15.956 -20.308 17.043 1.00 96.31 362 GLU A C 1
ATOM 2775 O O . GLU A 1 362 ? -14.904 -19.730 16.739 1.00 96.31 362 GLU A O 1
ATOM 2780 N N . ALA A 1 363 ? -17.123 -19.670 17.137 1.00 96.56 363 ALA A N 1
ATOM 2781 C CA . ALA A 1 363 ? -17.266 -18.233 16.991 1.00 96.56 363 ALA A CA 1
ATOM 2782 C C . ALA A 1 363 ? -17.147 -17.541 18.356 1.00 96.56 363 ALA A C 1
ATOM 2784 O O . ALA A 1 363 ? -17.801 -17.943 19.317 1.00 96.56 363 ALA A O 1
ATOM 2785 N N . LEU A 1 364 ? -16.359 -16.469 18.419 1.00 96.44 364 LEU A N 1
ATOM 2786 C CA . LEU A 1 364 ? -16.211 -15.610 19.587 1.00 96.44 364 LEU A CA 1
ATOM 2787 C C . LEU A 1 364 ? -16.628 -14.179 19.236 1.00 96.44 364 LEU A C 1
ATOM 2789 O O . LEU A 1 364 ? -15.953 -13.473 18.481 1.00 96.44 364 LEU A O 1
ATOM 2793 N N . ASP A 1 365 ? -17.727 -13.736 19.832 1.00 94.94 365 ASP A N 1
ATOM 2794 C CA . ASP A 1 365 ? -18.116 -12.332 19.838 1.00 94.94 365 ASP A CA 1
ATOM 2795 C C . ASP A 1 365 ? -17.451 -11.648 21.033 1.00 94.94 365 ASP A C 1
ATOM 2797 O O . ASP A 1 365 ? -17.817 -11.888 22.184 1.00 94.94 365 ASP A O 1
ATOM 2801 N N . LEU A 1 366 ? -16.470 -10.780 20.775 1.00 93.75 366 LEU A N 1
ATOM 2802 C CA . LEU A 1 366 ? -15.971 -9.902 21.828 1.00 93.75 366 LEU A CA 1
ATOM 2803 C C . LEU A 1 366 ? -17.061 -8.874 22.157 1.00 93.75 366 LEU A C 1
ATOM 2805 O O . LEU A 1 366 ? -17.804 -8.436 21.278 1.00 93.75 366 LEU A O 1
ATOM 2809 N N . PHE A 1 367 ? -17.155 -8.450 23.411 1.00 89.19 367 PHE A N 1
ATOM 2810 C CA . PHE A 1 367 ? -18.027 -7.354 23.829 1.00 89.19 367 PHE A CA 1
ATOM 2811 C C . PHE A 1 367 ? -17.235 -6.315 24.609 1.00 89.19 367 PHE A C 1
ATOM 2813 O O . PHE A 1 367 ? -16.144 -6.606 25.092 1.00 89.19 367 PHE A O 1
ATOM 2820 N N . ALA A 1 368 ? -17.786 -5.103 24.709 1.00 78.69 368 ALA A N 1
ATOM 2821 C CA . ALA A 1 368 ? -17.124 -3.977 25.355 1.00 78.69 368 ALA A CA 1
ATOM 2822 C C . ALA A 1 368 ? -16.636 -4.341 26.767 1.00 78.69 368 ALA A C 1
ATOM 2824 O O . ALA A 1 368 ? -17.435 -4.694 27.636 1.00 78.69 368 ALA A O 1
ATOM 2825 N N . LEU A 1 369 ? -15.325 -4.245 26.967 1.00 78.75 369 LEU A N 1
ATOM 2826 C CA . LEU A 1 369 ? -14.671 -4.429 28.254 1.00 78.75 369 LEU A CA 1
ATOM 2827 C C . LEU A 1 369 ? -14.673 -3.076 28.976 1.00 78.75 369 LEU A C 1
ATOM 2829 O O . LEU A 1 369 ? -14.199 -2.082 28.431 1.00 78.75 369 LEU A O 1
ATOM 2833 N N . PHE A 1 370 ? -15.237 -3.026 30.185 1.00 75.38 370 PHE A N 1
ATOM 2834 C CA . PHE A 1 370 ? -15.382 -1.789 30.975 1.00 75.38 370 PHE A CA 1
ATOM 2835 C C . PHE A 1 370 ? -14.366 -1.670 32.122 1.00 75.38 370 PHE A C 1
ATOM 2837 O O . PHE A 1 370 ? -14.465 -0.773 32.954 1.00 75.38 370 PHE A O 1
ATOM 2844 N N . GLU A 1 371 ? -13.409 -2.586 32.170 1.00 79.50 371 GLU A N 1
ATOM 2845 C CA . GLU A 1 371 ? -12.452 -2.767 33.259 1.00 79.50 371 GLU A CA 1
ATOM 2846 C C . GLU A 1 371 ? -11.195 -1.927 33.012 1.00 79.50 371 GLU A C 1
ATOM 2848 O O . GLU A 1 371 ? -10.431 -2.279 32.116 1.00 79.50 371 GLU A O 1
ATOM 2853 N N . PRO A 1 372 ? -10.951 -0.834 33.761 1.00 77.44 372 PRO A N 1
ATOM 2854 C CA . PRO A 1 372 ? -9.857 0.095 33.469 1.00 77.44 372 PRO A CA 1
ATOM 2855 C C . PRO A 1 372 ? -8.458 -0.529 33.576 1.00 77.44 372 PRO A C 1
ATOM 2857 O O . PRO A 1 372 ? -7.530 0.015 32.982 1.00 77.44 372 PRO A O 1
ATOM 2860 N N . ASP A 1 373 ? -8.327 -1.652 34.286 1.00 89.38 373 ASP A N 1
ATOM 2861 C CA . ASP A 1 373 ? -7.043 -2.265 34.637 1.00 89.38 373 ASP A CA 1
ATOM 2862 C C . ASP A 1 373 ? -6.610 -3.370 33.653 1.00 89.38 373 ASP A C 1
ATOM 2864 O O . ASP A 1 373 ? -5.569 -3.991 33.830 1.00 89.38 373 ASP A O 1
ATOM 2868 N N . VAL A 1 374 ? -7.381 -3.650 32.594 1.00 93.94 374 VAL A N 1
ATOM 2869 C CA . VAL A 1 374 ? -6.957 -4.626 31.576 1.00 9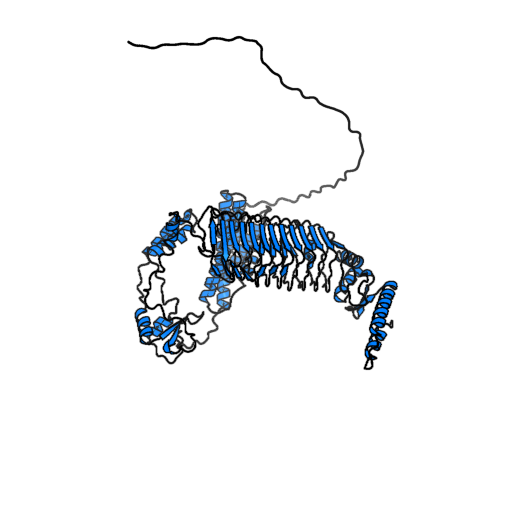3.94 374 VAL A CA 1
ATOM 2870 C C . VAL A 1 374 ? -5.861 -4.018 30.700 1.00 93.94 374 VAL A C 1
ATOM 2872 O O . VAL A 1 374 ? -6.116 -3.073 29.952 1.00 93.94 374 VAL A O 1
ATOM 2875 N N . GLU A 1 375 ? -4.671 -4.619 30.730 1.00 96.25 375 GLU A N 1
ATOM 2876 C CA . GLU A 1 375 ? -3.500 -4.222 29.940 1.00 96.25 375 GLU A CA 1
ATOM 2877 C C . GLU A 1 375 ? -3.227 -5.165 28.754 1.00 96.25 375 GLU A C 1
ATOM 2879 O O . GLU A 1 375 ? -2.681 -4.739 27.730 1.00 96.25 375 GLU A O 1
ATOM 2884 N N . TYR A 1 376 ? -3.617 -6.440 28.862 1.00 97.38 376 TYR A N 1
ATOM 2885 C CA . TYR A 1 376 ? -3.299 -7.479 27.877 1.00 97.38 376 TYR A CA 1
ATOM 2886 C C . TYR A 1 376 ? -4.561 -8.183 27.390 1.00 97.38 376 TYR A C 1
ATOM 2888 O O . TYR A 1 376 ? -5.298 -8.778 28.176 1.00 97.38 376 TYR A O 1
ATOM 2896 N N . ILE A 1 377 ? -4.780 -8.190 26.076 1.00 96.94 377 ILE A N 1
ATOM 2897 C CA . ILE A 1 377 ? -5.856 -8.963 25.447 1.00 96.94 377 ILE A CA 1
ATOM 2898 C C . ILE A 1 377 ? -5.259 -9.872 24.379 1.00 96.94 377 ILE A C 1
ATOM 2900 O O . ILE A 1 377 ? -4.575 -9.410 23.466 1.00 96.94 377 ILE A O 1
ATOM 2904 N N . SER A 1 378 ? -5.551 -11.166 24.468 1.00 97.88 378 SER A N 1
ATOM 2905 C CA . SER A 1 378 ? -5.113 -12.176 23.508 1.00 97.88 378 SER A CA 1
ATOM 2906 C C . SER A 1 378 ? -6.285 -13.053 23.087 1.00 97.88 378 SER A C 1
ATOM 2908 O O . SER A 1 378 ? -6.982 -13.604 23.933 1.00 97.88 378 SER A O 1
ATOM 2910 N N . VAL A 1 379 ? -6.505 -13.210 21.782 1.00 97.88 379 VAL A N 1
ATOM 2911 C CA . VAL A 1 379 ? -7.519 -14.116 21.223 1.00 97.88 379 VAL A CA 1
ATOM 2912 C C . VAL A 1 379 ? -6.852 -15.066 20.241 1.00 97.88 379 VAL A C 1
ATOM 2914 O O . VAL A 1 379 ? -6.171 -14.620 19.309 1.00 97.88 379 VAL A O 1
ATOM 2917 N N . ARG A 1 380 ? -7.045 -16.376 20.434 1.00 98.00 380 ARG A N 1
ATOM 2918 C CA . ARG A 1 380 ? -6.401 -17.401 19.607 1.00 98.00 380 ARG A CA 1
ATOM 2919 C C . ARG A 1 380 ? -7.262 -18.607 19.258 1.00 98.00 380 ARG A C 1
ATOM 2921 O O . ARG A 1 380 ? -8.154 -18.982 20.012 1.00 98.00 380 ARG A O 1
ATOM 2928 N N . HIS A 1 381 ? -6.913 -19.244 18.140 1.00 97.31 381 HIS A N 1
ATOM 2929 C CA . HIS A 1 381 ? -7.465 -20.528 17.688 1.00 97.31 381 HIS A CA 1
ATOM 2930 C C . HIS A 1 381 ? -8.990 -20.534 17.496 1.00 97.31 381 HIS A C 1
ATOM 2932 O O . HIS A 1 381 ? -9.625 -21.553 17.723 1.00 97.31 381 HIS A O 1
ATOM 2938 N N . CYS A 1 382 ? -9.582 -19.408 17.090 1.00 97.62 382 CYS A N 1
ATOM 2939 C CA . CYS A 1 382 ? -11.028 -19.288 16.885 1.00 97.62 382 CYS A CA 1
ATOM 2940 C C . CYS A 1 382 ? -11.407 -19.390 15.405 1.00 97.62 382 CYS A C 1
ATOM 2942 O O . CYS A 1 382 ? -10.718 -18.853 14.534 1.00 97.62 382 CYS A O 1
ATOM 2944 N N . GLY A 1 383 ? -12.539 -20.030 15.112 1.00 97.56 383 GLY A N 1
ATOM 2945 C CA . GLY A 1 383 ? -13.073 -20.112 13.754 1.00 97.56 383 GLY A CA 1
ATOM 2946 C C . GLY A 1 383 ? -13.509 -18.745 13.246 1.00 97.56 383 GLY A C 1
ATOM 2947 O O . GLY A 1 383 ? -13.084 -18.320 12.173 1.00 97.56 383 GLY A O 1
ATOM 2948 N N . VAL A 1 384 ? -14.300 -18.023 14.043 1.00 97.94 384 VAL A N 1
ATOM 2949 C CA . VAL A 1 384 ? -14.773 -16.670 13.716 1.00 97.94 384 VAL A CA 1
ATOM 2950 C C . VAL A 1 384 ? -14.594 -15.752 14.920 1.00 97.94 384 VAL A C 1
ATOM 2952 O O . VAL A 1 384 ? -14.927 -16.130 16.035 1.00 97.94 384 VAL A O 1
ATOM 2955 N N . VAL A 1 385 ? -14.090 -14.537 14.714 1.00 97.62 385 VAL A N 1
ATOM 2956 C CA . VAL A 1 385 ? -14.001 -13.512 15.762 1.00 97.62 385 VAL A CA 1
ATOM 2957 C C . VAL A 1 385 ? -14.623 -12.217 15.268 1.00 97.62 385 VAL A C 1
ATOM 2959 O O . VAL A 1 385 ? -14.241 -11.693 14.218 1.00 97.62 385 VAL A O 1
ATOM 2962 N N . HIS A 1 386 ? -15.547 -11.673 16.053 1.00 97.50 386 HIS A N 1
ATOM 2963 C CA . HIS A 1 386 ? -16.126 -10.356 15.817 1.00 97.50 386 HIS A CA 1
ATOM 2964 C C . HIS A 1 386 ? -15.622 -9.361 16.863 1.00 97.50 386 HIS A C 1
ATOM 2966 O O . HIS A 1 386 ? -15.801 -9.548 18.065 1.00 97.50 386 HIS A O 1
ATOM 2972 N N . VAL A 1 387 ? -15.012 -8.273 16.391 1.00 97.44 387 VAL A N 1
ATOM 2973 C CA . VAL A 1 387 ? -14.580 -7.143 17.221 1.00 97.44 387 VAL A CA 1
ATOM 2974 C C . VAL A 1 387 ? -15.619 -6.028 17.053 1.00 97.44 387 VAL A C 1
ATOM 2976 O O . VAL A 1 387 ? -15.701 -5.435 15.968 1.00 97.44 387 VAL A O 1
ATOM 2979 N N . PRO A 1 388 ? -16.468 -5.760 18.060 1.00 96.38 388 PRO A N 1
ATOM 2980 C CA . PRO A 1 388 ? -17.524 -4.763 17.955 1.00 96.38 388 PRO A CA 1
ATOM 2981 C C . PRO A 1 388 ? -16.959 -3.337 18.046 1.00 96.38 388 PRO A C 1
ATOM 2983 O O . PRO A 1 388 ? -15.832 -3.137 18.504 1.00 96.38 388 PRO A O 1
ATOM 2986 N N . PRO A 1 389 ? -17.756 -2.321 17.673 1.00 95.31 389 PRO A N 1
ATOM 2987 C CA . PRO A 1 389 ? -17.433 -0.925 17.949 1.00 95.31 389 PRO A CA 1
ATOM 2988 C C . PRO A 1 389 ? -17.200 -0.690 19.448 1.00 95.31 389 PRO A C 1
ATOM 2990 O O . PRO A 1 389 ? -17.937 -1.235 20.271 1.00 95.31 389 PRO A O 1
ATOM 2993 N N . TYR A 1 390 ? -16.243 0.176 19.793 1.00 93.88 390 TYR A N 1
ATOM 2994 C CA . TYR A 1 390 ? -15.936 0.570 21.177 1.00 93.88 390 TYR A CA 1
ATOM 2995 C C . TYR A 1 390 ? -15.540 -0.587 22.109 1.00 93.88 390 TYR A C 1
ATOM 2997 O O . TYR A 1 390 ? -15.796 -0.509 23.310 1.00 93.88 390 TYR A O 1
ATOM 3005 N N . LEU A 1 391 ? -14.926 -1.651 21.578 1.00 92.69 391 LEU A N 1
ATOM 3006 C CA . LEU A 1 391 ? -14.557 -2.839 22.353 1.00 92.69 391 LEU A CA 1
ATOM 3007 C C . LEU A 1 391 ? -13.734 -2.489 23.604 1.00 92.69 391 LEU A C 1
ATOM 3009 O O . LEU A 1 391 ? -13.966 -3.026 24.680 1.00 92.69 391 LEU A O 1
ATOM 3013 N N . VAL A 1 392 ? -12.767 -1.595 23.435 1.00 89.81 392 VAL A N 1
ATOM 3014 C CA . VAL A 1 392 ? -11.734 -1.263 24.429 1.00 89.81 392 VAL A CA 1
ATOM 3015 C C . VAL A 1 392 ? -11.754 0.229 24.764 1.00 89.81 392 VAL A C 1
ATOM 3017 O O . VAL A 1 392 ? -10.725 0.856 25.012 1.00 89.81 392 VAL A O 1
ATOM 3020 N N . ALA A 1 393 ? -12.943 0.836 24.719 1.00 90.38 393 ALA A N 1
ATOM 3021 C CA . ALA A 1 393 ? -13.103 2.245 25.049 1.00 90.38 393 ALA A CA 1
ATOM 3022 C C . ALA A 1 393 ? -12.589 2.524 26.471 1.00 90.38 393 ALA A C 1
ATOM 3024 O O . ALA A 1 393 ? -12.955 1.838 27.418 1.00 90.38 393 ALA A O 1
ATOM 3025 N N . SER A 1 394 ? -11.762 3.561 26.605 1.00 88.44 394 SER A N 1
ATOM 3026 C CA . SER A 1 394 ? -11.115 3.994 27.848 1.00 88.44 394 SER A CA 1
ATOM 3027 C C . SER A 1 394 ? -10.031 3.071 28.414 1.00 88.44 394 SER A C 1
ATOM 3029 O O . SER A 1 394 ? -9.417 3.450 29.409 1.00 88.44 394 SER A O 1
ATOM 3031 N N . LEU A 1 395 ? -9.712 1.950 27.762 1.00 92.38 395 LEU A N 1
ATOM 3032 C CA . LEU A 1 395 ? -8.626 1.066 28.192 1.00 92.38 395 LEU A CA 1
ATOM 3033 C C . LEU A 1 395 ? -7.252 1.581 27.753 1.00 92.38 395 LEU A C 1
ATOM 3035 O O . LEU A 1 395 ? -7.124 2.259 26.725 1.00 92.38 395 LEU A O 1
ATOM 3039 N N . SER A 1 396 ? -6.231 1.251 28.542 1.00 94.19 396 SER A N 1
ATOM 3040 C CA . SER A 1 396 ? -4.819 1.479 28.234 1.00 94.19 396 SER A CA 1
ATOM 3041 C C . SER A 1 396 ? -4.128 0.128 28.110 1.00 94.19 396 SER A C 1
ATOM 3043 O O . SER A 1 396 ? -3.729 -0.463 29.101 1.00 94.19 396 SER A O 1
ATOM 3045 N N . LEU A 1 397 ? -4.020 -0.368 26.883 1.00 96.06 397 LEU A N 1
ATOM 3046 C CA . LEU A 1 397 ? -3.484 -1.690 26.601 1.00 96.06 397 LEU A CA 1
ATOM 3047 C C . LEU A 1 397 ? -1.987 -1.610 26.295 1.00 96.06 397 LEU A C 1
ATOM 3049 O O . LEU A 1 397 ? -1.558 -0.863 25.411 1.00 96.06 397 LEU A O 1
ATOM 3053 N N . GLU A 1 398 ? -1.195 -2.443 26.956 1.00 97.25 398 GLU A N 1
ATOM 3054 C CA . GLU A 1 398 ? 0.186 -2.703 26.552 1.00 97.25 398 GLU A CA 1
ATOM 3055 C C . GLU A 1 398 ? 0.207 -3.599 25.302 1.00 97.25 398 GLU A C 1
ATOM 3057 O O . GLU A 1 398 ? 0.946 -3.335 24.346 1.00 97.25 398 GLU A O 1
ATOM 3062 N N . GLU A 1 399 ? -0.664 -4.615 25.241 1.00 97.81 399 GLU A N 1
ATOM 3063 C CA . GLU A 1 399 ? -0.726 -5.533 24.102 1.00 97.81 399 GLU A CA 1
ATOM 3064 C C . GLU A 1 399 ? -2.150 -5.988 23.745 1.00 97.81 399 GLU A C 1
ATOM 3066 O O . GLU A 1 399 ? -2.918 -6.447 24.589 1.00 97.81 399 GLU A O 1
ATOM 3071 N N . PHE A 1 400 ? -2.475 -5.930 22.450 1.00 97.69 400 PHE A N 1
ATOM 3072 C CA . PHE A 1 400 ? -3.694 -6.494 21.870 1.00 97.69 400 PHE A CA 1
ATOM 3073 C C . PHE A 1 400 ? -3.343 -7.442 20.716 1.00 97.69 400 PHE A C 1
ATOM 3075 O O . PHE A 1 400 ? -2.933 -7.000 19.636 1.00 97.69 400 PHE A O 1
ATOM 3082 N N . THR A 1 401 ? -3.518 -8.745 20.929 1.00 98.12 401 THR A N 1
ATOM 3083 C CA . THR A 1 401 ? -3.104 -9.792 19.988 1.00 98.12 401 THR A CA 1
ATOM 3084 C C . THR A 1 401 ? -4.288 -10.639 19.522 1.00 98.12 401 THR A C 1
ATOM 3086 O O . THR A 1 401 ? -5.035 -11.202 20.315 1.00 98.12 401 THR A O 1
ATOM 3089 N N . LEU A 1 402 ? -4.431 -10.767 18.203 1.00 98.25 402 LEU A N 1
ATOM 3090 C CA . LEU A 1 402 ? -5.390 -11.637 17.526 1.00 98.25 402 LEU A CA 1
ATOM 3091 C C . LEU A 1 402 ? -4.605 -12.622 16.654 1.00 98.25 402 LEU A C 1
ATOM 3093 O O . LEU A 1 402 ? -3.901 -12.195 15.737 1.00 98.25 402 LEU A O 1
ATOM 3097 N N . SER A 1 403 ? -4.686 -13.922 16.934 1.00 98.38 403 SER A N 1
ATOM 3098 C CA . SER A 1 403 ? -3.832 -14.926 16.280 1.00 98.38 403 SER A CA 1
ATOM 3099 C C . SER A 1 403 ? -4.561 -16.211 15.909 1.00 98.38 403 SER A C 1
ATOM 3101 O O . SER A 1 403 ? -5.429 -16.655 16.643 1.00 98.38 403 SER A O 1
ATOM 3103 N N . ASP A 1 404 ? -4.187 -16.839 14.794 1.00 97.56 404 ASP A N 1
ATOM 3104 C CA . ASP A 1 404 ? -4.712 -18.151 14.380 1.00 97.56 404 ASP A CA 1
ATOM 3105 C C . ASP A 1 404 ? -6.250 -18.165 14.280 1.00 97.56 404 ASP A C 1
ATOM 3107 O O . ASP A 1 404 ? -6.920 -19.014 14.868 1.00 97.56 404 ASP A O 1
ATOM 3111 N N . ILE A 1 405 ? -6.809 -17.186 13.559 1.00 98.00 405 ILE A N 1
ATOM 3112 C CA . ILE A 1 405 ? -8.259 -17.004 13.401 1.00 98.00 405 ILE A CA 1
ATOM 3113 C C . ILE A 1 405 ? -8.680 -17.360 11.971 1.00 98.00 405 ILE A C 1
ATOM 3115 O O . ILE A 1 405 ? -8.072 -16.903 10.998 1.00 98.00 405 ILE A O 1
ATOM 3119 N N . GLY A 1 406 ? -9.752 -18.143 11.826 1.00 97.75 406 GLY A N 1
ATOM 3120 C CA . GLY A 1 406 ? -10.338 -18.453 10.520 1.00 97.75 406 GLY A CA 1
ATOM 3121 C C . GLY A 1 406 ? -10.860 -17.194 9.820 1.00 97.75 406 GLY A C 1
ATOM 3122 O O . GLY A 1 406 ? -10.341 -16.793 8.777 1.00 97.75 406 GLY A O 1
ATOM 3123 N N . GLN A 1 407 ? -11.849 -16.534 10.419 1.00 98.12 407 GLN A N 1
ATOM 3124 C CA . GLN A 1 407 ? -12.432 -15.284 9.943 1.00 98.12 407 GLN A CA 1
ATOM 3125 C C . GLN A 1 407 ? -12.420 -14.224 11.046 1.00 98.12 407 GLN A C 1
ATOM 3127 O O . GLN A 1 407 ? -13.038 -14.396 12.091 1.00 98.12 407 GLN A O 1
ATOM 3132 N N . LEU A 1 408 ? -11.756 -13.099 10.802 1.00 98.44 408 LEU A N 1
ATOM 3133 C CA . LEU A 1 408 ? -11.723 -11.964 11.720 1.00 98.44 408 LEU A CA 1
ATOM 3134 C C . LEU A 1 408 ? -12.486 -10.796 11.105 1.00 98.44 408 LEU A C 1
ATOM 3136 O O . LEU A 1 408 ? -12.143 -10.331 10.019 1.00 98.44 408 LEU A O 1
ATOM 3140 N N . VAL A 1 409 ? -13.497 -10.296 11.811 1.00 98.19 409 VAL A N 1
ATOM 3141 C CA . VAL A 1 409 ? -14.274 -9.127 11.396 1.00 98.19 409 VAL A CA 1
ATOM 3142 C C . VAL A 1 409 ? -14.089 -8.018 12.419 1.00 98.19 409 VAL A C 1
ATOM 3144 O O . VAL A 1 409 ? -14.593 -8.114 13.539 1.00 98.19 409 VAL A O 1
ATOM 3147 N N . ILE A 1 410 ? -13.395 -6.949 12.026 1.00 98.19 410 ILE A N 1
ATOM 3148 C CA . ILE A 1 410 ? -13.247 -5.749 12.854 1.00 98.19 410 ILE A CA 1
ATOM 3149 C C . ILE A 1 410 ? -14.220 -4.691 12.356 1.00 98.19 410 ILE A C 1
ATOM 3151 O O . ILE A 1 410 ? -14.083 -4.177 11.242 1.00 98.19 410 ILE A O 1
ATOM 3155 N N . ARG A 1 411 ? -15.221 -4.389 13.186 1.00 97.44 411 ARG A N 1
ATOM 3156 C CA . ARG A 1 411 ? -16.251 -3.407 12.852 1.00 97.44 411 ARG A CA 1
ATOM 3157 C C . ARG A 1 411 ? -15.731 -1.980 12.959 1.00 97.44 411 ARG A C 1
ATOM 3159 O O . ARG A 1 411 ? -14.732 -1.709 13.626 1.00 97.44 411 ARG A O 1
ATOM 3166 N N . SER A 1 412 ? -16.434 -1.058 12.311 1.00 96.06 412 SER A N 1
ATOM 3167 C CA . SER A 1 412 ? -16.126 0.370 12.368 1.00 96.06 412 SER A CA 1
ATOM 3168 C C . SER A 1 412 ? -15.982 0.859 13.811 1.00 96.06 412 SER A C 1
ATOM 3170 O O . SER A 1 412 ? -16.834 0.571 14.651 1.00 96.06 412 SER A O 1
ATOM 3172 N N . MET A 1 413 ? -14.955 1.672 14.083 1.00 95.00 413 MET A N 1
ATOM 3173 C CA . MET A 1 413 ? -14.751 2.322 15.385 1.00 95.00 413 MET A CA 1
ATOM 3174 C C . MET A 1 413 ? -14.520 1.340 16.550 1.00 95.00 413 MET A C 1
ATOM 3176 O O . MET A 1 413 ? -14.821 1.668 17.699 1.00 95.00 413 MET A O 1
ATOM 3180 N N . ALA A 1 414 ? -13.994 0.137 16.289 1.00 96.19 414 ALA A N 1
ATOM 3181 C CA . ALA A 1 414 ? -13.694 -0.850 17.332 1.00 96.19 414 ALA A CA 1
ATOM 3182 C C . ALA A 1 414 ? -12.759 -0.309 18.430 1.00 96.19 414 ALA A C 1
ATOM 3184 O O . ALA A 1 414 ? -12.943 -0.622 19.605 1.00 96.19 414 ALA A O 1
ATOM 3185 N N . PHE A 1 415 ? -11.821 0.563 18.052 1.00 95.88 415 PHE A N 1
ATOM 3186 C CA . PHE A 1 415 ? -10.801 1.145 18.933 1.00 95.88 415 PHE A CA 1
ATOM 3187 C C . PHE A 1 415 ? -11.044 2.629 19.245 1.00 95.88 415 PHE A C 1
ATOM 3189 O O . PHE A 1 415 ? -10.147 3.355 19.675 1.00 95.88 415 PHE A O 1
ATOM 3196 N N . GLU A 1 416 ? -12.266 3.108 19.036 1.00 94.00 416 GLU A N 1
ATOM 3197 C CA . GLU A 1 416 ? -12.608 4.493 19.330 1.00 94.00 416 GLU A CA 1
ATOM 3198 C C . GLU A 1 416 ? -12.578 4.747 20.842 1.00 94.00 416 GLU A C 1
ATOM 3200 O O . GLU A 1 416 ? -13.181 4.010 21.622 1.00 94.00 416 GLU A O 1
ATOM 3205 N N . ARG A 1 417 ? -11.909 5.836 21.244 1.00 90.75 417 ARG A N 1
ATOM 3206 C CA . ARG A 1 417 ? -11.651 6.219 22.650 1.00 90.75 417 ARG A CA 1
ATOM 3207 C C . ARG A 1 417 ? -10.747 5.268 23.434 1.00 90.75 417 ARG A C 1
ATOM 3209 O O . ARG A 1 417 ? -10.755 5.329 24.660 1.00 90.75 417 ARG A O 1
ATOM 3216 N N . VAL A 1 418 ? -9.955 4.437 22.772 1.00 90.81 418 VAL A N 1
ATOM 3217 C CA . VAL A 1 418 ? -8.821 3.776 23.427 1.00 90.81 418 VAL A CA 1
ATOM 3218 C C . VAL A 1 418 ? -7.855 4.841 23.951 1.00 90.81 418 VAL A C 1
ATOM 3220 O O . VAL A 1 418 ? -7.523 5.785 23.227 1.00 90.81 418 VAL A O 1
ATOM 3223 N N . SER A 1 419 ? -7.428 4.714 25.209 1.00 89.50 419 SER A N 1
ATOM 3224 C CA . SER A 1 419 ? -6.479 5.648 25.826 1.00 89.50 419 SER A CA 1
ATOM 3225 C C . SER A 1 419 ? -5.093 5.473 25.204 1.00 89.50 419 SER A C 1
ATOM 3227 O O . SER A 1 419 ? -4.495 6.445 24.740 1.00 89.50 419 SER A O 1
ATOM 3229 N N . ALA A 1 420 ? -4.633 4.223 25.136 1.00 92.88 420 ALA A N 1
ATOM 3230 C CA . ALA A 1 420 ? -3.436 3.802 24.422 1.00 92.88 420 ALA A CA 1
ATOM 3231 C C . ALA A 1 420 ? -3.539 2.309 24.073 1.00 92.88 420 ALA A C 1
ATOM 3233 O O . ALA A 1 420 ? -4.124 1.538 24.826 1.00 92.88 420 ALA A O 1
ATOM 3234 N N . VAL A 1 421 ? -2.972 1.905 22.937 1.00 95.81 421 VAL A N 1
ATOM 3235 C CA . VAL A 1 421 ? -2.611 0.503 22.659 1.00 95.81 421 VAL A CA 1
ATOM 3236 C C . VAL A 1 421 ? -1.170 0.546 22.218 1.00 95.81 421 VAL A C 1
ATOM 3238 O O . VAL A 1 421 ? -0.923 1.024 21.115 1.00 95.81 421 VAL A O 1
ATOM 3241 N N . ARG A 1 422 ? -0.225 0.098 23.044 1.00 96.75 422 ARG A N 1
ATOM 3242 C CA . ARG A 1 422 ? 1.202 0.189 22.715 1.00 96.75 422 ARG A CA 1
ATOM 3243 C C . ARG A 1 422 ? 1.575 -0.759 21.580 1.00 96.75 422 ARG A C 1
ATOM 3245 O O . ARG A 1 422 ? 2.212 -0.333 20.618 1.00 96.75 422 ARG A O 1
ATOM 3252 N N . THR A 1 423 ? 1.142 -2.015 21.658 1.00 98.12 423 THR A N 1
ATOM 3253 C CA . THR A 1 423 ? 1.392 -3.017 20.618 1.00 98.12 423 THR A CA 1
ATOM 3254 C C . THR A 1 423 ? 0.100 -3.687 20.170 1.00 98.12 423 THR A C 1
ATOM 3256 O O . THR A 1 423 ? -0.633 -4.242 20.982 1.00 98.12 423 THR A O 1
ATOM 3259 N N . MET A 1 424 ? -0.156 -3.696 18.862 1.00 97.94 424 MET A N 1
ATOM 3260 C CA . MET A 1 424 ? -1.270 -4.428 18.261 1.00 97.94 424 MET A CA 1
ATOM 3261 C C . MET A 1 424 ? -0.753 -5.433 17.233 1.00 97.94 424 MET A C 1
ATOM 3263 O O . MET A 1 424 ? 0.005 -5.072 16.331 1.00 97.94 424 MET A O 1
ATOM 3267 N N . ARG A 1 425 ? -1.175 -6.696 17.348 1.00 98.44 425 ARG A N 1
ATOM 3268 C CA . ARG A 1 425 ? -0.731 -7.794 16.477 1.00 98.44 425 ARG A CA 1
ATOM 3269 C C . ARG A 1 425 ? -1.918 -8.563 15.917 1.00 98.44 425 ARG A C 1
ATOM 3271 O O . ARG A 1 425 ? -2.747 -9.065 16.666 1.00 98.44 425 ARG A O 1
ATOM 3278 N N . ILE A 1 426 ? -1.958 -8.711 14.597 1.00 98.44 426 ILE A N 1
ATOM 3279 C CA . ILE A 1 426 ? -2.910 -9.561 13.878 1.00 98.44 426 ILE A CA 1
ATOM 3280 C C . ILE A 1 426 ? -2.100 -10.612 13.116 1.00 98.44 426 ILE A C 1
ATOM 3282 O O . ILE A 1 426 ? -1.341 -10.267 12.210 1.00 98.44 426 ILE A O 1
ATOM 3286 N N . ARG A 1 427 ? -2.212 -11.888 13.498 1.00 98.56 427 ARG A N 1
ATOM 3287 C CA . ARG A 1 427 ? -1.359 -12.972 12.986 1.00 98.56 427 ARG A CA 1
ATOM 3288 C C . ARG A 1 427 ? -2.163 -14.166 12.483 1.00 98.56 427 ARG A C 1
ATOM 3290 O O . ARG A 1 427 ? -3.128 -14.563 13.124 1.00 98.56 427 ARG A O 1
ATOM 3297 N N . ASN A 1 428 ? -1.723 -14.786 11.389 1.00 98.12 428 ASN A N 1
ATOM 3298 C CA . ASN A 1 428 ? -2.292 -16.041 10.872 1.00 98.12 428 ASN A CA 1
ATOM 3299 C C . ASN A 1 428 ? -3.824 -15.980 10.713 1.00 98.12 428 ASN A C 1
ATOM 3301 O O . ASN A 1 428 ? -4.551 -16.841 11.210 1.00 98.12 428 ASN A O 1
ATOM 3305 N N . VAL A 1 429 ? -4.318 -14.935 10.046 1.00 98.25 429 VAL A N 1
ATOM 3306 C CA . VAL A 1 429 ? -5.755 -14.731 9.817 1.00 98.25 429 VAL A CA 1
ATOM 3307 C C . VAL A 1 429 ? -6.090 -15.080 8.373 1.00 98.25 429 VAL A C 1
ATOM 3309 O O . VAL A 1 429 ? -5.637 -14.401 7.449 1.00 98.25 429 VAL A O 1
ATOM 3312 N N . ARG A 1 430 ? -6.900 -16.126 8.164 1.00 98.31 430 ARG A N 1
ATOM 3313 C CA . ARG A 1 430 ? -7.228 -16.612 6.807 1.00 98.31 430 ARG A CA 1
ATOM 3314 C C . ARG A 1 430 ? -8.196 -15.701 6.057 1.00 98.31 430 ARG A C 1
ATOM 3316 O O . ARG A 1 430 ? -8.153 -15.658 4.833 1.00 98.31 430 ARG A O 1
ATOM 3323 N N . ASN A 1 431 ? -9.086 -15.010 6.762 1.00 98.31 431 ASN A N 1
ATOM 3324 C CA . ASN A 1 431 ? -10.008 -14.056 6.158 1.00 98.31 431 ASN A CA 1
ATOM 3325 C C . ASN A 1 431 ? -10.233 -12.856 7.084 1.00 98.31 431 ASN A C 1
ATOM 3327 O O . ASN A 1 431 ? -11.047 -12.908 8.006 1.00 98.31 431 ASN A O 1
ATOM 3331 N N . LEU A 1 432 ? -9.500 -11.772 6.840 1.00 98.56 432 LEU A N 1
ATOM 3332 C CA . LEU A 1 432 ? -9.673 -10.500 7.527 1.00 98.56 432 LEU A CA 1
ATOM 3333 C C . LEU A 1 432 ? -10.662 -9.613 6.767 1.00 98.56 432 LEU A C 1
ATOM 3335 O O . LEU A 1 432 ? -10.421 -9.224 5.623 1.00 98.56 432 LEU A O 1
ATOM 3339 N N . THR A 1 433 ? -11.732 -9.220 7.451 1.00 98.38 433 THR A N 1
ATOM 3340 C CA . THR A 1 433 ? -12.664 -8.180 7.014 1.00 98.38 433 THR A CA 1
ATOM 3341 C C . THR A 1 433 ? -12.516 -6.959 7.917 1.00 98.38 433 THR A C 1
ATOM 3343 O O . THR A 1 433 ? -12.785 -7.026 9.118 1.00 98.38 433 THR A O 1
ATOM 3346 N N . LEU A 1 434 ? -12.094 -5.837 7.336 1.00 98.19 434 LEU A N 1
ATOM 3347 C CA . LEU A 1 434 ? -12.048 -4.540 8.009 1.00 98.19 434 LEU A CA 1
ATOM 3348 C C . LEU A 1 434 ? -13.177 -3.667 7.474 1.00 98.19 434 LEU A C 1
ATOM 3350 O O . LEU A 1 434 ? -13.217 -3.367 6.282 1.00 98.19 434 LEU A O 1
ATOM 3354 N N . GLU A 1 435 ? -14.079 -3.232 8.345 1.00 97.12 435 GLU A N 1
ATOM 3355 C CA . GLU A 1 435 ? -15.043 -2.198 7.977 1.00 97.12 435 GLU A CA 1
ATOM 3356 C C . GLU A 1 435 ? -14.362 -0.819 7.872 1.00 97.12 435 GLU A C 1
ATOM 3358 O O . GLU A 1 435 ? -13.216 -0.606 8.280 1.00 97.12 435 GLU A O 1
ATOM 3363 N N . HIS A 1 436 ? -15.079 0.156 7.313 1.00 94.69 436 HIS A N 1
ATOM 3364 C CA . HIS A 1 436 ? -14.597 1.533 7.226 1.00 94.69 436 HIS A CA 1
ATOM 3365 C C . HIS A 1 436 ? -14.216 2.057 8.620 1.00 94.69 436 HIS A C 1
ATOM 3367 O O . HIS A 1 436 ? -15.037 1.988 9.534 1.00 94.69 436 HIS A O 1
ATOM 3373 N N . LEU A 1 437 ? -13.003 2.597 8.792 1.00 95.44 437 LEU A N 1
ATOM 3374 C CA . LEU A 1 437 ? -12.512 3.110 10.080 1.00 95.44 437 LEU A CA 1
ATOM 3375 C C . LEU A 1 437 ? -12.451 2.048 11.195 1.00 95.44 437 LEU A C 1
ATOM 3377 O O . LEU A 1 437 ? -12.597 2.379 12.371 1.00 95.44 437 LEU A O 1
ATOM 3381 N N . ALA A 1 438 ? -12.238 0.774 10.853 1.00 96.69 438 ALA A N 1
ATOM 3382 C CA . ALA A 1 438 ? -12.119 -0.310 11.830 1.00 96.69 438 ALA A CA 1
ATOM 3383 C C . ALA A 1 438 ? -11.036 -0.045 12.892 1.00 96.69 438 ALA A C 1
ATOM 3385 O O . ALA A 1 438 ? -11.274 -0.246 14.080 1.00 96.69 438 ALA A O 1
ATOM 3386 N N . LEU A 1 439 ? -9.874 0.467 12.468 1.00 96.44 439 LEU A N 1
ATOM 3387 C CA . LEU A 1 439 ? -8.733 0.782 13.340 1.00 96.44 439 LEU A CA 1
ATOM 3388 C C . LEU A 1 439 ? -8.653 2.261 13.756 1.00 96.44 439 LEU A C 1
ATOM 3390 O O . LEU A 1 439 ? -7.627 2.717 14.267 1.00 96.44 439 LEU A O 1
ATOM 3394 N N . HIS A 1 440 ? -9.716 3.031 13.522 1.00 94.94 440 HIS A N 1
ATOM 3395 C CA . HIS A 1 440 ? -9.755 4.424 13.948 1.00 94.94 440 HIS A CA 1
ATOM 3396 C C . HIS A 1 440 ? -9.762 4.517 15.475 1.00 94.94 440 HIS A C 1
ATOM 3398 O O . HIS A 1 440 ? -10.441 3.743 16.149 1.00 94.94 440 HIS A O 1
ATOM 3404 N N . GLY A 1 441 ? -9.019 5.488 16.006 1.00 92.56 441 GLY A N 1
ATOM 3405 C CA . GLY A 1 441 ? -8.935 5.724 17.445 1.00 92.56 441 GLY A CA 1
ATOM 3406 C C . GLY A 1 441 ? -7.751 5.046 18.129 1.00 92.56 441 GLY A C 1
ATOM 3407 O O . GLY A 1 441 ? -7.499 5.356 19.288 1.00 92.56 441 GLY A O 1
ATOM 3408 N N . LEU A 1 442 ? -6.965 4.223 17.423 1.00 93.69 442 LEU A N 1
ATOM 3409 C CA . LEU A 1 442 ? -5.667 3.763 17.925 1.00 93.69 442 LEU A CA 1
ATOM 3410 C C . LEU A 1 442 ? -4.727 4.964 18.109 1.00 93.69 442 LEU A C 1
ATOM 3412 O O . LEU A 1 442 ? -4.365 5.641 17.140 1.00 93.69 442 LEU A O 1
ATOM 3416 N N . ARG A 1 443 ? -4.357 5.248 19.361 1.00 91.50 443 ARG A N 1
ATOM 3417 C CA . ARG A 1 443 ? -3.448 6.338 19.732 1.00 91.50 443 ARG A CA 1
ATOM 3418 C C . ARG A 1 443 ? -2.222 5.792 20.440 1.00 91.50 443 ARG A C 1
ATO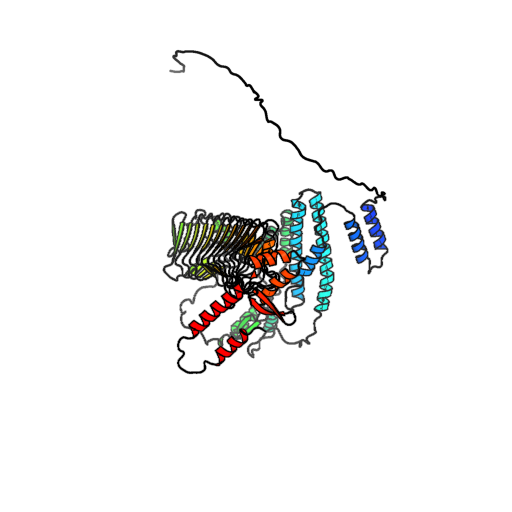M 3420 O O . ARG A 1 443 ? -2.333 4.861 21.234 1.00 91.50 443 ARG A O 1
ATOM 3427 N N . GLY A 1 444 ? -1.071 6.403 20.168 1.00 91.94 444 GLY A N 1
ATOM 3428 C CA . GLY A 1 444 ? 0.174 6.088 20.871 1.00 91.94 444 GLY A CA 1
ATOM 3429 C C . GLY A 1 444 ? 0.697 4.672 20.620 1.00 91.94 444 GLY A C 1
ATOM 3430 O O . GLY A 1 444 ? 1.464 4.163 21.430 1.00 91.94 444 GLY A O 1
ATOM 3431 N N . THR A 1 445 ? 0.288 4.022 19.526 1.00 96.69 445 THR A N 1
ATOM 3432 C CA . THR A 1 445 ? 0.746 2.665 19.208 1.00 96.69 445 THR A CA 1
ATOM 3433 C C . THR A 1 445 ? 2.185 2.679 18.723 1.00 96.69 445 THR A C 1
ATOM 3435 O O . THR A 1 445 ? 2.515 3.248 17.690 1.00 96.69 445 THR A O 1
ATOM 3438 N N . GLU A 1 446 ? 3.076 2.027 19.453 1.00 97.44 446 GLU A N 1
ATOM 3439 C CA . GLU A 1 446 ? 4.461 1.865 19.030 1.00 97.44 446 GLU A CA 1
ATOM 3440 C C . GLU A 1 446 ? 4.547 0.937 17.813 1.00 97.44 446 GLU A C 1
ATOM 3442 O O . GLU A 1 446 ? 5.260 1.243 16.859 1.00 97.44 446 GLU A O 1
ATOM 3447 N N . LEU A 1 447 ? 3.780 -0.158 17.808 1.00 98.06 447 LEU A N 1
ATOM 3448 C CA . LEU A 1 447 ? 3.802 -1.151 16.737 1.00 98.06 447 LEU A CA 1
ATOM 3449 C C . LEU A 1 447 ? 2.400 -1.653 16.379 1.00 98.06 447 LEU A C 1
ATOM 3451 O O . LEU A 1 447 ? 1.712 -2.238 17.215 1.00 98.06 447 LEU A O 1
ATOM 3455 N N . LEU A 1 448 ? 2.028 -1.504 15.107 1.00 98.00 448 LEU A N 1
ATOM 3456 C CA . LEU A 1 448 ? 0.910 -2.210 14.483 1.00 98.00 448 LEU A CA 1
ATOM 3457 C C . LEU A 1 448 ? 1.461 -3.251 13.500 1.00 98.00 448 LEU A C 1
ATOM 3459 O O . LEU A 1 448 ? 2.037 -2.900 12.468 1.00 98.00 448 LEU A O 1
ATOM 3463 N N . GLU A 1 449 ? 1.295 -4.532 13.820 1.00 98.31 449 GLU A N 1
ATOM 3464 C CA . GLU A 1 449 ? 1.791 -5.656 13.023 1.00 98.31 449 GLU A CA 1
ATOM 3465 C C . GLU A 1 449 ? 0.638 -6.490 12.444 1.00 98.31 449 GLU A C 1
ATOM 3467 O O . GLU A 1 449 ? -0.222 -6.978 13.174 1.00 98.31 449 GLU A O 1
ATOM 3472 N N . MET A 1 450 ? 0.669 -6.718 11.131 1.00 98.56 450 MET A N 1
ATOM 3473 C CA . MET A 1 450 ? -0.152 -7.700 10.422 1.00 98.56 450 MET A CA 1
ATOM 3474 C C . MET A 1 450 ? 0.774 -8.729 9.771 1.00 98.56 450 MET A C 1
ATOM 3476 O O . MET A 1 450 ? 1.587 -8.375 8.919 1.00 98.56 450 MET A O 1
ATOM 3480 N N . ASN A 1 451 ? 0.682 -9.994 10.168 1.00 98.69 451 ASN A N 1
ATOM 3481 C CA . ASN A 1 451 ? 1.563 -11.051 9.672 1.00 98.69 451 ASN A CA 1
ATOM 3482 C C . ASN A 1 451 ? 0.754 -12.274 9.230 1.00 98.69 451 ASN A C 1
ATOM 3484 O O . ASN A 1 451 ? -0.056 -12.781 10.005 1.00 98.69 451 ASN A O 1
ATOM 3488 N N . ASN A 1 452 ? 0.982 -12.760 8.009 1.00 98.50 452 ASN A N 1
ATOM 3489 C CA . ASN A 1 452 ? 0.248 -13.893 7.449 1.00 98.50 452 ASN A CA 1
ATOM 3490 C C . ASN A 1 452 ? -1.272 -13.671 7.496 1.00 98.50 452 ASN A C 1
ATOM 3492 O O . ASN A 1 452 ? -2.037 -14.462 8.055 1.00 98.50 452 ASN A O 1
ATOM 3496 N N . VAL A 1 453 ? -1.697 -12.521 6.968 1.00 98.62 453 VAL A N 1
ATOM 3497 C CA . VAL A 1 453 ? -3.098 -12.108 6.911 1.00 98.62 453 VAL A CA 1
ATOM 3498 C C . VAL A 1 453 ? -3.567 -12.129 5.467 1.00 98.62 453 VAL A C 1
ATOM 3500 O O . VAL A 1 453 ? -2.928 -11.559 4.585 1.00 98.62 453 VAL A O 1
ATOM 3503 N N . THR A 1 454 ? -4.713 -12.753 5.229 1.00 98.50 454 THR A N 1
ATOM 3504 C CA . THR A 1 454 ? -5.381 -12.731 3.927 1.00 98.50 454 THR A CA 1
ATOM 3505 C C . THR A 1 454 ? -6.656 -11.904 4.023 1.00 98.50 454 THR A C 1
ATOM 3507 O O . THR A 1 454 ? -7.481 -12.115 4.909 1.00 98.50 454 THR A O 1
ATOM 3510 N N . THR A 1 455 ? -6.822 -10.945 3.119 1.00 98.38 455 THR A N 1
ATOM 3511 C CA . THR A 1 455 ? -8.022 -10.112 3.006 1.00 98.38 455 THR A CA 1
ATOM 3512 C C . THR A 1 455 ? -8.419 -9.989 1.542 1.00 98.38 455 THR A C 1
ATOM 3514 O O . THR A 1 455 ? -7.580 -9.714 0.686 1.00 98.38 455 THR A O 1
ATOM 3517 N N . ALA A 1 456 ? -9.696 -10.215 1.233 1.00 98.31 456 ALA A N 1
ATOM 3518 C CA . ALA A 1 456 ? -10.190 -10.122 -0.141 1.00 98.31 456 ALA A CA 1
ATOM 3519 C C . ALA A 1 456 ? -10.230 -8.668 -0.642 1.00 98.31 456 ALA A C 1
ATOM 3521 O O . ALA A 1 456 ? -9.942 -8.399 -1.807 1.00 98.31 456 ALA A O 1
ATOM 3522 N N . GLU A 1 457 ? -10.558 -7.727 0.243 1.00 98.12 457 GLU A N 1
ATOM 3523 C CA . GLU A 1 457 ? -10.697 -6.309 -0.071 1.00 98.12 457 GLU A CA 1
ATOM 3524 C C . GLU A 1 457 ? -10.303 -5.462 1.142 1.00 98.12 457 GLU A C 1
ATOM 3526 O O . GLU A 1 457 ? -10.746 -5.710 2.262 1.00 98.12 457 GLU A O 1
ATOM 3531 N N . LEU A 1 458 ? -9.508 -4.420 0.901 1.00 98.31 458 LEU A N 1
ATOM 3532 C CA . LEU A 1 458 ? -9.291 -3.337 1.848 1.00 98.31 458 LEU A CA 1
ATOM 3533 C C . LEU A 1 458 ? -10.101 -2.116 1.392 1.00 98.31 458 LEU A C 1
ATOM 3535 O O . LEU A 1 458 ? -9.681 -1.439 0.441 1.00 98.31 458 LEU A O 1
ATOM 3539 N N . PRO A 1 459 ? -11.244 -1.819 2.040 1.00 97.75 459 PRO A N 1
ATOM 3540 C CA . PRO A 1 459 ? -12.057 -0.669 1.675 1.00 97.75 459 PRO A CA 1
ATOM 3541 C C . PRO A 1 459 ? -11.351 0.650 2.031 1.00 97.75 459 PRO A C 1
ATOM 3543 O O . PRO A 1 459 ? -10.384 0.665 2.802 1.00 97.75 459 PRO A O 1
ATOM 3546 N N . PRO A 1 460 ? -11.833 1.793 1.509 1.00 97.06 460 PRO A N 1
ATOM 3547 C CA . PRO A 1 460 ? -11.294 3.101 1.863 1.00 97.06 460 PRO A CA 1
ATOM 3548 C C . PRO A 1 460 ? -11.262 3.312 3.381 1.00 97.06 460 PRO A C 1
ATOM 3550 O O . PRO A 1 460 ? -12.261 3.092 4.070 1.00 97.06 460 PRO A O 1
ATOM 3553 N N . ALA A 1 461 ? -10.126 3.786 3.892 1.00 95.69 461 ALA A N 1
ATOM 3554 C CA . ALA A 1 461 ? -9.869 4.032 5.307 1.00 95.69 461 ALA A CA 1
ATOM 3555 C C . ALA A 1 461 ? -10.027 2.804 6.234 1.00 95.69 461 ALA A C 1
ATOM 3557 O O . ALA A 1 461 ? -10.322 2.971 7.418 1.00 95.69 461 ALA A O 1
ATOM 3558 N N . ALA A 1 462 ? -9.838 1.582 5.723 1.00 96.50 462 ALA A N 1
ATOM 3559 C CA . ALA A 1 462 ? -9.786 0.365 6.540 1.00 96.50 462 ALA A CA 1
ATOM 3560 C C . ALA A 1 462 ? -8.628 0.400 7.553 1.00 96.50 462 ALA A C 1
ATOM 3562 O O . ALA A 1 462 ? -8.809 0.132 8.740 1.00 96.50 462 ALA A O 1
ATOM 3563 N N . LEU A 1 463 ? -7.445 0.791 7.072 1.00 96.50 463 LEU A N 1
ATOM 3564 C CA . LEU A 1 463 ? -6.218 0.981 7.839 1.00 96.50 463 LEU A CA 1
ATOM 3565 C C . LEU A 1 463 ? -5.898 2.479 7.886 1.00 96.50 463 LEU A C 1
ATOM 3567 O O . LEU A 1 463 ? -4.927 2.952 7.295 1.00 96.50 463 LEU A O 1
ATOM 3571 N N . ALA A 1 464 ? -6.766 3.246 8.537 1.00 94.88 464 ALA A N 1
ATOM 3572 C CA . ALA A 1 464 ? -6.599 4.682 8.708 1.00 94.88 464 ALA A CA 1
ATOM 3573 C C . ALA A 1 464 ? -7.091 5.130 10.084 1.00 94.88 464 ALA A C 1
ATOM 3575 O O . ALA A 1 464 ? -7.775 4.399 10.797 1.00 94.88 464 ALA A O 1
ATOM 3576 N N . GLY A 1 465 ? -6.791 6.383 10.430 1.00 86.44 465 GLY A N 1
ATOM 3577 C CA . GLY A 1 465 ? -7.314 6.993 11.651 1.00 86.44 465 GLY A CA 1
ATOM 3578 C C . GLY A 1 465 ? -6.557 6.623 12.922 1.00 86.44 465 GLY A C 1
ATOM 3579 O O . GLY A 1 465 ? -7.014 6.975 14.007 1.00 86.44 465 GLY A O 1
ATOM 3580 N N . PHE A 1 466 ? -5.412 5.959 12.789 1.00 89.62 466 PHE A N 1
ATOM 3581 C CA . PHE A 1 466 ? -4.429 5.875 13.855 1.00 89.62 466 PHE A CA 1
ATOM 3582 C C . PHE A 1 466 ? -3.669 7.205 13.979 1.00 89.62 466 PHE A C 1
ATOM 3584 O O . PHE A 1 466 ? -3.288 7.808 12.971 1.00 89.62 466 PHE A O 1
ATOM 3591 N N . THR A 1 467 ? -3.430 7.656 15.210 1.00 84.62 467 THR A N 1
ATOM 3592 C CA . THR A 1 467 ? -2.601 8.832 15.510 1.00 84.62 467 THR A CA 1
ATOM 3593 C C . THR A 1 467 ? -1.371 8.416 16.302 1.00 84.62 467 THR A C 1
ATOM 3595 O O . THR A 1 467 ? -1.480 7.664 17.267 1.00 84.62 467 THR A O 1
ATOM 3598 N N . ASP A 1 468 ? -0.211 8.941 15.910 1.00 89.06 468 ASP A N 1
ATOM 3599 C CA . ASP A 1 468 ? 1.073 8.734 16.597 1.00 89.06 468 ASP A CA 1
ATOM 3600 C C . ASP A 1 468 ? 1.592 7.291 16.557 1.00 89.06 468 ASP A C 1
ATOM 3602 O O . ASP A 1 468 ? 2.358 6.874 17.426 1.00 89.06 468 ASP A O 1
ATOM 3606 N N . VAL A 1 469 ? 1.200 6.536 15.525 1.00 95.06 469 VAL A N 1
ATOM 3607 C CA . VAL A 1 469 ? 1.686 5.169 15.343 1.00 95.06 469 VAL A CA 1
ATOM 3608 C C . VAL A 1 469 ? 3.113 5.178 14.816 1.00 95.06 469 VAL A C 1
ATOM 3610 O O . VAL A 1 469 ? 3.378 5.737 13.751 1.00 95.06 469 VAL A O 1
ATOM 3613 N N . GLN A 1 470 ? 4.044 4.593 15.569 1.00 97.25 470 GLN A N 1
ATOM 3614 C CA . GLN A 1 470 ? 5.473 4.698 15.266 1.00 97.25 470 GLN A CA 1
ATOM 3615 C C . GLN A 1 470 ? 5.886 3.741 14.147 1.00 97.25 470 GLN A C 1
ATOM 3617 O O . GLN A 1 470 ? 6.509 4.176 13.174 1.00 97.25 470 GLN A O 1
ATOM 3622 N N . GLU A 1 471 ? 5.520 2.464 14.253 1.00 98.06 471 GLU A N 1
ATOM 3623 C CA . GLU A 1 471 ? 5.850 1.435 13.271 1.00 98.06 471 GLU A CA 1
ATOM 3624 C C . GLU A 1 471 ? 4.603 0.709 12.755 1.00 98.06 471 GLU A C 1
ATOM 3626 O O . GLU A 1 471 ? 3.779 0.217 13.526 1.00 98.06 471 GLU A O 1
ATOM 3631 N N . LEU A 1 472 ? 4.496 0.610 11.429 1.00 98.12 472 LEU A N 1
ATOM 3632 C CA . LEU A 1 472 ? 3.526 -0.236 10.739 1.00 98.12 472 LEU A CA 1
ATOM 3633 C C . LEU A 1 472 ? 4.268 -1.349 9.997 1.00 98.12 472 LEU A C 1
ATOM 3635 O O . LEU A 1 472 ? 5.106 -1.068 9.138 1.00 98.12 472 LEU A O 1
ATOM 3639 N N . ALA A 1 473 ? 3.948 -2.604 10.297 1.00 98.38 473 ALA A N 1
ATOM 3640 C CA . ALA A 1 473 ? 4.546 -3.764 9.650 1.00 98.38 473 ALA A CA 1
ATOM 3641 C C . ALA A 1 473 ? 3.465 -4.681 9.071 1.00 98.38 473 ALA A C 1
ATOM 3643 O O . ALA A 1 473 ? 2.657 -5.228 9.813 1.00 98.38 473 ALA A O 1
ATOM 3644 N N . ILE A 1 474 ? 3.481 -4.890 7.755 1.00 98.38 474 ILE A N 1
ATOM 3645 C CA . ILE A 1 474 ? 2.625 -5.859 7.061 1.00 98.38 474 ILE A CA 1
ATOM 3646 C C . ILE A 1 474 ? 3.538 -6.877 6.378 1.00 98.38 474 ILE A C 1
ATOM 3648 O O . ILE A 1 474 ? 4.372 -6.500 5.551 1.00 98.38 474 ILE A O 1
ATOM 3652 N N . ARG A 1 475 ? 3.430 -8.151 6.764 1.00 98.56 475 ARG A N 1
ATOM 3653 C CA . ARG A 1 475 ? 4.341 -9.225 6.341 1.00 98.56 475 ARG A CA 1
ATOM 3654 C C . ARG A 1 475 ? 3.583 -10.460 5.890 1.00 98.56 475 ARG A C 1
ATOM 3656 O O . ARG A 1 475 ? 2.516 -10.755 6.430 1.00 98.56 475 ARG A O 1
ATOM 3663 N N . ASP A 1 476 ? 4.137 -11.160 4.905 1.00 98.31 476 ASP A N 1
ATOM 3664 C CA . ASP A 1 476 ? 3.685 -12.490 4.472 1.00 98.31 476 ASP A CA 1
ATOM 3665 C C . ASP A 1 476 ? 2.174 -12.543 4.175 1.00 98.31 476 ASP A C 1
ATOM 3667 O O . ASP A 1 476 ? 1.504 -13.532 4.443 1.00 98.31 476 ASP A O 1
ATOM 3671 N N . SER A 1 477 ? 1.610 -11.437 3.684 1.00 98.69 477 SER A N 1
ATOM 3672 C CA . SER A 1 477 ? 0.162 -11.220 3.615 1.00 98.69 477 SER A CA 1
ATOM 3673 C C . SER A 1 477 ? -0.359 -11.228 2.177 1.00 98.69 477 SER A C 1
ATOM 3675 O O . SER A 1 477 ? 0.371 -10.983 1.215 1.00 98.69 477 SER A O 1
ATOM 3677 N N . HIS A 1 478 ? -1.657 -11.464 2.021 1.00 98.44 478 HIS A N 1
ATOM 3678 C CA . HIS A 1 478 ? -2.367 -11.331 0.752 1.00 98.44 478 HIS A CA 1
ATOM 3679 C C . HIS A 1 478 ? -3.451 -10.269 0.894 1.00 98.44 478 HIS A C 1
ATOM 3681 O O . HIS A 1 478 ? -4.433 -10.450 1.610 1.00 98.44 478 HIS A O 1
ATOM 3687 N N . LEU A 1 479 ? -3.248 -9.135 0.229 1.00 98.25 479 LEU A N 1
ATOM 3688 C CA . LEU A 1 479 ? -4.198 -8.032 0.173 1.00 98.25 479 LEU A CA 1
ATOM 3689 C C . LEU A 1 479 ? -4.829 -8.048 -1.221 1.00 98.25 479 LEU A C 1
ATOM 3691 O O . LEU A 1 479 ? -4.180 -7.651 -2.179 1.00 98.25 479 LEU A O 1
ATOM 3695 N N . GLY A 1 480 ? -6.060 -8.532 -1.363 1.00 97.94 480 GLY A N 1
ATOM 3696 C CA . GLY A 1 480 ? -6.715 -8.676 -2.665 1.00 97.94 480 GLY A CA 1
ATOM 3697 C C . GLY A 1 480 ? -6.903 -7.333 -3.382 1.00 97.94 480 GLY A C 1
ATOM 3698 O O . GLY A 1 480 ? -6.004 -6.826 -4.059 1.00 97.94 480 GLY A O 1
ATOM 3699 N N . GLN A 1 481 ? -8.085 -6.736 -3.263 1.00 98.06 481 GLN A N 1
ATOM 3700 C CA . GLN A 1 481 ? -8.363 -5.420 -3.835 1.00 98.06 481 GLN A CA 1
ATOM 3701 C C . GLN A 1 481 ? -8.110 -4.306 -2.814 1.00 98.06 481 GLN A C 1
ATOM 3703 O O . GLN A 1 481 ? -8.819 -4.186 -1.821 1.00 98.06 481 GLN A O 1
ATOM 3708 N N . VAL A 1 482 ? -7.128 -3.444 -3.075 1.00 98.25 482 VAL A N 1
ATOM 3709 C CA . VAL A 1 482 ? -6.797 -2.308 -2.206 1.00 98.25 482 VAL A CA 1
ATOM 3710 C C . VAL A 1 482 ? -7.348 -1.017 -2.807 1.00 98.25 482 VAL A C 1
ATOM 3712 O O . VAL A 1 482 ? -6.839 -0.502 -3.810 1.00 98.25 482 VAL A O 1
ATOM 3715 N N . HIS A 1 483 ? -8.412 -0.496 -2.196 1.00 97.62 483 HIS A N 1
ATOM 3716 C CA . HIS A 1 483 ? -9.081 0.719 -2.653 1.00 97.62 483 HIS A CA 1
ATOM 3717 C C . HIS A 1 483 ? -8.254 1.981 -2.406 1.00 97.62 483 HIS A C 1
ATOM 3719 O O . HIS A 1 483 ? -7.323 2.000 -1.601 1.00 97.62 483 HIS A O 1
ATOM 3725 N N . SER A 1 484 ? -8.614 3.070 -3.086 1.00 96.38 484 SER A N 1
ATOM 3726 C CA . SER A 1 484 ? -8.048 4.392 -2.810 1.00 96.38 484 SER A CA 1
ATOM 3727 C C . SER A 1 484 ? -8.184 4.756 -1.328 1.00 96.38 484 SER A C 1
ATOM 3729 O O . SER A 1 484 ? -9.259 4.638 -0.742 1.00 96.38 484 SER A O 1
ATOM 3731 N N . MET A 1 485 ? -7.084 5.224 -0.736 1.00 96.19 485 MET A N 1
ATOM 3732 C CA . MET A 1 485 ? -6.950 5.568 0.682 1.00 96.19 485 MET A CA 1
ATOM 3733 C C . MET A 1 485 ? -7.287 4.431 1.655 1.00 96.19 485 MET A C 1
ATOM 3735 O O . MET A 1 485 ? -7.651 4.698 2.800 1.00 96.19 485 MET A O 1
ATOM 3739 N N . ALA A 1 486 ? -7.206 3.169 1.229 1.00 97.81 486 ALA A N 1
ATOM 3740 C CA . ALA A 1 486 ? -7.455 2.042 2.119 1.00 97.81 486 ALA A CA 1
ATOM 3741 C C . ALA A 1 486 ? -6.461 1.998 3.287 1.00 97.81 486 ALA A C 1
ATOM 3743 O O . ALA A 1 486 ? -6.868 1.748 4.421 1.00 97.81 486 ALA A O 1
ATOM 3744 N N . LEU A 1 487 ? -5.190 2.310 3.014 1.00 97.88 487 LEU A N 1
ATOM 3745 C CA . LEU A 1 487 ? -4.149 2.498 4.018 1.00 97.88 487 LEU A CA 1
ATOM 3746 C C . LEU A 1 487 ? -3.698 3.958 4.016 1.00 97.88 487 LEU A C 1
ATOM 3748 O O . LEU A 1 487 ? -3.185 4.454 3.012 1.00 97.88 487 LEU A O 1
ATOM 3752 N N . LEU A 1 488 ? -3.871 4.634 5.151 1.00 96.88 488 LEU A N 1
ATOM 3753 C CA . LEU A 1 488 ? -3.358 5.978 5.396 1.00 96.88 488 LEU A CA 1
ATOM 3754 C C . LEU A 1 488 ? -2.540 5.972 6.686 1.00 96.88 488 LEU A C 1
ATOM 3756 O O . LEU A 1 488 ? -3.096 5.979 7.783 1.00 96.88 488 LEU A O 1
ATOM 3760 N N . PHE A 1 489 ? -1.221 6.006 6.540 1.00 97.00 489 PHE A N 1
ATOM 3761 C CA . PHE A 1 489 ? -0.274 6.057 7.643 1.00 97.00 489 PHE A CA 1
ATOM 3762 C C . PHE A 1 489 ? 0.434 7.407 7.653 1.00 97.00 489 PHE A C 1
ATOM 3764 O O . PHE A 1 489 ? 1.211 7.726 6.754 1.00 97.00 489 PHE A O 1
ATOM 3771 N N . ALA A 1 490 ? 0.132 8.223 8.660 1.00 95.81 490 ALA A N 1
ATOM 3772 C CA . ALA A 1 490 ? 0.645 9.579 8.764 1.00 95.81 490 ALA A CA 1
ATOM 3773 C C . ALA A 1 490 ? 1.464 9.772 10.042 1.00 95.81 490 ALA A C 1
ATOM 3775 O O . ALA A 1 490 ? 1.107 9.243 11.092 1.00 95.81 490 ALA A O 1
ATOM 3776 N N . LYS A 1 491 ? 2.524 10.585 9.956 1.00 95.00 491 LYS A N 1
ATOM 3777 C CA . LYS A 1 491 ? 3.398 10.985 11.075 1.00 95.00 491 LYS A CA 1
ATOM 3778 C C . LYS A 1 491 ? 4.083 9.821 11.808 1.00 95.00 491 LYS A C 1
ATOM 3780 O O . LYS A 1 491 ? 4.424 9.953 12.979 1.00 95.00 491 LYS A O 1
ATOM 3785 N N . GLY A 1 492 ? 4.283 8.695 11.128 1.00 95.50 492 GLY A N 1
ATOM 3786 C CA . GLY A 1 492 ? 4.983 7.542 11.684 1.00 95.50 492 GLY A CA 1
ATOM 3787 C C . GLY A 1 492 ? 6.499 7.602 11.518 1.00 95.50 492 GLY A C 1
ATOM 3788 O O . GLY A 1 492 ? 7.045 8.365 10.716 1.00 95.50 492 GLY A O 1
ATOM 3789 N N . LYS A 1 493 ? 7.213 6.747 12.245 1.00 96.88 493 LYS A N 1
ATOM 3790 C CA . LYS A 1 493 ? 8.659 6.584 12.083 1.00 96.88 493 LYS A CA 1
ATOM 3791 C C . LYS A 1 493 ? 8.967 5.686 10.888 1.00 96.88 493 LYS A C 1
ATOM 3793 O O . LYS A 1 493 ? 9.718 6.090 10.002 1.00 96.88 493 LYS A O 1
ATOM 3798 N N . SER A 1 494 ? 8.371 4.499 10.828 1.00 97.88 494 SER A N 1
ATOM 3799 C CA . SER A 1 494 ? 8.669 3.524 9.776 1.00 97.88 494 SER A CA 1
ATOM 3800 C C . SER A 1 494 ? 7.453 2.721 9.339 1.00 97.88 494 SER A C 1
ATOM 3802 O O . SER A 1 494 ? 6.649 2.291 10.159 1.00 97.88 494 SER A O 1
ATOM 3804 N N . CYS A 1 495 ? 7.353 2.469 8.038 1.00 98.19 495 CYS A N 1
ATOM 3805 C CA . CYS A 1 495 ? 6.415 1.511 7.468 1.00 98.19 495 CYS A CA 1
ATOM 3806 C C . CYS A 1 495 ? 7.184 0.436 6.702 1.00 98.19 495 CYS A C 1
ATOM 3808 O O . CYS A 1 495 ? 7.988 0.770 5.830 1.00 98.19 495 CYS A O 1
ATOM 3810 N N . ARG A 1 496 ? 6.910 -0.839 6.984 1.00 98.56 496 ARG A N 1
ATOM 3811 C CA . ARG A 1 496 ? 7.472 -1.985 6.265 1.00 98.56 496 ARG A CA 1
ATOM 3812 C C . ARG A 1 496 ? 6.358 -2.856 5.695 1.00 98.56 496 ARG A C 1
ATOM 3814 O O . ARG A 1 496 ? 5.573 -3.430 6.442 1.00 98.56 496 ARG A O 1
ATOM 3821 N N . LEU A 1 497 ? 6.351 -2.997 4.377 1.00 98.44 497 LEU A N 1
ATOM 3822 C CA . LEU A 1 497 ? 5.539 -3.952 3.635 1.00 98.44 497 LEU A CA 1
ATOM 3823 C C . LEU A 1 497 ? 6.484 -5.007 3.053 1.00 98.44 497 LEU A C 1
ATOM 3825 O O . LEU A 1 497 ? 7.336 -4.671 2.227 1.00 98.44 497 LEU A O 1
ATOM 3829 N N . SER A 1 498 ? 6.390 -6.257 3.503 1.00 98.56 498 SER A N 1
ATOM 3830 C CA . SER A 1 498 ? 7.257 -7.328 3.007 1.00 98.56 498 SER A CA 1
ATOM 3831 C C . SER A 1 498 ? 6.514 -8.610 2.665 1.00 98.56 498 SER A C 1
ATOM 3833 O O . SER A 1 498 ? 5.485 -8.912 3.264 1.00 98.56 498 SER A O 1
ATOM 3835 N N . HIS A 1 499 ? 7.011 -9.359 1.674 1.00 98.38 499 HIS A N 1
ATOM 3836 C CA . HIS A 1 499 ? 6.444 -10.659 1.272 1.00 98.38 499 HIS A CA 1
ATOM 3837 C C . HIS A 1 499 ? 4.926 -10.607 1.032 1.00 98.38 499 HIS A C 1
ATOM 3839 O O . HIS A 1 499 ? 4.199 -11.533 1.374 1.00 98.38 499 HIS A O 1
ATOM 3845 N N . THR A 1 500 ? 4.430 -9.486 0.501 1.00 98.56 500 THR A N 1
ATOM 3846 C CA . THR A 1 500 ? 2.992 -9.234 0.387 1.00 98.56 500 THR A CA 1
ATOM 3847 C C . THR A 1 500 ? 2.545 -9.274 -1.069 1.00 98.56 500 THR A C 1
ATOM 3849 O O . THR A 1 500 ? 3.153 -8.648 -1.945 1.00 98.56 500 THR A O 1
ATOM 3852 N N . LEU A 1 501 ? 1.464 -10.005 -1.331 1.00 98.25 501 LEU A N 1
ATOM 3853 C CA . LEU A 1 501 ? 0.781 -10.026 -2.621 1.00 98.25 501 LEU A CA 1
ATOM 3854 C C . LEU A 1 501 ? -0.359 -9.005 -2.610 1.00 98.25 501 LEU A C 1
ATOM 3856 O O . LEU A 1 501 ? -1.218 -9.058 -1.736 1.00 98.25 501 LEU A O 1
ATOM 3860 N N . LEU A 1 502 ? -0.369 -8.105 -3.593 1.00 98.06 502 LEU A N 1
ATOM 3861 C CA . LEU A 1 502 ? -1.452 -7.163 -3.851 1.00 98.06 502 LEU A CA 1
ATOM 3862 C C . LEU A 1 502 ? -2.090 -7.496 -5.200 1.00 98.06 502 LEU A C 1
ATOM 3864 O O . LEU A 1 502 ? -1.458 -7.255 -6.232 1.00 98.06 502 LEU A O 1
ATOM 3868 N N . ASP A 1 503 ? -3.312 -8.032 -5.233 1.00 97.69 503 ASP A N 1
ATOM 3869 C CA . ASP A 1 503 ? -3.932 -8.429 -6.511 1.00 97.69 503 ASP A CA 1
ATOM 3870 C C . ASP A 1 503 ? -4.264 -7.208 -7.367 1.00 97.69 503 ASP A C 1
ATOM 3872 O O . ASP A 1 503 ? -3.967 -7.174 -8.569 1.00 97.69 503 ASP A O 1
ATOM 3876 N N . GLN A 1 504 ? -4.865 -6.194 -6.740 1.00 96.62 504 GLN A N 1
ATOM 3877 C CA . GLN A 1 504 ? -5.196 -4.921 -7.366 1.00 96.62 504 GLN A CA 1
ATOM 3878 C C . GLN A 1 504 ? -4.935 -3.759 -6.410 1.00 96.62 504 GLN A C 1
ATOM 3880 O O . GLN A 1 504 ? -5.346 -3.793 -5.254 1.00 96.62 504 GLN A O 1
ATOM 3885 N N . ALA A 1 505 ? -4.305 -2.697 -6.909 1.00 97.19 505 ALA A N 1
ATOM 3886 C CA . ALA A 1 505 ? -4.062 -1.482 -6.138 1.00 97.19 505 ALA A CA 1
ATOM 3887 C C . ALA A 1 505 ? -4.551 -0.247 -6.907 1.00 97.19 505 ALA A C 1
ATOM 3889 O O . ALA A 1 505 ? -4.138 0.017 -8.045 1.00 97.19 505 ALA A O 1
ATOM 3890 N N . GLN A 1 506 ? -5.475 0.492 -6.294 1.00 95.81 506 GLN A N 1
ATOM 3891 C CA . GLN A 1 506 ? -6.033 1.719 -6.858 1.00 95.81 506 GLN A CA 1
ATOM 3892 C C . GLN A 1 506 ? -5.115 2.928 -6.644 1.00 95.81 506 GLN A C 1
ATOM 3894 O O . GLN A 1 506 ? -4.160 2.891 -5.874 1.00 95.81 506 GLN A O 1
ATOM 3899 N N . ASN A 1 507 ? -5.421 4.039 -7.313 1.00 94.50 507 ASN A N 1
ATOM 3900 C CA . ASN A 1 507 ? -4.654 5.269 -7.160 1.00 94.50 507 ASN A CA 1
ATOM 3901 C C . ASN A 1 507 ? -4.716 5.773 -5.709 1.00 94.50 507 ASN A C 1
ATOM 3903 O O . ASN A 1 507 ? -5.805 5.935 -5.156 1.00 94.50 507 ASN A O 1
ATOM 3907 N N . GLY A 1 508 ? -3.560 6.040 -5.110 1.00 95.19 508 GLY A N 1
ATOM 3908 C CA . GLY A 1 508 ? -3.424 6.461 -3.721 1.00 95.19 508 GLY A CA 1
ATOM 3909 C C . GLY A 1 508 ? -3.959 5.432 -2.730 1.00 95.19 508 GLY A C 1
ATOM 3910 O O . GLY A 1 508 ? -4.537 5.826 -1.725 1.00 95.19 508 GLY A O 1
ATOM 3911 N N . SER A 1 509 ? -3.863 4.133 -3.023 1.00 97.38 509 SER A N 1
ATOM 3912 C CA . SER A 1 509 ? -4.360 3.083 -2.128 1.00 97.38 509 SER A CA 1
ATOM 3913 C C . SER A 1 509 ? -3.543 2.952 -0.840 1.00 97.38 509 SER A C 1
ATOM 3915 O O . SER A 1 509 ? -4.098 2.656 0.217 1.00 97.38 509 SER A O 1
ATOM 3917 N N . LEU A 1 510 ? -2.236 3.202 -0.935 1.00 97.69 510 LEU A N 1
ATOM 3918 C CA . LEU A 1 510 ? -1.260 3.149 0.147 1.00 97.69 510 LEU A CA 1
ATOM 3919 C C . LEU A 1 510 ? -0.636 4.541 0.301 1.00 97.69 510 LEU A C 1
ATOM 3921 O O . LEU A 1 510 ? 0.247 4.934 -0.464 1.00 97.69 510 LEU A O 1
ATOM 3925 N N . VAL A 1 511 ? -1.134 5.310 1.264 1.00 97.19 511 VAL A N 1
ATOM 3926 C CA . VAL A 1 511 ? -0.709 6.688 1.510 1.00 97.19 511 VAL A CA 1
ATOM 3927 C C . VAL A 1 511 ? 0.124 6.748 2.784 1.00 97.19 511 VAL A C 1
ATOM 3929 O O . VAL A 1 511 ? -0.356 6.449 3.873 1.00 97.19 511 VAL A O 1
ATOM 3932 N N . PHE A 1 512 ? 1.365 7.185 2.634 1.00 96.50 512 PHE A N 1
ATOM 3933 C CA . PHE A 1 512 ? 2.330 7.449 3.687 1.00 96.50 512 PHE A CA 1
ATOM 3934 C C . PHE A 1 512 ? 2.594 8.953 3.715 1.00 96.50 512 PHE A C 1
ATOM 3936 O O . PHE A 1 512 ? 3.147 9.493 2.758 1.00 96.50 512 PHE A O 1
ATOM 3943 N N . ASP A 1 513 ? 2.190 9.638 4.780 1.00 95.75 513 ASP A N 1
ATOM 3944 C CA . ASP A 1 513 ? 2.390 11.083 4.910 1.00 95.75 513 ASP A CA 1
ATOM 3945 C C . ASP A 1 513 ? 3.292 11.415 6.093 1.00 95.75 513 ASP A C 1
ATOM 3947 O O . ASP A 1 513 ? 2.972 11.127 7.241 1.00 95.75 513 ASP A O 1
ATOM 3951 N N . SER A 1 514 ? 4.416 12.073 5.825 1.00 94.81 514 SER A N 1
ATOM 3952 C CA . SER A 1 514 ? 5.386 12.467 6.849 1.00 94.81 514 SER A CA 1
ATOM 3953 C C . SER A 1 514 ? 5.920 11.260 7.637 1.00 94.81 514 SER A C 1
ATOM 3955 O O . SER A 1 514 ? 6.064 11.323 8.855 1.00 94.81 514 SER A O 1
ATOM 3957 N N . VAL A 1 515 ? 6.177 10.152 6.932 1.00 95.44 515 VAL A N 1
ATOM 3958 C CA . VAL A 1 515 ? 6.759 8.916 7.483 1.00 95.44 515 VAL A CA 1
ATOM 3959 C C . VAL A 1 515 ? 8.260 8.902 7.221 1.00 95.44 515 VAL A C 1
ATOM 3961 O O . VAL A 1 515 ? 8.661 9.083 6.078 1.00 95.44 515 VAL A O 1
ATOM 3964 N N . SER A 1 516 ? 9.112 8.671 8.223 1.00 95.94 516 SER A N 1
ATOM 3965 C CA . SER A 1 516 ? 10.569 8.783 7.995 1.00 95.94 516 SER A CA 1
ATOM 3966 C C . SER A 1 516 ? 11.067 7.774 6.953 1.00 95.94 516 SER A C 1
ATOM 3968 O O . SER A 1 516 ? 11.654 8.187 5.949 1.00 95.94 516 SER A O 1
ATOM 3970 N N . THR A 1 517 ? 10.766 6.487 7.135 1.00 97.44 517 THR A N 1
ATOM 3971 C CA . THR A 1 517 ? 11.194 5.418 6.218 1.00 97.44 517 THR A CA 1
ATOM 3972 C C . THR A 1 517 ? 10.004 4.595 5.732 1.00 97.44 517 THR A C 1
ATOM 3974 O O . THR A 1 517 ? 9.232 4.077 6.539 1.00 97.44 517 THR A O 1
ATOM 3977 N N . VAL A 1 518 ? 9.877 4.431 4.416 1.00 97.75 518 VAL A N 1
ATOM 3978 C CA . VAL A 1 518 ? 8.903 3.526 3.787 1.00 97.75 518 VAL A CA 1
ATOM 3979 C C . VAL A 1 518 ? 9.663 2.431 3.047 1.00 97.75 518 VAL A C 1
ATOM 3981 O O . VAL A 1 518 ? 10.350 2.711 2.070 1.00 97.75 518 VAL A O 1
ATOM 3984 N N . GLU A 1 519 ? 9.540 1.188 3.501 1.00 98.12 519 GLU A N 1
ATOM 3985 C CA . GLU A 1 519 ? 10.189 0.020 2.905 1.00 98.12 519 GLU A CA 1
ATOM 3986 C C . GLU A 1 519 ? 9.148 -0.935 2.307 1.00 98.12 519 GLU A C 1
ATOM 3988 O O . GLU A 1 519 ? 8.284 -1.451 3.013 1.00 98.12 519 GLU A O 1
ATOM 3993 N N . VAL A 1 520 ? 9.263 -1.208 1.009 1.00 98.19 520 VAL A N 1
ATOM 3994 C CA . VAL A 1 520 ? 8.492 -2.210 0.268 1.00 98.19 520 VAL A CA 1
ATOM 3995 C C . VAL A 1 520 ? 9.477 -3.246 -0.265 1.00 98.19 520 VAL A C 1
ATOM 3997 O O . VAL A 1 520 ? 10.300 -2.933 -1.125 1.00 98.19 520 VAL A O 1
ATOM 4000 N N . SER A 1 521 ? 9.440 -4.470 0.259 1.00 98.31 521 SER A N 1
ATOM 4001 C CA . SER A 1 521 ? 10.396 -5.523 -0.109 1.00 98.31 521 SER A CA 1
ATOM 4002 C C . SER A 1 521 ? 9.723 -6.845 -0.453 1.00 98.31 521 SER A C 1
ATOM 4004 O O . SER A 1 521 ? 8.769 -7.251 0.200 1.00 98.31 521 SER A O 1
ATOM 4006 N N . ASN A 1 522 ? 10.207 -7.539 -1.482 1.00 98.31 522 ASN A N 1
ATOM 4007 C CA . ASN A 1 522 ? 9.671 -8.843 -1.892 1.00 98.31 522 ASN A CA 1
ATOM 4008 C C . ASN A 1 522 ? 8.137 -8.859 -2.068 1.00 98.31 522 ASN A C 1
ATOM 4010 O O . ASN A 1 522 ? 7.454 -9.796 -1.662 1.00 98.31 522 ASN A O 1
ATOM 4014 N N . CYS A 1 523 ? 7.571 -7.773 -2.599 1.00 98.50 523 CYS A N 1
ATOM 4015 C CA . CYS A 1 523 ? 6.132 -7.642 -2.803 1.00 98.50 523 CYS A CA 1
ATOM 4016 C C . CYS A 1 523 ? 5.767 -7.904 -4.262 1.00 98.50 523 CYS A C 1
ATOM 4018 O O . CYS A 1 523 ? 6.542 -7.618 -5.176 1.00 98.50 523 CYS A O 1
ATOM 4020 N N . THR A 1 524 ? 4.561 -8.409 -4.500 1.00 98.00 524 THR A N 1
ATOM 4021 C CA . THR A 1 524 ? 4.024 -8.563 -5.855 1.00 98.00 524 THR A CA 1
ATOM 4022 C C . THR A 1 524 ? 2.811 -7.669 -6.022 1.00 98.00 524 THR A C 1
ATOM 4024 O O . THR A 1 524 ? 1.787 -7.886 -5.389 1.00 98.00 524 THR A O 1
ATOM 4027 N N . PHE A 1 525 ? 2.918 -6.687 -6.908 1.00 97.44 525 PHE A N 1
ATOM 4028 C CA . PHE A 1 525 ? 1.824 -5.824 -7.320 1.00 97.44 525 PHE A CA 1
ATOM 4029 C C . PHE A 1 525 ? 1.243 -6.367 -8.625 1.00 97.44 525 PHE A C 1
ATOM 4031 O O . PHE A 1 525 ? 1.919 -6.407 -9.659 1.00 97.44 525 PHE A O 1
ATOM 4038 N N . GLY A 1 526 ? -0.007 -6.817 -8.556 1.00 95.81 526 GLY A N 1
ATOM 4039 C CA . GLY A 1 526 ? -0.785 -7.298 -9.685 1.00 95.81 526 GLY A CA 1
ATOM 4040 C C . GLY A 1 526 ? -1.187 -6.159 -10.619 1.00 95.81 526 GLY A C 1
ATOM 4041 O O . GLY A 1 526 ? -0.344 -5.573 -11.297 1.00 95.81 526 GLY A O 1
ATOM 4042 N N . ASN A 1 527 ? -2.482 -5.863 -10.696 1.00 92.62 527 ASN A N 1
ATOM 4043 C CA . ASN A 1 527 ? -2.975 -4.771 -11.530 1.00 92.62 527 ASN A CA 1
ATOM 4044 C C . ASN A 1 527 ? -2.928 -3.447 -10.761 1.00 92.62 527 ASN A C 1
ATOM 4046 O O . ASN A 1 527 ? -3.627 -3.268 -9.763 1.00 92.62 527 ASN A O 1
ATOM 4050 N N . VAL A 1 528 ? -2.119 -2.508 -11.241 1.00 93.56 528 VAL A N 1
ATOM 4051 C CA . VAL A 1 528 ? -1.960 -1.199 -10.617 1.00 93.56 528 VAL A CA 1
ATOM 4052 C C . VAL A 1 528 ? -2.615 -0.129 -11.481 1.00 93.56 528 VAL A C 1
ATOM 4054 O O . VAL A 1 528 ? -2.299 0.030 -12.662 1.00 93.56 528 VAL A O 1
ATOM 4057 N N . SER A 1 529 ? -3.504 0.658 -10.876 1.00 89.94 529 SER A N 1
ATOM 4058 C CA . SER A 1 529 ? -4.077 1.845 -11.516 1.00 89.94 529 SER A CA 1
ATOM 4059 C C . SER A 1 529 ? -3.572 3.117 -10.836 1.00 89.94 529 SER A C 1
ATOM 4061 O O . SER A 1 529 ? -3.687 3.271 -9.624 1.00 89.94 529 SER A O 1
ATOM 4063 N N . GLY A 1 530 ? -3.021 4.051 -11.613 1.00 88.50 530 GLY A N 1
ATOM 4064 C CA . GLY A 1 530 ? -2.527 5.313 -11.065 1.00 88.50 530 GLY A CA 1
ATOM 4065 C C . GLY A 1 530 ? -1.267 5.137 -10.212 1.00 88.50 530 GLY A C 1
ATOM 4066 O O . GLY A 1 530 ? -0.329 4.458 -10.623 1.00 88.50 530 GLY A O 1
ATOM 4067 N N . ALA A 1 531 ? -1.262 5.783 -9.047 1.00 92.62 531 ALA A N 1
ATOM 4068 C CA . ALA A 1 531 ? -0.166 5.795 -8.094 1.00 92.62 531 ALA A CA 1
ATOM 4069 C C . ALA A 1 531 ? -0.511 5.085 -6.789 1.00 92.62 531 ALA A C 1
ATOM 4071 O O . ALA A 1 531 ? -0.942 5.742 -5.842 1.00 92.62 531 ALA A O 1
ATOM 4072 N N . PRO A 1 532 ? -0.361 3.754 -6.709 1.00 95.44 532 PRO A N 1
ATOM 4073 C CA . PRO A 1 532 ? -0.804 3.003 -5.542 1.00 95.44 532 PRO A CA 1
ATOM 4074 C C . PRO A 1 532 ? -0.020 3.382 -4.290 1.00 95.44 532 PRO A C 1
ATOM 4076 O O . PRO A 1 532 ? -0.590 3.380 -3.207 1.00 95.44 532 PRO A O 1
ATOM 4079 N N . LEU A 1 533 ? 1.262 3.730 -4.440 1.00 96.19 533 LEU A N 1
ATOM 4080 C CA . LEU A 1 533 ? 2.135 4.159 -3.361 1.00 96.19 533 LEU A CA 1
ATOM 4081 C C . LEU A 1 533 ? 2.243 5.684 -3.414 1.00 96.19 533 LEU A C 1
ATOM 4083 O O . LEU A 1 533 ? 2.747 6.260 -4.374 1.00 96.19 533 LEU A O 1
ATOM 4087 N N . SER A 1 534 ? 1.789 6.362 -2.372 1.00 95.81 534 SER A N 1
ATOM 4088 C CA . SER A 1 534 ? 1.986 7.799 -2.204 1.00 95.81 534 SER A CA 1
ATOM 4089 C C . SER A 1 534 ? 2.799 8.013 -0.944 1.00 95.81 534 SER A C 1
ATOM 4091 O O . SER A 1 534 ? 2.302 7.739 0.135 1.00 95.81 534 SER A O 1
ATOM 4093 N N . ALA A 1 535 ? 4.031 8.495 -1.065 1.00 95.56 535 ALA A N 1
ATOM 4094 C CA . ALA A 1 535 ? 4.912 8.779 0.062 1.00 95.56 535 ALA A CA 1
ATOM 4095 C C . ALA A 1 535 ? 5.203 10.285 0.110 1.00 95.56 535 ALA A C 1
ATOM 4097 O O . ALA A 1 535 ? 6.204 10.772 -0.419 1.00 95.56 535 ALA A O 1
ATOM 4098 N N . THR A 1 536 ? 4.283 11.052 0.692 1.00 94.31 536 THR A N 1
ATOM 4099 C CA . THR A 1 536 ? 4.424 12.504 0.836 1.00 94.31 536 THR A CA 1
ATOM 4100 C C . THR A 1 536 ? 5.298 12.819 2.041 1.00 94.31 536 THR A C 1
ATOM 4102 O O . THR A 1 536 ? 5.099 12.265 3.115 1.00 94.31 536 THR A O 1
ATOM 4105 N N . ASN A 1 537 ? 6.289 13.699 1.881 1.00 93.62 537 ASN A N 1
ATOM 4106 C CA . ASN A 1 537 ? 7.233 14.061 2.951 1.00 93.62 537 ASN A CA 1
ATOM 4107 C C . ASN A 1 537 ? 7.995 12.886 3.599 1.00 93.62 537 ASN A C 1
ATOM 4109 O O . ASN A 1 537 ? 8.477 13.033 4.723 1.00 93.62 537 ASN A O 1
ATOM 4113 N N . ALA A 1 538 ? 8.124 11.740 2.925 1.00 95.38 538 ALA A N 1
ATOM 4114 C CA . ALA A 1 538 ? 8.958 10.661 3.439 1.00 95.38 538 ALA A CA 1
ATOM 4115 C C . ALA A 1 538 ? 10.441 10.998 3.278 1.00 95.38 538 ALA A C 1
ATOM 4117 O O . ALA A 1 538 ? 10.809 11.565 2.255 1.00 95.38 538 ALA A O 1
ATOM 4118 N N . THR A 1 539 ? 11.299 10.674 4.252 1.00 95.44 539 THR A N 1
ATOM 4119 C CA . THR A 1 539 ? 12.741 10.957 4.105 1.00 95.44 539 THR A CA 1
ATOM 4120 C C . THR A 1 539 ? 13.405 9.939 3.186 1.00 95.44 539 THR A C 1
ATOM 4122 O O . THR A 1 539 ? 14.127 10.317 2.263 1.00 95.44 539 THR A O 1
ATOM 4125 N N . GLU A 1 540 ? 13.082 8.664 3.377 1.00 96.75 540 GLU A N 1
ATOM 4126 C CA . GLU A 1 540 ? 13.644 7.555 2.623 1.00 96.75 540 GLU A CA 1
ATOM 4127 C C . GLU A 1 540 ? 12.538 6.610 2.145 1.00 96.75 540 GLU A C 1
ATOM 4129 O O . GLU A 1 540 ? 11.688 6.178 2.928 1.00 96.75 540 GLU A O 1
ATOM 4134 N N . VAL A 1 541 ? 12.558 6.277 0.852 1.00 97.06 541 VAL A N 1
ATOM 4135 C CA . VAL A 1 541 ? 11.659 5.278 0.259 1.00 97.06 541 VAL A CA 1
ATOM 4136 C C . VAL A 1 541 ? 12.484 4.176 -0.391 1.00 97.06 541 VAL A C 1
ATOM 4138 O O . VAL A 1 541 ? 13.229 4.429 -1.337 1.00 97.06 541 VAL A O 1
ATOM 4141 N N . ILE A 1 542 ? 12.340 2.950 0.101 1.00 98.00 542 ILE A N 1
ATOM 4142 C CA . ILE A 1 542 ? 13.066 1.768 -0.364 1.00 98.00 542 ILE A CA 1
ATOM 4143 C C . ILE A 1 542 ? 12.059 0.814 -0.995 1.00 98.00 542 ILE A C 1
ATOM 4145 O O . ILE A 1 542 ? 11.160 0.322 -0.323 1.00 98.00 542 ILE A O 1
ATOM 4149 N N . VAL A 1 543 ? 12.220 0.526 -2.281 1.00 97.88 543 VAL A N 1
ATOM 4150 C CA . VAL A 1 543 ? 11.440 -0.466 -3.022 1.00 97.88 543 VAL A CA 1
ATOM 4151 C C . VAL A 1 543 ? 12.410 -1.480 -3.607 1.00 97.88 543 VAL A C 1
ATOM 4153 O O . VAL A 1 543 ? 13.182 -1.154 -4.515 1.00 97.88 543 VAL A O 1
ATOM 4156 N N . ARG A 1 544 ? 12.399 -2.702 -3.073 1.00 98.19 544 ARG A N 1
ATOM 4157 C CA . ARG A 1 544 ? 13.350 -3.739 -3.470 1.00 98.19 544 ARG A CA 1
ATOM 4158 C C . ARG A 1 544 ? 12.738 -5.104 -3.696 1.00 98.19 544 ARG A C 1
ATOM 4160 O O . ARG A 1 544 ? 11.710 -5.441 -3.109 1.00 98.19 544 ARG A O 1
ATOM 4167 N N . ASP A 1 545 ? 13.389 -5.883 -4.552 1.00 98.25 545 ASP A N 1
ATOM 4168 C CA . ASP A 1 545 ? 13.079 -7.296 -4.793 1.00 98.25 545 ASP A CA 1
ATOM 4169 C C . ASP A 1 545 ? 11.593 -7.534 -5.145 1.00 98.25 545 ASP A C 1
ATOM 4171 O O . ASP A 1 545 ? 11.047 -8.601 -4.894 1.00 98.25 545 ASP A O 1
ATOM 4175 N N . SER A 1 546 ? 10.904 -6.521 -5.684 1.00 98.38 546 SER A N 1
ATOM 4176 C CA . SER A 1 546 ? 9.453 -6.534 -5.884 1.00 98.38 546 SER A CA 1
ATOM 4177 C C . SER A 1 546 ? 9.088 -6.700 -7.356 1.00 98.38 546 SER A C 1
ATOM 4179 O O . SER A 1 546 ? 9.828 -6.303 -8.258 1.00 98.38 546 SER A O 1
ATOM 4181 N N . THR A 1 547 ? 7.922 -7.287 -7.616 1.00 98.00 547 THR A N 1
ATOM 4182 C CA . THR A 1 547 ? 7.400 -7.505 -8.969 1.00 98.00 547 THR A CA 1
ATOM 4183 C C . THR A 1 547 ? 6.188 -6.618 -9.228 1.00 98.00 547 THR A C 1
ATOM 4185 O O . THR A 1 547 ? 5.248 -6.604 -8.441 1.00 98.00 547 THR A O 1
ATOM 4188 N N . PHE A 1 548 ? 6.179 -5.923 -10.361 1.00 97.06 548 PHE A N 1
ATOM 4189 C CA . PHE A 1 548 ? 5.086 -5.080 -10.840 1.00 97.06 548 PHE A CA 1
ATOM 4190 C C . PHE A 1 548 ? 4.615 -5.612 -12.198 1.00 97.06 548 PHE A C 1
ATOM 4192 O O . PHE A 1 548 ? 5.352 -5.519 -13.185 1.00 97.06 548 PHE A O 1
ATOM 4199 N N . LYS A 1 549 ? 3.409 -6.195 -12.266 1.00 96.25 549 LYS A N 1
ATOM 4200 C CA . LYS A 1 549 ? 2.903 -6.780 -13.525 1.00 96.25 549 LYS A CA 1
ATOM 4201 C C . LYS A 1 549 ? 2.585 -5.703 -14.564 1.00 96.25 549 LYS A C 1
ATOM 4203 O O . LYS A 1 549 ? 3.003 -5.797 -15.713 1.00 96.25 549 LYS A O 1
ATOM 4208 N N . GLU A 1 550 ? 1.865 -4.658 -14.175 1.00 93.81 550 GLU A N 1
ATOM 4209 C CA . GLU A 1 550 ? 1.517 -3.573 -15.091 1.00 93.81 550 GLU A CA 1
ATOM 4210 C C . GLU A 1 550 ? 1.466 -2.237 -14.352 1.00 93.81 550 GLU A C 1
ATOM 4212 O O . GLU A 1 550 ? 0.685 -2.066 -13.421 1.00 93.81 550 GLU A O 1
ATOM 4217 N N . LEU A 1 551 ? 2.277 -1.277 -14.800 1.00 92.94 551 LEU A N 1
ATOM 4218 C CA . LEU A 1 551 ? 2.200 0.126 -14.406 1.00 92.94 551 LEU A CA 1
ATOM 4219 C C . LEU A 1 551 ? 1.554 0.901 -15.558 1.00 92.94 551 LEU A C 1
ATOM 4221 O O . LEU A 1 551 ? 2.209 1.212 -16.556 1.00 92.94 551 LEU A O 1
ATOM 4225 N N . ARG A 1 552 ? 0.246 1.154 -15.458 1.00 88.88 552 ARG A N 1
ATOM 4226 C CA . ARG A 1 552 ? -0.549 1.767 -16.535 1.00 88.88 552 ARG A CA 1
ATOM 4227 C C . ARG A 1 552 ? -0.116 3.203 -16.856 1.00 88.88 552 ARG A C 1
ATOM 4229 O O . ARG A 1 552 ? 0.479 3.902 -16.042 1.00 88.88 552 ARG A O 1
ATOM 4236 N N . GLU A 1 553 ? -0.441 3.661 -18.067 1.00 78.50 553 GLU A N 1
ATOM 4237 C CA . GLU A 1 553 ? -0.108 5.013 -18.534 1.00 78.50 553 GLU A CA 1
ATOM 4238 C C . GLU A 1 553 ? -0.682 6.110 -17.627 1.00 78.50 553 GLU A C 1
ATOM 4240 O O . GLU A 1 553 ? -1.816 6.011 -17.159 1.00 78.50 553 GLU A O 1
ATOM 4245 N N . ARG A 1 554 ? 0.091 7.190 -17.429 1.00 76.38 554 ARG A N 1
ATOM 4246 C CA . ARG A 1 554 ? -0.259 8.373 -16.613 1.00 76.38 554 ARG A CA 1
ATOM 4247 C C . ARG A 1 554 ? -0.399 8.118 -15.105 1.00 76.38 554 ARG A C 1
ATOM 4249 O O . ARG A 1 554 ? -0.628 9.071 -14.364 1.00 76.38 554 ARG A O 1
ATOM 4256 N N . GLY A 1 555 ? -0.226 6.881 -14.645 1.00 71.31 555 GLY A N 1
ATOM 4257 C CA . GLY A 1 555 ? -0.085 6.545 -13.233 1.00 71.31 555 GLY A CA 1
ATOM 4258 C C . GLY A 1 555 ? 1.384 6.435 -12.861 1.00 71.31 555 GLY A C 1
ATOM 4259 O O . GLY A 1 555 ? 2.070 5.565 -13.377 1.00 71.31 555 GLY A O 1
ATOM 4260 N N . SER A 1 556 ? 1.881 7.313 -11.993 1.00 83.75 556 SER A N 1
ATOM 4261 C CA . SER A 1 556 ? 3.217 7.131 -11.421 1.00 83.75 556 SER A CA 1
ATOM 4262 C C . SER A 1 556 ? 3.147 6.085 -10.325 1.00 83.75 556 SER A C 1
ATOM 4264 O O . SER A 1 556 ? 2.376 6.298 -9.413 1.00 83.75 556 SER A O 1
ATOM 4266 N N . LEU A 1 557 ? 3.963 5.032 -10.321 1.00 87.44 557 LEU A N 1
ATOM 4267 C CA . LEU A 1 557 ? 4.003 4.038 -9.241 1.00 87.44 557 LEU A CA 1
ATOM 4268 C C . LEU A 1 557 ? 4.069 4.687 -7.850 1.00 87.44 557 LEU A C 1
ATOM 4270 O O . LEU A 1 557 ? 3.397 4.239 -6.921 1.00 87.44 557 LEU A O 1
ATOM 4274 N N . LEU A 1 558 ? 4.888 5.736 -7.742 1.00 86.31 558 LEU A N 1
ATOM 4275 C CA . LEU A 1 558 ? 5.148 6.458 -6.511 1.00 86.31 558 LEU A CA 1
ATOM 4276 C C . LEU A 1 558 ? 4.785 7.935 -6.681 1.00 86.31 558 LEU A C 1
ATOM 4278 O O . LEU A 1 558 ? 5.292 8.595 -7.589 1.00 86.31 558 LEU A O 1
ATOM 4282 N N . LEU A 1 559 ? 3.939 8.476 -5.809 1.00 86.12 559 LEU A N 1
ATOM 4283 C CA . LEU A 1 559 ? 3.769 9.923 -5.662 1.00 86.12 559 LEU A CA 1
ATOM 4284 C C . LEU A 1 559 ? 4.614 10.412 -4.494 1.00 86.12 559 LEU A C 1
ATOM 4286 O O . LEU A 1 559 ? 4.304 10.155 -3.334 1.00 86.12 559 LEU A O 1
ATOM 4290 N N . LEU A 1 560 ? 5.678 11.142 -4.811 1.00 84.25 560 LEU A N 1
ATOM 4291 C CA . LEU A 1 560 ? 6.513 11.823 -3.830 1.00 84.25 560 LEU A CA 1
ATOM 4292 C C . LEU A 1 560 ? 6.009 13.259 -3.690 1.00 84.25 560 LEU A C 1
ATOM 4294 O O . LEU A 1 560 ? 6.272 14.122 -4.528 1.00 84.25 560 LEU A O 1
ATOM 4298 N N . GLY A 1 561 ? 5.199 13.505 -2.663 1.00 78.62 561 GLY A N 1
ATOM 4299 C CA . GLY A 1 561 ? 4.682 14.842 -2.382 1.00 78.62 561 GLY A CA 1
ATOM 4300 C C . GLY A 1 561 ? 5.766 15.740 -1.792 1.00 78.62 561 GLY A C 1
ATOM 4301 O O . GLY A 1 561 ? 6.195 15.515 -0.662 1.00 78.62 561 GLY A O 1
ATOM 4302 N N . GLY A 1 562 ? 6.155 16.778 -2.537 1.00 66.25 562 GLY A N 1
ATOM 4303 C CA . GLY A 1 562 ? 7.056 17.844 -2.086 1.00 66.25 562 GLY A CA 1
ATOM 4304 C C . GLY A 1 562 ? 8.549 17.549 -2.277 1.00 66.25 562 GLY A C 1
ATOM 4305 O O . GLY A 1 562 ? 8.969 16.404 -2.389 1.00 66.25 562 GLY A O 1
ATOM 4306 N N . ALA A 1 563 ? 9.376 18.600 -2.275 1.00 64.06 563 ALA A N 1
ATOM 4307 C CA . ALA A 1 563 ? 10.840 18.541 -2.452 1.00 64.06 563 ALA A CA 1
ATOM 4308 C C . ALA A 1 563 ? 11.608 17.905 -1.264 1.00 64.06 563 ALA A C 1
ATOM 4310 O O . ALA A 1 563 ? 12.807 18.144 -1.079 1.00 64.06 563 ALA A O 1
ATOM 4311 N N . ASN A 1 564 ? 10.904 17.141 -0.427 1.00 68.12 564 ASN A N 1
ATOM 4312 C CA . ASN A 1 564 ? 11.379 16.683 0.872 1.00 68.12 564 ASN A CA 1
ATOM 4313 C C . ASN A 1 564 ? 11.895 15.244 0.856 1.00 68.12 564 ASN A C 1
ATOM 4315 O O . ASN A 1 564 ? 12.716 14.924 1.711 1.00 68.12 564 ASN A O 1
ATOM 4319 N N . ALA A 1 565 ? 11.491 14.411 -0.112 1.00 71.94 565 ALA A N 1
ATOM 4320 C CA . ALA A 1 565 ? 12.078 13.083 -0.261 1.00 71.94 565 ALA A CA 1
ATOM 4321 C C . ALA A 1 565 ? 13.576 13.196 -0.561 1.00 71.94 565 ALA A C 1
ATOM 4323 O O . ALA A 1 565 ? 13.991 13.712 -1.606 1.00 71.94 565 ALA A O 1
ATOM 4324 N N . THR A 1 566 ? 14.404 12.772 0.397 1.00 86.88 566 THR A N 1
ATOM 4325 C CA . THR A 1 566 ? 15.856 12.943 0.307 1.00 86.88 566 THR A CA 1
ATOM 4326 C C . THR A 1 566 ? 16.501 11.778 -0.425 1.00 86.88 566 THR A C 1
ATOM 4328 O O . THR A 1 566 ? 17.456 12.002 -1.172 1.00 86.88 566 THR A O 1
ATOM 4331 N N . SER A 1 567 ? 15.971 10.565 -0.254 1.00 95.81 567 SER A N 1
ATOM 4332 C CA . SER A 1 567 ? 16.527 9.344 -0.832 1.00 95.81 567 SER A CA 1
ATOM 4333 C C . SER A 1 567 ? 15.438 8.382 -1.300 1.00 95.81 567 SER A C 1
ATOM 4335 O O . SER A 1 567 ? 14.491 8.085 -0.574 1.00 95.81 567 SER A O 1
ATOM 4337 N N . VAL A 1 568 ? 15.588 7.870 -2.518 1.00 96.88 568 VAL A N 1
ATOM 4338 C CA . VAL A 1 568 ? 14.769 6.796 -3.079 1.00 96.88 568 VAL A CA 1
ATOM 4339 C C . VAL A 1 568 ? 15.692 5.687 -3.561 1.00 96.88 568 VAL A C 1
ATOM 4341 O O . VAL A 1 568 ? 16.589 5.925 -4.370 1.00 96.88 568 VAL A O 1
ATOM 4344 N N . VAL A 1 569 ? 15.458 4.465 -3.096 1.00 97.88 569 VAL A N 1
ATOM 4345 C CA . VAL A 1 569 ? 16.179 3.261 -3.516 1.00 97.88 569 VAL A CA 1
ATOM 4346 C C . VAL A 1 569 ? 15.189 2.349 -4.224 1.00 97.88 569 VAL A C 1
ATOM 4348 O O . VAL A 1 569 ? 14.245 1.868 -3.611 1.00 97.88 569 VAL A O 1
ATOM 4351 N N . PHE A 1 570 ? 15.385 2.130 -5.519 1.00 97.69 570 PHE A N 1
ATOM 4352 C CA . PHE A 1 570 ? 14.542 1.288 -6.361 1.00 97.69 570 PHE A CA 1
ATOM 4353 C C . PHE A 1 570 ? 15.412 0.210 -7.013 1.00 97.69 570 PHE A C 1
ATOM 4355 O O . PHE A 1 570 ? 16.000 0.426 -8.082 1.00 97.69 570 PHE A O 1
ATOM 4362 N N . GLU A 1 571 ? 15.549 -0.932 -6.336 1.00 98.06 571 GLU A N 1
ATOM 4363 C CA . GLU A 1 571 ? 16.540 -1.950 -6.692 1.00 98.06 571 GLU A CA 1
ATOM 4364 C C . GLU A 1 571 ? 15.996 -3.371 -6.831 1.00 98.06 571 GLU A C 1
ATOM 4366 O O . GLU A 1 571 ? 15.083 -3.767 -6.122 1.00 98.06 571 GLU A O 1
ATOM 4371 N N . ASN A 1 572 ? 16.601 -4.179 -7.706 1.00 98.06 572 ASN A N 1
ATOM 4372 C CA . ASN A 1 572 ? 16.240 -5.594 -7.889 1.00 98.06 572 ASN A CA 1
ATOM 4373 C C . ASN A 1 572 ? 14.751 -5.831 -8.223 1.00 98.06 572 ASN A C 1
ATOM 4375 O O . ASN A 1 572 ? 14.223 -6.913 -7.972 1.00 98.06 572 ASN A O 1
ATOM 4379 N N . ASN A 1 573 ? 14.044 -4.840 -8.771 1.00 98.19 573 ASN A N 1
ATOM 4380 C CA . ASN A 1 573 ? 12.626 -4.994 -9.076 1.00 98.19 573 ASN A CA 1
ATOM 4381 C C . ASN A 1 573 ? 12.418 -5.563 -10.476 1.00 98.19 573 ASN A C 1
ATOM 4383 O O . ASN A 1 573 ? 13.180 -5.289 -11.405 1.00 98.19 573 ASN A O 1
ATOM 4387 N N . ARG A 1 574 ? 11.330 -6.304 -10.654 1.00 97.88 574 ARG A N 1
ATOM 4388 C CA . ARG A 1 574 ? 10.870 -6.772 -11.958 1.00 97.88 574 ARG A CA 1
ATOM 4389 C C . ARG A 1 574 ? 9.631 -5.998 -12.379 1.00 97.88 574 ARG A C 1
ATOM 4391 O O . ARG A 1 574 ? 8.625 -6.019 -11.682 1.00 97.88 574 ARG A O 1
ATOM 4398 N N . ILE A 1 575 ? 9.681 -5.355 -13.537 1.00 97.06 575 ILE A N 1
ATOM 4399 C CA . ILE A 1 575 ? 8.561 -4.609 -14.108 1.00 97.06 575 ILE A CA 1
ATOM 4400 C C . ILE A 1 575 ? 8.226 -5.230 -15.459 1.00 97.06 575 ILE A C 1
ATOM 4402 O O . ILE A 1 575 ? 9.021 -5.161 -16.399 1.00 97.06 575 ILE A O 1
ATOM 4406 N N . ASP A 1 576 ? 7.058 -5.858 -15.568 1.00 96.81 576 ASP A N 1
ATOM 4407 C CA . ASP A 1 576 ? 6.655 -6.495 -16.821 1.00 96.81 576 ASP A CA 1
ATOM 4408 C C . ASP A 1 576 ? 6.200 -5.429 -17.849 1.00 96.81 576 ASP A C 1
ATOM 4410 O O . ASP A 1 576 ? 6.653 -5.447 -18.994 1.00 96.81 576 ASP A O 1
ATOM 4414 N N . VAL A 1 577 ? 5.395 -4.435 -17.451 1.00 95.38 577 VAL A N 1
ATOM 4415 C CA . VAL A 1 577 ? 5.006 -3.310 -18.325 1.00 95.38 577 VAL A CA 1
ATOM 4416 C C . VAL A 1 577 ? 5.097 -1.977 -17.582 1.00 95.38 577 VAL A C 1
ATOM 4418 O O . VAL A 1 577 ? 4.431 -1.783 -16.569 1.00 95.38 577 VAL A O 1
ATOM 4421 N N . ALA A 1 578 ? 5.879 -1.037 -18.115 1.00 95.62 578 ALA A N 1
ATOM 4422 C CA . ALA A 1 578 ? 5.986 0.343 -17.650 1.00 95.62 578 ALA A CA 1
ATOM 4423 C C . ALA A 1 578 ? 5.389 1.310 -18.687 1.00 95.62 578 ALA A C 1
ATOM 4425 O O . ALA A 1 578 ? 5.969 1.554 -19.749 1.00 95.62 578 ALA A O 1
ATOM 4426 N N . GLY A 1 579 ? 4.212 1.857 -18.390 1.00 94.44 579 GLY A N 1
ATOM 4427 C CA . GLY A 1 579 ? 3.547 2.870 -19.204 1.00 94.44 579 GLY A CA 1
ATOM 4428 C C . GLY A 1 579 ? 4.236 4.237 -19.154 1.00 94.44 579 GLY A C 1
ATOM 4429 O O . GLY A 1 579 ? 5.144 4.480 -18.361 1.00 94.44 579 GLY A O 1
ATOM 4430 N N . THR A 1 580 ? 3.795 5.165 -20.003 1.00 91.88 580 THR A N 1
ATOM 4431 C CA . THR A 1 580 ? 4.337 6.532 -20.036 1.00 91.88 580 THR A CA 1
ATOM 4432 C C . THR A 1 580 ? 4.152 7.224 -18.687 1.00 91.88 580 THR A C 1
ATOM 4434 O O . THR A 1 580 ? 3.035 7.284 -18.164 1.00 91.88 580 THR A O 1
ATOM 4437 N N . GLY A 1 581 ? 5.246 7.757 -18.137 1.00 90.56 581 GLY A N 1
ATOM 4438 C CA . GLY A 1 581 ? 5.280 8.434 -16.841 1.00 90.56 581 GLY A CA 1
ATOM 4439 C C . GLY A 1 581 ? 5.283 7.513 -15.618 1.00 90.56 581 GLY A C 1
ATOM 4440 O O . GLY A 1 581 ? 5.265 8.031 -14.504 1.00 90.56 581 GLY A O 1
ATOM 4441 N N . ALA A 1 582 ? 5.322 6.185 -15.795 1.00 93.50 582 ALA A N 1
ATOM 4442 C CA . ALA A 1 582 ? 5.156 5.220 -14.705 1.00 93.50 582 ALA A CA 1
ATOM 4443 C C . ALA A 1 582 ? 6.143 5.396 -13.543 1.00 93.50 582 ALA A C 1
ATOM 4445 O O . ALA A 1 582 ? 5.789 5.168 -12.393 1.00 93.50 582 ALA A O 1
ATOM 4446 N N . LEU A 1 583 ? 7.378 5.810 -13.821 1.00 94.31 583 LEU A N 1
ATOM 4447 C CA . LEU A 1 583 ? 8.423 6.012 -12.813 1.00 94.31 583 LEU A CA 1
ATOM 4448 C C . LEU A 1 583 ? 8.980 7.440 -12.835 1.00 94.31 583 LEU A C 1
ATOM 4450 O O . LEU A 1 583 ? 9.961 7.735 -12.157 1.00 94.31 583 LEU A O 1
ATOM 4454 N N . ALA A 1 584 ? 8.357 8.344 -13.594 1.00 91.69 584 ALA A N 1
ATOM 4455 C CA . ALA A 1 584 ? 8.865 9.699 -13.788 1.00 91.69 584 ALA A CA 1
ATOM 4456 C C . ALA A 1 584 ? 8.882 10.522 -12.489 1.00 91.69 584 ALA A C 1
ATOM 4458 O O . ALA A 1 584 ? 9.695 11.428 -12.349 1.00 91.69 584 ALA A O 1
ATOM 4459 N N . GLN A 1 585 ? 8.019 10.217 -11.513 1.00 91.25 585 GLN A N 1
ATOM 4460 C CA . GLN A 1 585 ? 7.997 10.959 -10.246 1.00 91.25 585 GLN A CA 1
ATOM 4461 C C . GLN A 1 585 ? 9.116 10.569 -9.285 1.00 91.25 585 GLN A C 1
ATOM 4463 O O . GLN A 1 585 ? 9.344 11.313 -8.338 1.00 91.25 585 GLN A O 1
ATOM 4468 N N . LEU A 1 586 ? 9.842 9.462 -9.502 1.00 92.44 586 LEU A N 1
ATOM 4469 C CA . LEU A 1 586 ? 11.002 9.153 -8.652 1.00 92.44 586 LEU A CA 1
ATOM 4470 C C . LEU A 1 586 ? 12.046 10.277 -8.744 1.00 92.44 586 LEU A C 1
ATOM 4472 O O . LEU A 1 586 ? 12.711 10.593 -7.765 1.00 92.44 586 LEU A O 1
ATOM 4476 N N . SER A 1 587 ? 12.113 10.941 -9.898 1.00 90.50 587 SER A N 1
ATOM 4477 C CA . SER A 1 587 ? 12.972 12.083 -10.207 1.00 90.50 587 SER A CA 1
ATOM 4478 C C . SER A 1 587 ? 12.782 13.317 -9.331 1.00 90.50 587 SER A C 1
ATOM 4480 O O . SER A 1 587 ? 13.622 14.213 -9.370 1.00 90.50 587 SER A O 1
ATOM 4482 N N . SER A 1 588 ? 11.684 13.412 -8.577 1.00 91.50 588 SER A N 1
ATOM 4483 C CA . SER A 1 588 ? 11.475 14.531 -7.654 1.00 91.50 588 SER A CA 1
ATOM 4484 C C . SER A 1 588 ? 12.312 14.406 -6.375 1.00 91.50 588 SER A C 1
ATOM 4486 O O . SER A 1 588 ? 12.486 15.402 -5.669 1.00 91.50 588 SER A O 1
ATOM 4488 N N . ALA A 1 589 ? 12.859 13.219 -6.084 1.00 93.56 589 ALA A N 1
ATOM 4489 C CA . ALA A 1 589 ? 13.751 13.010 -4.952 1.00 93.56 589 ALA A CA 1
ATOM 4490 C C . ALA A 1 589 ? 15.164 13.544 -5.216 1.00 93.56 589 ALA A C 1
ATOM 4492 O O . ALA A 1 589 ? 15.662 13.548 -6.343 1.00 93.56 589 ALA A O 1
ATOM 4493 N N . LYS A 1 590 ? 15.847 13.956 -4.141 1.00 94.75 590 LYS A N 1
ATOM 4494 C CA . LYS A 1 590 ? 17.215 14.504 -4.224 1.00 94.75 590 LYS A CA 1
ATOM 4495 C C . LYS A 1 590 ? 18.256 13.463 -4.627 1.00 94.75 590 LYS A C 1
ATOM 4497 O O . LYS A 1 590 ? 19.216 13.808 -5.307 1.00 94.75 590 LYS A O 1
ATOM 4502 N N . ASN A 1 591 ? 18.072 12.218 -4.197 1.00 95.75 591 ASN A N 1
ATOM 4503 C CA . ASN A 1 591 ? 18.922 11.089 -4.546 1.00 95.75 591 ASN A CA 1
ATOM 4504 C C . ASN A 1 591 ? 18.037 9.918 -4.958 1.00 95.75 591 ASN A C 1
ATOM 4506 O O . ASN A 1 591 ? 17.206 9.477 -4.168 1.00 95.75 591 ASN A O 1
ATOM 4510 N N . VAL A 1 592 ? 18.232 9.393 -6.166 1.00 96.31 592 VAL A N 1
ATOM 4511 C CA . VAL A 1 592 ? 17.518 8.204 -6.642 1.00 96.31 592 VAL A CA 1
ATOM 4512 C C . VAL A 1 592 ? 18.542 7.157 -7.047 1.00 96.31 592 VAL A C 1
ATOM 4514 O O . VAL A 1 592 ? 19.356 7.394 -7.934 1.00 96.31 592 VAL A O 1
ATOM 4517 N N . THR A 1 593 ? 18.497 5.985 -6.425 1.00 97.12 593 THR A N 1
ATOM 4518 C CA . THR A 1 593 ? 19.257 4.809 -6.860 1.00 97.12 593 THR A CA 1
ATOM 4519 C C . THR A 1 593 ? 18.312 3.896 -7.622 1.00 97.12 593 THR A C 1
ATOM 4521 O O . THR A 1 593 ? 17.396 3.337 -7.031 1.00 97.12 593 THR A O 1
ATOM 4524 N N . PHE A 1 594 ? 18.512 3.763 -8.933 1.00 97.19 594 PHE A N 1
ATOM 4525 C CA . PHE A 1 594 ? 17.686 2.933 -9.808 1.00 97.19 594 PHE A CA 1
ATOM 4526 C C . PHE A 1 594 ? 18.550 1.831 -10.424 1.00 97.19 594 PHE A C 1
ATOM 4528 O O . PHE A 1 594 ? 19.149 2.006 -11.494 1.00 97.19 594 PHE A O 1
ATOM 4535 N N . ALA A 1 595 ? 18.675 0.703 -9.723 1.00 97.31 595 ALA A N 1
ATOM 4536 C CA . ALA A 1 595 ? 19.681 -0.298 -10.058 1.00 97.31 595 ALA A CA 1
ATOM 4537 C C . ALA A 1 595 ? 19.164 -1.736 -10.086 1.00 97.31 595 ALA A C 1
ATOM 4539 O O . ALA A 1 595 ? 18.286 -2.114 -9.324 1.00 97.31 595 ALA A O 1
ATOM 4540 N N . ARG A 1 596 ? 19.762 -2.576 -10.937 1.00 97.62 596 ARG A N 1
ATOM 4541 C CA . ARG A 1 596 ? 19.487 -4.025 -10.984 1.00 97.62 596 ARG A CA 1
ATOM 4542 C C . ARG A 1 596 ? 18.015 -4.378 -11.240 1.00 97.62 596 ARG A C 1
ATOM 4544 O O . ARG A 1 596 ? 17.579 -5.467 -10.893 1.00 97.62 596 ARG A O 1
ATOM 4551 N N . ASN A 1 597 ? 17.245 -3.485 -11.863 1.00 98.00 597 ASN A N 1
ATOM 4552 C CA . ASN A 1 597 ? 15.856 -3.763 -12.219 1.00 98.00 597 ASN A CA 1
ATOM 4553 C C . ASN A 1 597 ? 15.779 -4.512 -13.554 1.00 98.00 597 ASN A C 1
ATOM 4555 O O . ASN A 1 597 ? 16.588 -4.277 -14.452 1.00 98.00 597 ASN A O 1
ATOM 4559 N N . VAL A 1 598 ? 14.781 -5.380 -13.704 1.00 97.81 598 VAL A N 1
ATOM 4560 C CA . VAL A 1 598 ? 14.462 -6.083 -14.951 1.00 97.81 598 VAL A CA 1
ATOM 4561 C C . VAL A 1 598 ? 13.168 -5.511 -15.512 1.00 97.81 598 VAL A C 1
ATOM 4563 O O . VAL A 1 598 ? 12.105 -5.690 -14.925 1.00 97.81 598 VAL A O 1
ATOM 4566 N N . ILE A 1 599 ? 13.247 -4.832 -16.651 1.00 97.00 599 ILE A N 1
ATOM 4567 C CA . ILE A 1 599 ? 12.123 -4.132 -17.274 1.00 97.00 599 ILE A CA 1
ATOM 4568 C C . ILE A 1 599 ? 11.828 -4.792 -18.615 1.00 97.00 599 ILE A C 1
ATOM 4570 O O . ILE A 1 599 ? 12.635 -4.720 -19.539 1.00 97.00 599 ILE A O 1
ATOM 4574 N N . ARG A 1 600 ? 10.678 -5.454 -18.750 1.00 96.44 600 ARG A N 1
ATOM 4575 C CA . ARG A 1 600 ? 10.326 -6.093 -20.024 1.00 96.44 600 ARG A CA 1
ATOM 4576 C C . ARG A 1 600 ? 9.901 -5.044 -21.044 1.00 96.44 600 ARG A C 1
ATOM 4578 O O . ARG A 1 600 ? 10.634 -4.803 -21.989 1.00 96.44 600 ARG A O 1
ATOM 4585 N N . THR A 1 601 ? 8.788 -4.358 -20.832 1.00 95.31 601 THR A N 1
ATOM 4586 C CA . THR A 1 601 ? 8.324 -3.326 -21.770 1.00 95.31 601 THR A CA 1
ATOM 4587 C C . THR A 1 601 ? 8.310 -1.964 -21.091 1.00 95.31 601 THR A C 1
ATOM 4589 O O . THR A 1 601 ? 7.765 -1.828 -20.001 1.00 95.31 601 THR A O 1
ATOM 4592 N N . ALA A 1 602 ? 8.879 -0.940 -21.734 1.00 94.75 602 ALA A N 1
ATOM 4593 C CA . ALA A 1 602 ? 8.853 0.438 -21.245 1.00 94.75 602 ALA A CA 1
ATOM 4594 C C . ALA A 1 602 ? 8.468 1.404 -22.365 1.00 94.75 602 ALA A C 1
ATOM 4596 O O . ALA A 1 602 ? 9.162 1.487 -23.379 1.00 94.75 602 ALA A O 1
ATOM 4597 N N . LYS A 1 603 ? 7.381 2.152 -22.169 1.00 93.62 603 LYS A N 1
ATOM 4598 C CA . LYS A 1 603 ? 6.963 3.216 -23.086 1.00 93.62 603 LYS A CA 1
ATOM 4599 C C . LYS A 1 603 ? 7.869 4.442 -22.954 1.00 93.62 603 LYS A C 1
ATOM 4601 O O . LYS A 1 603 ? 8.644 4.583 -22.008 1.00 93.62 603 LYS A O 1
ATOM 4606 N N . GLU A 1 604 ? 7.764 5.345 -23.921 1.00 90.38 604 GLU A N 1
ATOM 4607 C CA . GLU A 1 604 ? 8.508 6.601 -23.905 1.00 90.38 604 GLU A CA 1
ATOM 4608 C C . GLU A 1 604 ? 8.179 7.403 -22.633 1.00 90.38 604 GLU A C 1
ATOM 4610 O O . GLU A 1 604 ? 7.018 7.464 -22.213 1.00 90.38 604 GLU A O 1
ATOM 4615 N N . ALA A 1 605 ? 9.214 7.961 -21.996 1.00 89.81 605 ALA A N 1
ATOM 4616 C CA . ALA A 1 605 ? 9.142 8.654 -20.705 1.00 89.81 605 ALA A CA 1
ATOM 4617 C C . ALA A 1 605 ? 8.604 7.804 -19.529 1.00 89.81 605 ALA A C 1
ATOM 4619 O O . ALA A 1 605 ? 8.084 8.347 -18.555 1.00 89.81 605 ALA A O 1
ATOM 4620 N N . ALA A 1 606 ? 8.693 6.470 -19.598 1.00 92.94 606 ALA A N 1
ATOM 4621 C CA . ALA A 1 606 ? 8.317 5.597 -18.481 1.00 92.94 606 ALA A CA 1
ATOM 4622 C C . ALA A 1 606 ? 9.334 5.606 -17.329 1.00 92.94 606 ALA A C 1
ATOM 4624 O O . ALA A 1 606 ? 8.945 5.425 -16.180 1.00 92.94 606 ALA A O 1
ATOM 4625 N N . LEU A 1 607 ? 10.622 5.777 -17.639 1.00 94.56 607 LEU A N 1
ATOM 4626 C CA . LEU A 1 607 ? 11.739 5.678 -16.693 1.00 94.56 607 LEU A CA 1
ATOM 4627 C C . LEU A 1 607 ? 11.965 6.991 -15.927 1.00 94.56 607 LEU A C 1
ATOM 4629 O O . LEU A 1 607 ? 11.594 8.052 -16.434 1.00 94.56 607 LEU A O 1
ATOM 4633 N N . PRO A 1 608 ? 12.598 6.948 -14.740 1.00 93.56 608 PRO A N 1
ATOM 4634 C CA . PRO A 1 608 ? 12.990 8.169 -14.052 1.00 93.56 608 PRO A CA 1
ATOM 4635 C C . PRO A 1 608 ? 14.087 8.921 -14.818 1.00 93.56 608 PRO A C 1
ATOM 4637 O O . PRO A 1 608 ? 14.975 8.327 -15.419 1.00 93.56 608 PRO A O 1
ATOM 4640 N N . SER A 1 609 ? 14.034 10.243 -14.768 1.00 91.12 609 SER A N 1
ATOM 4641 C CA . SER A 1 609 ? 14.952 11.179 -15.427 1.00 91.12 609 SER A CA 1
ATOM 4642 C C . SER A 1 609 ? 15.614 12.127 -14.414 1.00 91.12 609 SER A C 1
ATOM 4644 O O . SER A 1 609 ? 15.084 12.344 -13.330 1.00 91.12 609 SER A O 1
ATOM 4646 N N . GLY A 1 610 ? 16.741 12.744 -14.735 1.00 88.62 610 GLY A N 1
ATOM 4647 C CA . GLY A 1 610 ? 17.331 13.842 -13.971 1.00 88.62 610 GLY A CA 1
ATOM 4648 C C . GLY A 1 610 ? 18.694 13.534 -13.340 1.00 88.62 610 GLY A C 1
ATOM 4649 O O . GLY A 1 610 ? 19.077 12.376 -13.173 1.00 88.62 610 GLY A O 1
ATOM 4650 N N . PRO A 1 611 ? 19.439 14.583 -12.944 1.00 85.62 611 PRO A N 1
ATOM 4651 C CA . PRO A 1 611 ? 20.816 14.461 -12.451 1.00 85.62 611 PRO A CA 1
ATOM 4652 C C . PRO A 1 611 ? 20.928 13.715 -11.113 1.00 85.62 611 PRO A C 1
ATOM 4654 O O . PRO A 1 611 ? 21.999 13.223 -10.770 1.00 85.62 611 PRO A O 1
ATOM 4657 N N . ALA A 1 612 ? 19.830 13.627 -10.359 1.00 90.38 612 ALA A N 1
ATOM 4658 C CA . ALA A 1 612 ? 19.747 12.891 -9.101 1.00 90.38 612 ALA A CA 1
ATOM 4659 C C . ALA A 1 612 ? 19.678 11.365 -9.288 1.00 90.38 612 ALA A C 1
ATOM 4661 O O . ALA A 1 612 ? 19.857 10.625 -8.317 1.00 90.38 612 ALA A O 1
ATOM 4662 N N . VAL A 1 613 ? 19.396 10.887 -10.508 1.00 93.88 613 VAL A N 1
ATOM 4663 C CA . VAL A 1 613 ? 19.131 9.472 -10.775 1.00 93.88 613 VAL A CA 1
ATOM 4664 C C . VAL A 1 613 ? 20.410 8.728 -11.139 1.00 93.88 613 VAL A C 1
ATOM 4666 O O . VAL A 1 613 ? 21.009 8.931 -12.194 1.00 93.88 613 VAL A O 1
ATOM 4669 N N . LYS A 1 614 ? 20.812 7.806 -10.265 1.00 95.06 614 LYS A N 1
ATOM 4670 C CA . LYS A 1 614 ? 21.918 6.873 -10.472 1.00 95.06 614 LYS A CA 1
ATOM 4671 C C . LYS A 1 614 ? 21.382 5.578 -11.074 1.00 95.06 614 LYS A C 1
ATOM 4673 O O . LYS A 1 614 ? 20.815 4.746 -10.367 1.00 95.06 614 LYS A O 1
ATOM 4678 N N . PHE A 1 615 ? 21.584 5.411 -12.376 1.00 94.75 615 PHE A N 1
ATOM 4679 C CA . PHE A 1 615 ? 21.277 4.177 -13.098 1.00 94.75 615 PHE A CA 1
ATOM 4680 C C . PHE A 1 615 ? 22.451 3.196 -13.042 1.00 94.75 615 PHE A C 1
ATOM 4682 O O . PHE A 1 615 ? 23.569 3.559 -13.405 1.00 94.75 615 PHE A O 1
ATOM 4689 N N . ALA A 1 616 ? 22.206 1.947 -12.636 1.00 95.12 616 ALA A N 1
ATOM 4690 C CA . ALA A 1 616 ? 23.246 0.914 -12.638 1.00 95.12 616 ALA A CA 1
ATOM 4691 C C . ALA A 1 616 ? 22.693 -0.500 -12.879 1.00 95.12 616 ALA A C 1
ATOM 4693 O O . ALA A 1 616 ? 21.794 -0.951 -12.179 1.00 95.12 616 ALA A O 1
ATOM 4694 N N . ASN A 1 617 ? 23.285 -1.246 -13.815 1.00 96.06 617 ASN A N 1
ATOM 4695 C CA . ASN A 1 617 ? 23.039 -2.682 -14.018 1.00 96.06 617 ASN A CA 1
ATOM 4696 C C . ASN A 1 617 ? 21.566 -3.067 -14.246 1.00 96.06 617 ASN A C 1
ATOM 4698 O O . ASN A 1 617 ? 21.134 -4.131 -13.812 1.00 96.06 617 ASN A O 1
ATOM 4702 N N . ASN A 1 618 ? 20.774 -2.220 -14.905 1.00 97.31 618 ASN A N 1
ATOM 4703 C CA . ASN A 1 618 ? 19.401 -2.582 -15.257 1.00 97.31 618 ASN A CA 1
ATOM 4704 C C . ASN A 1 618 ? 19.392 -3.528 -16.467 1.00 97.31 618 ASN A C 1
ATOM 4706 O O . ASN A 1 618 ? 20.328 -3.553 -17.264 1.00 97.31 618 ASN A O 1
ATOM 4710 N N . SER A 1 619 ? 18.340 -4.321 -16.611 1.00 97.31 619 SER A N 1
ATOM 4711 C CA . SER A 1 619 ? 18.151 -5.219 -17.747 1.00 97.31 619 SER A CA 1
ATOM 4712 C C . SER A 1 619 ? 16.832 -4.914 -18.441 1.00 97.31 619 SER A C 1
ATOM 4714 O O . SER A 1 619 ? 15.818 -4.723 -17.775 1.00 97.31 619 SER A O 1
ATOM 4716 N N . PHE A 1 620 ? 16.834 -4.883 -19.771 1.00 97.19 620 PHE A N 1
ATOM 4717 C CA . PHE A 1 620 ? 15.669 -4.560 -20.590 1.00 97.19 620 PHE A CA 1
ATOM 4718 C C . PHE A 1 620 ? 15.355 -5.680 -21.576 1.00 97.19 620 PHE A C 1
ATOM 4720 O O . PHE A 1 620 ? 16.273 -6.319 -22.094 1.00 97.19 620 PHE A O 1
ATOM 4727 N N . LEU A 1 621 ? 14.080 -5.906 -21.904 1.00 97.06 621 LEU A N 1
ATOM 4728 C CA . LEU A 1 621 ? 13.773 -6.630 -23.139 1.00 97.06 621 LEU A CA 1
ATOM 4729 C C . LEU A 1 621 ? 14.112 -5.694 -24.304 1.00 97.06 621 LEU A C 1
ATOM 4731 O O . LEU A 1 621 ? 13.465 -4.671 -24.518 1.00 97.06 621 LEU A O 1
ATOM 4735 N N . CYS A 1 622 ? 15.147 -6.037 -25.058 1.00 96.06 622 CYS A N 1
ATOM 4736 C CA . CYS A 1 622 ? 15.603 -5.294 -26.223 1.00 96.06 622 CYS A CA 1
ATOM 4737 C C . CYS A 1 622 ? 14.692 -5.588 -27.422 1.00 96.06 622 CYS A C 1
ATOM 4739 O O . CYS A 1 622 ? 15.103 -6.202 -28.405 1.00 96.06 622 CYS A O 1
ATOM 4741 N N . SER A 1 623 ? 13.431 -5.163 -27.312 1.00 95.50 623 SER A N 1
ATOM 4742 C CA . SER A 1 623 ? 12.430 -5.146 -28.379 1.00 95.50 623 SER A CA 1
ATOM 4743 C C . SER A 1 623 ? 12.315 -3.745 -28.993 1.00 95.50 623 SER A C 1
ATOM 4745 O O . SER A 1 623 ? 12.918 -2.776 -28.524 1.00 95.50 623 SER A O 1
ATOM 4747 N N . CYS A 1 624 ? 11.501 -3.614 -30.042 1.00 95.00 624 CYS A N 1
ATOM 4748 C CA . CYS A 1 624 ? 11.222 -2.311 -30.641 1.00 95.00 624 CYS A CA 1
ATOM 4749 C C . CYS A 1 624 ? 10.466 -1.345 -29.717 1.00 95.00 624 CYS A C 1
ATOM 4751 O O . CYS A 1 624 ? 10.540 -0.136 -29.946 1.00 95.00 624 CYS A O 1
ATOM 4753 N N . ASP A 1 625 ? 9.839 -1.828 -28.641 1.00 93.12 625 ASP A N 1
ATOM 4754 C CA . ASP A 1 625 ? 9.214 -0.963 -27.634 1.00 93.12 625 ASP A CA 1
ATOM 4755 C C . ASP A 1 625 ? 10.252 -0.111 -26.899 1.00 93.12 625 ASP A C 1
ATOM 4757 O O . ASP A 1 625 ? 9.953 1.007 -26.500 1.00 93.12 625 ASP A O 1
ATOM 4761 N N . ALA A 1 626 ? 11.494 -0.592 -26.779 1.00 93.94 626 ALA A N 1
ATOM 4762 C CA . ALA A 1 626 ? 12.599 0.151 -26.176 1.00 93.94 626 ALA A CA 1
ATOM 4763 C C . ALA A 1 626 ? 13.318 1.086 -27.172 1.00 93.94 626 ALA A C 1
ATOM 4765 O O . ALA A 1 626 ? 14.199 1.849 -26.777 1.00 93.94 626 ALA A O 1
ATOM 4766 N N . SER A 1 627 ? 12.963 1.064 -28.466 1.00 93.88 627 SER A N 1
ATOM 4767 C CA . SER A 1 627 ? 13.699 1.776 -29.531 1.00 93.88 627 SER A CA 1
ATOM 4768 C C . SER A 1 627 ? 13.763 3.300 -29.347 1.00 93.88 627 SER A C 1
ATOM 4770 O O . SER A 1 627 ? 14.676 3.951 -29.861 1.00 93.88 627 SER A O 1
ATOM 4772 N N . TRP A 1 628 ? 12.837 3.885 -28.579 1.00 92.88 628 TRP A N 1
ATOM 4773 C CA . TRP A 1 628 ? 12.850 5.310 -28.237 1.00 92.88 628 TRP A CA 1
ATOM 4774 C C . TRP A 1 628 ? 14.129 5.733 -27.502 1.00 92.88 628 TRP A C 1
ATOM 4776 O O . TRP A 1 628 ? 14.599 6.845 -27.735 1.00 92.88 628 TRP A O 1
ATOM 4786 N N . LEU A 1 629 ? 14.757 4.847 -26.719 1.00 92.38 629 LEU A N 1
ATOM 4787 C CA . LEU A 1 629 ? 16.030 5.137 -26.045 1.00 92.38 629 LEU A CA 1
ATOM 4788 C C . LEU A 1 629 ? 17.129 5.528 -27.050 1.00 92.38 629 LEU A C 1
ATOM 4790 O O . LEU A 1 629 ? 17.901 6.457 -26.816 1.00 92.38 629 LEU A O 1
ATOM 4794 N N . TRP A 1 630 ? 17.172 4.881 -28.217 1.00 92.75 630 TRP A N 1
ATOM 4795 C CA . TRP A 1 630 ? 18.147 5.193 -29.266 1.00 92.75 630 TRP A CA 1
ATOM 4796 C C . TRP A 1 630 ? 17.789 6.460 -30.045 1.00 92.75 630 TRP A C 1
ATOM 4798 O O . TRP A 1 630 ? 18.690 7.208 -30.423 1.00 92.75 630 TRP A O 1
ATOM 4808 N N . ARG A 1 631 ? 16.491 6.735 -30.249 1.00 88.69 631 ARG A N 1
ATOM 4809 C CA . ARG A 1 631 ? 16.034 7.981 -30.891 1.00 88.69 631 ARG A CA 1
ATOM 4810 C C . ARG A 1 631 ? 16.473 9.204 -30.085 1.00 88.69 631 ARG A C 1
ATOM 4812 O O . ARG A 1 631 ? 17.030 10.137 -30.657 1.00 88.69 631 ARG A O 1
ATOM 4819 N N . HIS A 1 632 ? 16.311 9.160 -28.760 1.00 85.38 632 HIS A N 1
ATOM 4820 C CA . HIS A 1 632 ? 16.774 10.231 -27.870 1.00 85.38 632 HIS A CA 1
ATOM 4821 C C . HIS A 1 632 ? 18.296 10.368 -27.880 1.00 85.38 632 HIS A C 1
ATOM 4823 O O . HIS A 1 632 ? 18.799 11.480 -27.980 1.00 85.38 632 HIS A O 1
ATOM 4829 N N . LYS A 1 633 ? 19.045 9.259 -27.899 1.00 83.69 633 LYS A N 1
ATOM 4830 C CA . LYS A 1 633 ? 20.511 9.302 -28.026 1.00 83.69 633 LYS A CA 1
ATOM 4831 C C . LYS A 1 633 ? 20.982 10.039 -29.292 1.00 83.69 633 LYS A C 1
ATOM 4833 O O . LYS A 1 633 ? 21.973 10.760 -29.232 1.00 83.69 633 LYS A O 1
ATOM 4838 N N . ALA A 1 634 ? 20.290 9.870 -30.422 1.00 82.56 634 ALA A N 1
ATOM 4839 C CA . ALA A 1 634 ? 20.657 10.498 -31.695 1.00 82.56 634 ALA A CA 1
ATOM 4840 C C . ALA A 1 634 ? 20.306 11.997 -31.775 1.00 82.56 634 ALA A C 1
ATOM 4842 O O . ALA A 1 634 ? 20.943 12.731 -32.525 1.00 82.56 634 ALA A O 1
ATOM 4843 N N . ALA A 1 635 ? 19.316 12.462 -31.005 1.00 81.94 635 ALA A N 1
ATOM 4844 C CA . ALA A 1 635 ? 18.782 13.821 -31.112 1.00 81.94 635 ALA A CA 1
ATOM 4845 C C . ALA A 1 635 ? 19.692 14.926 -30.530 1.00 81.94 635 ALA A C 1
ATOM 4847 O O . ALA A 1 635 ? 19.417 16.102 -30.744 1.00 81.94 635 ALA A O 1
ATOM 4848 N N . GLY A 1 636 ? 20.759 14.585 -29.796 1.00 69.94 636 GLY A N 1
ATOM 4849 C CA . GLY A 1 636 ? 21.892 15.474 -29.483 1.00 69.94 636 GLY A CA 1
ATOM 4850 C C . GLY A 1 636 ? 21.639 16.764 -28.676 1.00 69.94 636 GLY A C 1
ATOM 4851 O O . GLY A 1 636 ? 22.612 17.441 -28.360 1.00 69.94 636 GLY A O 1
ATOM 4852 N N . GLY A 1 637 ? 20.396 17.121 -28.321 1.00 57.56 637 GLY A N 1
ATOM 4853 C CA . GLY A 1 637 ? 20.071 18.483 -27.856 1.00 57.56 637 GLY A CA 1
ATOM 4854 C C . GLY A 1 637 ? 19.103 18.646 -26.674 1.00 57.56 637 GLY A C 1
ATOM 4855 O O . GLY A 1 637 ? 18.615 19.751 -26.471 1.00 57.56 637 GLY A O 1
ATOM 4856 N N . SER A 1 638 ? 18.794 17.608 -25.888 1.00 66.06 638 SER A N 1
ATOM 4857 C CA . SER A 1 638 ? 17.852 17.705 -24.749 1.00 66.06 638 SER A CA 1
ATOM 4858 C C . SER A 1 638 ? 18.378 17.013 -23.485 1.00 66.06 638 SER A C 1
ATOM 4860 O O . SER A 1 638 ? 19.193 16.100 -23.570 1.00 66.06 638 SER A O 1
ATOM 4862 N N . VAL A 1 639 ? 17.891 17.407 -22.301 1.00 63.12 639 VAL A N 1
ATOM 4863 C CA . VAL A 1 639 ? 18.168 16.739 -21.007 1.00 63.12 639 VAL A CA 1
ATOM 4864 C C . VAL A 1 639 ? 17.873 15.231 -21.082 1.00 63.12 639 VAL A C 1
ATOM 4866 O O . VAL A 1 639 ? 18.642 14.425 -20.564 1.00 63.12 639 VAL A O 1
ATOM 4869 N N . ALA A 1 640 ? 16.858 14.847 -21.864 1.00 63.09 640 ALA A N 1
ATOM 4870 C CA . ALA A 1 640 ? 16.506 13.453 -22.146 1.00 63.09 640 ALA A CA 1
ATOM 4871 C C . ALA A 1 640 ? 17.633 12.636 -22.828 1.00 63.09 640 ALA A C 1
ATOM 4873 O O . ALA A 1 640 ? 17.649 11.406 -22.761 1.00 63.09 640 ALA A O 1
ATOM 4874 N N . VAL A 1 641 ? 18.601 13.294 -23.478 1.00 60.53 641 VAL A N 1
ATOM 4875 C CA . VAL A 1 641 ? 19.696 12.644 -24.222 1.00 60.53 641 VAL A CA 1
ATOM 4876 C C . VAL A 1 641 ? 20.750 12.055 -23.280 1.00 60.53 641 VAL A C 1
ATOM 4878 O O . VAL A 1 641 ? 21.213 10.932 -23.498 1.00 60.53 641 VAL A O 1
ATOM 4881 N N . TYR A 1 642 ? 21.117 12.779 -22.215 1.00 61.22 642 TYR A N 1
ATOM 4882 C CA . TYR A 1 642 ? 22.116 12.311 -21.242 1.00 61.22 642 TYR A CA 1
ATOM 4883 C C . TYR A 1 642 ? 21.633 11.065 -20.497 1.00 61.22 642 TYR A C 1
ATOM 4885 O O . TYR A 1 642 ? 22.399 10.133 -20.250 1.00 61.22 642 TYR A O 1
ATOM 4893 N N . GLU A 1 643 ? 20.338 11.019 -20.211 1.00 75.94 643 GLU A N 1
ATOM 4894 C CA . GLU A 1 643 ? 19.690 9.914 -19.512 1.00 75.94 643 GLU A CA 1
ATOM 4895 C C . GLU A 1 643 ? 19.616 8.668 -20.389 1.00 75.94 643 GLU A C 1
ATOM 4897 O O . GLU A 1 643 ? 20.016 7.586 -19.960 1.00 75.94 643 GLU A O 1
ATOM 4902 N N . ALA A 1 644 ? 19.199 8.819 -21.650 1.00 83.00 644 ALA A N 1
ATOM 4903 C CA . ALA A 1 644 ? 19.151 7.706 -22.590 1.00 83.00 644 ALA A CA 1
ATOM 4904 C C . ALA A 1 644 ? 20.539 7.076 -22.802 1.00 83.00 644 ALA A C 1
ATOM 4906 O O . ALA A 1 644 ? 20.671 5.851 -22.823 1.00 83.00 644 ALA A O 1
ATOM 4907 N N . ALA A 1 645 ? 21.596 7.891 -22.902 1.00 87.25 645 ALA A N 1
ATOM 4908 C CA . ALA A 1 645 ? 22.965 7.394 -23.008 1.00 87.25 645 ALA A CA 1
ATOM 4909 C C . ALA A 1 645 ? 23.417 6.640 -21.744 1.00 87.25 645 ALA A C 1
ATOM 4911 O O . ALA A 1 645 ? 24.024 5.572 -21.862 1.00 87.25 645 ALA A O 1
ATOM 4912 N N . ALA A 1 646 ? 23.101 7.155 -20.549 1.00 89.00 646 ALA A N 1
ATOM 4913 C CA . ALA A 1 646 ? 23.409 6.492 -19.283 1.00 89.00 646 ALA A CA 1
ATOM 4914 C C . ALA A 1 646 ? 22.699 5.134 -19.163 1.00 89.00 646 ALA A C 1
ATOM 4916 O O . ALA A 1 646 ? 23.343 4.134 -18.832 1.00 89.00 646 ALA A O 1
ATOM 4917 N N . VAL A 1 647 ? 21.409 5.066 -19.513 1.00 90.38 647 VAL A N 1
ATOM 4918 C CA . VAL A 1 647 ? 20.633 3.816 -19.543 1.00 90.38 647 VAL A CA 1
ATOM 4919 C C . VAL A 1 647 ? 21.253 2.826 -20.533 1.00 90.38 647 VAL A C 1
ATOM 4921 O O . VAL A 1 647 ? 21.600 1.714 -20.140 1.00 90.38 647 VAL A O 1
ATOM 4924 N N . ILE A 1 648 ? 21.488 3.233 -21.785 1.00 92.44 648 ILE A N 1
ATOM 4925 C CA . ILE A 1 648 ? 22.044 2.365 -22.840 1.00 92.44 648 ILE A CA 1
ATOM 4926 C C . ILE A 1 648 ? 23.442 1.827 -22.480 1.00 92.44 648 ILE A C 1
ATOM 4928 O O . ILE A 1 648 ? 23.776 0.689 -22.810 1.00 92.44 648 ILE A O 1
ATOM 4932 N N . ASN A 1 649 ? 24.279 2.623 -21.813 1.00 94.00 649 ASN A N 1
ATOM 4933 C CA . ASN A 1 649 ? 25.648 2.221 -21.481 1.00 94.00 649 ASN A CA 1
ATOM 4934 C C . ASN A 1 649 ? 25.748 1.333 -20.230 1.00 94.00 649 ASN A C 1
ATOM 4936 O O . ASN A 1 649 ? 26.707 0.568 -20.116 1.00 94.00 649 ASN A O 1
ATOM 4940 N N . SER A 1 650 ? 24.788 1.435 -19.307 1.00 93.88 650 SER A N 1
ATOM 4941 C CA . SER A 1 650 ? 24.794 0.722 -18.019 1.00 93.88 650 SER A CA 1
ATOM 4942 C C . SER A 1 650 ? 23.884 -0.508 -17.974 1.00 93.88 650 SER A C 1
ATOM 4944 O O . SER A 1 650 ? 23.842 -1.185 -16.946 1.00 93.88 650 SER A O 1
ATOM 4946 N N . SER A 1 651 ? 23.167 -0.801 -19.064 1.00 96.62 651 SER A N 1
ATOM 4947 C CA . SER A 1 651 ? 22.112 -1.817 -19.074 1.00 96.62 651 SER A CA 1
ATOM 4948 C C . SER A 1 651 ? 22.381 -2.993 -20.016 1.00 96.62 651 SER A C 1
ATOM 4950 O O . SER A 1 651 ? 23.098 -2.878 -21.017 1.00 96.62 651 SER A O 1
ATOM 4952 N N . LEU A 1 652 ? 21.777 -4.136 -19.691 1.00 97.50 652 LEU A N 1
ATOM 4953 C CA . LEU A 1 652 ? 21.849 -5.395 -20.434 1.00 97.50 652 LEU A CA 1
ATOM 4954 C C . LEU A 1 652 ? 20.520 -5.708 -21.130 1.00 97.50 652 LEU A C 1
ATOM 4956 O O . LEU A 1 652 ? 19.458 -5.258 -20.710 1.00 97.50 652 LEU A O 1
ATOM 4960 N N . CYS A 1 653 ? 20.569 -6.510 -22.183 1.00 97.38 653 CYS A N 1
ATOM 4961 C CA . CYS A 1 653 ? 19.397 -7.110 -22.799 1.00 97.38 653 CYS A CA 1
ATOM 4962 C C . CYS A 1 653 ? 19.069 -8.433 -22.089 1.00 97.38 653 CYS A C 1
ATOM 4964 O O . CYS A 1 653 ? 19.941 -9.284 -21.977 1.00 97.38 653 CYS A O 1
ATOM 4966 N N . VAL A 1 654 ? 17.824 -8.635 -21.650 1.00 97.00 654 VAL A N 1
ATOM 4967 C CA . VAL A 1 654 ? 17.324 -9.923 -21.101 1.00 97.00 654 VAL A CA 1
ATOM 4968 C C . VAL A 1 654 ? 16.626 -10.783 -22.168 1.00 97.00 654 VAL A C 1
ATOM 4970 O O . VAL A 1 654 ? 16.113 -11.868 -21.911 1.00 97.00 654 VAL A O 1
ATOM 4973 N N . GLY A 1 655 ? 16.540 -10.269 -23.395 1.00 94.12 655 GLY A N 1
ATOM 4974 C CA . GLY A 1 655 ? 15.908 -10.931 -24.529 1.00 94.12 655 GLY A CA 1
ATOM 4975 C C . GLY A 1 655 ? 15.395 -9.933 -25.570 1.00 94.12 655 GLY A C 1
ATOM 4976 O O . GLY A 1 655 ? 15.623 -8.732 -25.418 1.00 94.12 655 GLY A O 1
ATOM 4977 N N . PRO A 1 656 ? 14.679 -10.409 -26.601 1.00 94.44 656 PRO A N 1
ATOM 4978 C CA . PRO A 1 656 ? 14.509 -11.827 -26.934 1.00 94.44 656 PRO A CA 1
ATOM 4979 C C . PRO A 1 656 ? 15.831 -12.457 -27.422 1.00 94.44 656 PRO A C 1
ATOM 4981 O O . PRO A 1 656 ? 16.753 -11.730 -27.802 1.00 94.44 656 PRO A O 1
ATOM 4984 N N . PRO A 1 657 ? 15.966 -13.796 -27.443 1.00 91.06 657 PRO A N 1
ATOM 4985 C CA . PRO A 1 657 ? 17.058 -14.445 -28.161 1.00 91.06 657 PRO A CA 1
ATOM 4986 C C . PRO A 1 657 ? 17.095 -13.975 -29.630 1.00 91.06 657 PRO A C 1
ATOM 4988 O O . PRO A 1 657 ? 16.036 -13.846 -30.243 1.00 91.06 657 PRO A O 1
ATOM 4991 N N . PRO A 1 658 ? 18.279 -13.706 -30.207 1.00 93.19 658 PRO A N 1
ATOM 4992 C CA . PRO A 1 658 ? 19.612 -13.977 -29.662 1.00 93.19 658 PRO A CA 1
ATOM 4993 C C . PRO A 1 658 ? 20.245 -12.815 -28.869 1.00 93.19 658 PRO A C 1
ATOM 4995 O O . PRO A 1 658 ? 21.421 -12.900 -28.524 1.00 93.19 658 PRO A O 1
ATOM 4998 N N . LEU A 1 659 ? 19.508 -11.734 -28.592 1.00 95.25 659 LEU A N 1
ATOM 4999 C CA . LEU A 1 659 ? 20.042 -10.504 -27.985 1.00 95.25 659 LEU A CA 1
ATOM 5000 C C . LEU A 1 659 ? 20.272 -10.596 -26.475 1.00 95.25 659 LEU A C 1
ATOM 5002 O O . LEU A 1 659 ? 20.913 -9.718 -25.906 1.00 95.25 659 LEU A O 1
ATOM 5006 N N . ASP A 1 660 ? 19.734 -11.625 -25.826 1.00 95.06 660 ASP A N 1
ATOM 5007 C CA . ASP A 1 660 ? 19.921 -11.863 -24.397 1.00 95.06 660 ASP A CA 1
ATOM 5008 C C . ASP A 1 660 ? 21.411 -11.798 -23.989 1.00 95.06 660 ASP A C 1
ATOM 5010 O O . ASP A 1 660 ? 22.302 -12.239 -24.714 1.00 95.06 660 ASP A O 1
ATOM 5014 N N . GLY A 1 661 ? 21.703 -11.200 -22.839 1.00 94.50 661 GLY A N 1
ATOM 5015 C CA . GLY A 1 661 ? 23.042 -10.979 -22.295 1.00 94.50 661 GLY A CA 1
ATOM 5016 C C . GLY A 1 661 ? 23.938 -9.979 -23.042 1.00 94.50 661 GLY A C 1
ATOM 5017 O O . GLY A 1 661 ? 25.046 -9.722 -22.568 1.00 94.50 661 GLY A O 1
ATOM 5018 N N . LEU A 1 662 ? 23.518 -9.409 -24.178 1.00 96.44 662 LEU A N 1
ATOM 5019 C CA . LEU A 1 662 ? 24.252 -8.307 -24.815 1.00 96.44 662 LEU A CA 1
ATOM 5020 C C . LEU A 1 662 ? 24.072 -7.007 -24.028 1.00 96.44 662 LEU A C 1
ATOM 5022 O O . LEU A 1 662 ? 23.053 -6.801 -23.370 1.00 96.44 662 LEU A O 1
ATOM 5026 N N . ARG A 1 663 ? 25.038 -6.089 -24.116 1.00 96.56 663 ARG A N 1
ATOM 5027 C CA . ARG A 1 663 ? 24.840 -4.728 -23.589 1.00 96.56 663 ARG A CA 1
ATOM 5028 C C . ARG A 1 663 ? 23.918 -3.947 -24.519 1.00 96.56 663 ARG A C 1
ATOM 5030 O O . ARG A 1 663 ? 24.005 -4.091 -25.735 1.00 96.56 663 ARG A O 1
ATOM 5037 N N . MET A 1 664 ? 23.087 -3.051 -23.986 1.00 95.69 664 MET A N 1
ATOM 5038 C CA . MET A 1 664 ? 22.194 -2.249 -24.837 1.00 95.69 664 MET A CA 1
ATOM 5039 C C . MET A 1 664 ? 22.964 -1.371 -25.839 1.00 95.69 664 MET A C 1
ATOM 5041 O O . MET A 1 664 ? 22.483 -1.129 -26.940 1.00 95.69 664 MET A O 1
ATOM 5045 N N . ASN A 1 665 ? 24.189 -0.943 -25.519 1.00 95.50 665 ASN A N 1
ATOM 5046 C CA . ASN A 1 665 ? 25.051 -0.210 -26.455 1.00 95.50 665 ASN A CA 1
ATOM 5047 C C . ASN A 1 665 ? 25.683 -1.076 -27.570 1.00 95.50 665 ASN A C 1
ATOM 5049 O O . ASN A 1 665 ? 26.352 -0.536 -28.454 1.00 95.50 665 ASN A O 1
ATOM 5053 N N . GLU A 1 666 ? 25.484 -2.394 -27.535 1.00 96.38 666 GLU A N 1
ATOM 5054 C CA . GLU A 1 666 ? 25.849 -3.358 -28.582 1.00 96.38 666 GLU A CA 1
ATOM 5055 C C . GLU A 1 666 ? 24.658 -3.707 -29.489 1.00 96.38 666 GLU A C 1
ATOM 5057 O O . GLU A 1 666 ? 24.805 -4.502 -30.418 1.00 96.38 666 GLU A O 1
ATOM 5062 N N . VAL A 1 667 ? 23.487 -3.121 -29.232 1.00 96.06 667 VAL A N 1
ATOM 5063 C CA . VAL A 1 667 ? 22.250 -3.339 -29.983 1.00 96.06 667 VAL A CA 1
ATOM 5064 C C . VAL A 1 667 ? 21.796 -2.018 -30.601 1.00 96.06 667 VAL A C 1
ATOM 5066 O O . VAL A 1 667 ? 22.037 -0.943 -30.050 1.00 96.06 667 VAL A O 1
ATOM 5069 N N . GLU A 1 668 ? 21.151 -2.081 -31.761 1.00 95.62 668 GLU A N 1
ATOM 5070 C CA . GLU A 1 668 ? 20.532 -0.932 -32.418 1.00 95.62 668 GLU A CA 1
ATOM 5071 C C . GLU A 1 668 ? 19.184 -1.304 -33.057 1.00 95.62 668 GLU A C 1
ATOM 5073 O O . GLU A 1 668 ? 19.011 -2.437 -33.526 1.00 95.62 668 GLU A O 1
ATOM 5078 N N . PRO A 1 669 ? 18.217 -0.371 -33.086 1.00 95.81 669 PRO A N 1
ATOM 5079 C CA . PRO A 1 669 ? 16.982 -0.565 -33.830 1.00 95.81 669 PRO A CA 1
ATOM 5080 C C . PRO A 1 669 ? 17.249 -0.517 -35.335 1.00 95.81 669 PRO A C 1
ATOM 5082 O O . PRO A 1 669 ? 18.015 0.316 -35.818 1.00 95.81 669 PRO A O 1
ATOM 5085 N N . VAL A 1 670 ? 16.567 -1.375 -36.090 1.00 94.06 670 VAL A N 1
ATOM 5086 C CA . VAL A 1 670 ? 16.531 -1.327 -37.555 1.00 94.06 670 VAL A CA 1
ATOM 5087 C C . VAL A 1 670 ? 15.256 -0.601 -37.978 1.00 94.06 670 VAL A C 1
ATOM 5089 O O . VAL A 1 670 ? 14.161 -1.171 -37.860 1.00 94.06 670 VAL A O 1
ATOM 5092 N N . PRO A 1 671 ? 15.359 0.661 -38.429 1.00 89.94 671 PRO A N 1
ATOM 5093 C CA . PRO A 1 671 ? 14.199 1.405 -38.883 1.00 89.94 671 PRO A CA 1
ATOM 5094 C C . PRO A 1 671 ? 13.717 0.876 -40.239 1.00 89.94 671 PRO A C 1
ATOM 5096 O O . PRO A 1 671 ? 14.507 0.657 -41.153 1.00 89.94 671 PRO A O 1
ATOM 5099 N N . ALA A 1 672 ? 12.404 0.739 -40.388 1.00 89.50 672 ALA A N 1
ATOM 5100 C CA . ALA A 1 672 ? 11.723 0.637 -41.671 1.00 89.50 672 ALA A CA 1
ATOM 5101 C C . ALA A 1 672 ? 10.578 1.657 -41.673 1.00 89.50 672 ALA A C 1
ATOM 5103 O O . ALA A 1 672 ? 9.708 1.627 -40.798 1.00 89.50 672 ALA A O 1
ATOM 5104 N N . ASN A 1 673 ? 10.602 2.597 -42.620 1.00 89.56 673 ASN A N 1
ATOM 5105 C CA . ASN A 1 673 ? 9.632 3.698 -42.715 1.00 89.56 673 ASN A CA 1
ATOM 5106 C C . ASN A 1 673 ? 9.501 4.515 -41.411 1.00 89.56 673 ASN A C 1
ATOM 5108 O O . ASN A 1 673 ? 8.403 4.875 -41.000 1.00 89.56 673 ASN A O 1
ATOM 5112 N N . GLY A 1 674 ? 10.615 4.753 -40.709 1.00 85.00 674 GLY A N 1
ATOM 5113 C CA . GLY A 1 674 ? 10.626 5.515 -39.451 1.00 85.00 674 GLY A CA 1
ATOM 5114 C C . GLY A 1 674 ? 10.130 4.754 -38.213 1.00 85.00 674 GLY A C 1
ATOM 5115 O O . GLY A 1 674 ? 10.172 5.301 -37.114 1.00 85.00 674 GLY A O 1
ATOM 5116 N N . THR A 1 675 ? 9.723 3.488 -38.353 1.00 90.88 675 THR A N 1
ATOM 5117 C CA . THR A 1 675 ? 9.333 2.614 -37.233 1.00 90.88 675 THR A CA 1
ATOM 5118 C C . THR A 1 675 ? 10.356 1.500 -37.033 1.00 90.88 675 THR A C 1
ATOM 5120 O O . THR A 1 675 ? 10.908 0.977 -38.000 1.00 90.88 675 THR A O 1
ATOM 5123 N N . CYS A 1 676 ? 10.652 1.136 -35.784 1.00 94.88 676 CYS A N 1
ATOM 5124 C CA . CYS A 1 676 ? 11.509 -0.017 -35.509 1.00 94.88 676 CYS A CA 1
ATOM 5125 C C . CYS A 1 676 ? 10.765 -1.299 -35.895 1.00 94.88 676 CYS A C 1
ATOM 5127 O O . CYS A 1 676 ? 9.662 -1.531 -35.405 1.00 94.88 676 CYS A O 1
ATOM 5129 N N . ARG A 1 677 ? 11.374 -2.133 -36.747 1.00 93.25 677 ARG A N 1
ATOM 5130 C CA . ARG A 1 677 ? 10.854 -3.479 -37.053 1.00 93.25 677 ARG A CA 1
ATOM 5131 C C . ARG A 1 677 ? 11.531 -4.578 -36.254 1.00 93.25 677 ARG A C 1
ATOM 5133 O O . ARG A 1 677 ? 10.877 -5.535 -35.858 1.00 93.25 677 ARG A O 1
ATOM 5140 N N . LEU A 1 678 ? 12.836 -4.450 -36.043 1.00 93.88 678 LEU A N 1
ATOM 5141 C CA . LEU A 1 678 ? 13.618 -5.402 -35.268 1.00 93.88 678 LEU A CA 1
ATOM 5142 C C . LEU A 1 678 ? 14.805 -4.713 -34.601 1.00 93.88 678 LEU A C 1
ATOM 5144 O O . LEU A 1 678 ? 15.240 -3.640 -35.020 1.00 93.88 678 LEU A O 1
ATOM 5148 N N . MET A 1 679 ? 15.339 -5.370 -33.580 1.00 95.25 679 MET A N 1
ATOM 5149 C CA . MET A 1 679 ? 16.575 -4.987 -32.907 1.00 95.25 679 MET A CA 1
ATOM 5150 C C . MET A 1 679 ? 17.693 -5.907 -33.405 1.00 95.25 679 MET A C 1
ATOM 5152 O O . MET A 1 679 ? 17.497 -7.120 -33.487 1.00 95.25 679 MET A O 1
ATOM 5156 N N . LYS A 1 680 ? 18.855 -5.351 -33.759 1.00 93.88 680 LYS A N 1
ATOM 5157 C CA . LYS A 1 680 ? 20.016 -6.131 -34.223 1.00 93.88 680 LYS A CA 1
ATOM 5158 C C . LYS A 1 680 ? 21.267 -5.799 -33.423 1.00 93.88 680 LYS A C 1
ATOM 5160 O O . LYS A 1 680 ? 21.405 -4.696 -32.903 1.00 93.88 680 LYS A O 1
ATOM 5165 N N . ALA A 1 681 ? 22.208 -6.737 -33.370 1.00 94.31 681 ALA A N 1
ATOM 5166 C CA . ALA A 1 681 ? 23.538 -6.476 -32.833 1.00 94.31 681 ALA A CA 1
ATOM 5167 C C . ALA A 1 681 ? 24.312 -5.519 -33.765 1.00 94.31 681 ALA A C 1
ATOM 5169 O O . ALA A 1 681 ? 24.523 -5.812 -34.949 1.00 94.31 681 ALA A O 1
ATOM 5170 N N . SER A 1 682 ? 24.738 -4.372 -33.234 1.00 90.75 682 SER A N 1
ATOM 5171 C CA . SER A 1 682 ? 25.411 -3.315 -33.999 1.00 90.75 682 SER A CA 1
ATOM 5172 C C . SER A 1 682 ? 26.888 -3.634 -34.244 1.00 90.75 682 SER A C 1
ATOM 5174 O O . SER A 1 682 ? 27.393 -3.432 -35.348 1.00 90.75 682 SER A O 1
ATOM 5176 N N . LYS A 1 683 ? 27.576 -4.205 -33.246 1.00 89.06 683 LYS A N 1
ATOM 5177 C CA . LYS A 1 683 ? 29.019 -4.501 -33.293 1.00 89.06 683 LYS A CA 1
ATOM 5178 C C . LYS A 1 683 ? 29.319 -5.905 -33.810 1.00 89.06 683 LYS A C 1
ATOM 5180 O O . LYS A 1 683 ? 28.575 -6.842 -33.529 1.00 89.06 683 LYS A O 1
ATOM 5185 N N . ARG A 1 684 ? 30.459 -6.067 -34.491 1.00 85.81 684 ARG A N 1
ATOM 5186 C CA . ARG A 1 684 ? 30.952 -7.367 -34.977 1.00 85.81 684 ARG A CA 1
ATOM 5187 C C . ARG A 1 684 ? 31.053 -8.400 -33.850 1.00 85.81 684 ARG A C 1
ATOM 5189 O O . ARG A 1 684 ? 30.443 -9.453 -33.966 1.00 85.81 684 ARG A O 1
ATOM 5196 N N . ASP A 1 685 ? 31.692 -8.055 -32.736 1.00 83.81 685 ASP A N 1
ATOM 5197 C CA . ASP A 1 685 ? 31.852 -8.967 -31.591 1.00 83.81 685 ASP A CA 1
ATOM 5198 C C . ASP A 1 685 ? 30.501 -9.406 -31.009 1.00 83.81 685 ASP A C 1
ATOM 5200 O O . ASP A 1 685 ? 30.312 -10.553 -30.609 1.00 83.81 685 ASP A O 1
ATOM 5204 N N . ALA A 1 686 ? 29.520 -8.501 -30.988 1.00 83.56 686 ALA A N 1
ATOM 5205 C CA . ALA A 1 686 ? 28.166 -8.817 -30.549 1.00 83.56 686 ALA A CA 1
ATOM 5206 C C . ALA A 1 686 ? 27.452 -9.754 -31.537 1.00 83.56 686 ALA A C 1
ATOM 5208 O O . ALA A 1 686 ? 26.752 -10.672 -31.113 1.00 83.56 686 ALA A O 1
ATOM 5209 N N . ARG A 1 687 ? 27.674 -9.584 -32.848 1.00 84.50 687 ARG A N 1
ATOM 5210 C CA . ARG A 1 687 ? 27.185 -10.513 -33.881 1.00 84.50 687 ARG A CA 1
ATOM 5211 C C . ARG A 1 687 ? 27.830 -11.889 -33.748 1.00 84.50 687 ARG A C 1
ATOM 5213 O O . ARG A 1 687 ? 27.124 -12.884 -33.845 1.00 84.50 687 ARG A O 1
ATOM 5220 N N . GLU A 1 688 ? 29.127 -11.962 -33.468 1.00 87.19 688 GLU A N 1
ATOM 5221 C CA . GLU A 1 688 ? 29.828 -13.231 -33.234 1.00 87.19 688 GLU A CA 1
ATOM 5222 C C . GLU A 1 688 ? 29.294 -13.943 -31.980 1.00 87.19 688 GLU A C 1
ATOM 5224 O O . GLU A 1 688 ? 29.000 -15.137 -32.039 1.00 87.19 688 GLU A O 1
ATOM 5229 N N . LYS A 1 689 ? 29.039 -13.215 -30.880 1.00 85.94 689 LYS A N 1
ATOM 5230 C CA . LYS A 1 689 ? 28.351 -13.760 -29.689 1.00 85.94 689 LYS A CA 1
ATOM 5231 C C . LYS A 1 689 ? 26.958 -14.305 -30.023 1.00 85.94 689 LYS A C 1
ATOM 5233 O O . LYS A 1 689 ? 26.592 -15.385 -29.560 1.00 85.94 689 LYS A O 1
ATOM 5238 N N . VAL A 1 690 ? 26.184 -13.574 -30.825 1.00 83.38 690 VAL A N 1
ATOM 5239 C CA . VAL A 1 690 ? 24.856 -13.995 -31.301 1.00 83.38 690 VAL A CA 1
ATOM 5240 C C . VAL A 1 690 ? 24.948 -15.268 -32.144 1.00 83.38 690 VAL A C 1
ATOM 5242 O O . VAL A 1 690 ? 24.220 -16.223 -31.878 1.00 83.38 690 VAL A O 1
ATOM 5245 N N . LEU A 1 691 ? 25.861 -15.315 -33.117 1.00 85.31 691 LEU A N 1
ATOM 5246 C CA . LEU A 1 691 ? 26.084 -16.481 -33.976 1.00 85.31 691 LEU A CA 1
ATOM 5247 C C . LEU A 1 691 ? 26.525 -17.700 -33.161 1.00 85.31 691 LEU A C 1
ATOM 5249 O O . LEU A 1 691 ? 26.003 -18.794 -33.371 1.00 85.31 691 LEU A O 1
ATOM 5253 N N . ALA A 1 692 ? 27.415 -17.514 -32.183 1.00 85.75 692 ALA A N 1
ATOM 5254 C CA . ALA A 1 692 ? 27.835 -18.574 -31.275 1.00 85.75 692 ALA A CA 1
ATOM 5255 C C . ALA A 1 692 ? 26.642 -19.138 -30.482 1.00 85.75 692 ALA A C 1
ATOM 5257 O O . ALA A 1 692 ? 26.458 -20.356 -30.434 1.00 85.75 692 ALA A O 1
ATOM 5258 N N . ARG A 1 693 ? 25.771 -18.274 -29.942 1.00 84.88 693 ARG A N 1
ATOM 5259 C CA . ARG A 1 693 ? 24.550 -18.693 -29.229 1.00 84.88 693 ARG A CA 1
ATOM 5260 C C . ARG A 1 693 ? 23.571 -19.434 -30.138 1.00 84.88 693 ARG A C 1
ATOM 5262 O O . ARG A 1 693 ? 23.104 -20.508 -29.769 1.00 84.88 693 ARG A O 1
ATOM 5269 N N . LEU A 1 694 ? 23.296 -18.904 -31.330 1.00 84.62 694 LEU A N 1
ATOM 5270 C CA . LEU A 1 694 ? 22.424 -19.556 -32.313 1.00 84.62 694 LEU A CA 1
ATOM 5271 C C . LEU A 1 694 ? 22.973 -20.923 -32.731 1.00 84.62 694 LEU A C 1
ATOM 5273 O O . LEU A 1 694 ? 22.215 -21.887 -32.804 1.00 84.62 694 LEU A O 1
ATOM 5277 N N . SER A 1 695 ? 24.290 -21.037 -32.924 1.00 84.88 695 SER A N 1
ATOM 5278 C CA . SER A 1 695 ? 24.938 -22.318 -33.222 1.00 84.88 695 SER A CA 1
ATOM 5279 C C . SER A 1 695 ? 24.774 -23.326 -32.078 1.00 84.88 695 SER A C 1
ATOM 5281 O O . SER A 1 695 ? 24.533 -24.504 -32.333 1.00 84.88 695 SER A O 1
ATOM 5283 N N . GLY A 1 696 ? 24.823 -22.872 -30.819 1.00 83.50 696 GLY A N 1
ATOM 5284 C CA . GLY A 1 696 ? 24.558 -23.701 -29.643 1.00 83.50 696 GLY A CA 1
ATOM 5285 C C . GLY A 1 696 ? 23.110 -24.192 -29.579 1.00 83.50 696 GLY A C 1
ATOM 5286 O O . GLY A 1 696 ? 22.880 -25.378 -29.353 1.00 83.50 696 GLY A O 1
ATOM 5287 N N . VAL A 1 697 ? 22.137 -23.313 -29.851 1.00 82.19 697 VAL A N 1
ATOM 5288 C CA . VAL A 1 697 ? 20.708 -23.678 -29.910 1.00 82.19 697 VAL A CA 1
ATOM 5289 C C . VAL A 1 697 ? 20.437 -24.673 -31.044 1.00 82.19 697 VAL A C 1
ATOM 5291 O O . VAL A 1 697 ? 19.752 -25.668 -30.821 1.00 82.19 697 VAL A O 1
ATOM 5294 N N . LEU A 1 698 ? 21.017 -24.457 -32.231 1.00 81.38 698 LEU A N 1
ATOM 5295 C CA . LEU A 1 698 ? 20.905 -25.370 -33.376 1.00 81.38 698 LEU A CA 1
ATOM 5296 C C . LEU A 1 698 ? 21.533 -26.743 -33.095 1.00 81.38 698 LEU A C 1
ATOM 5298 O O . LEU A 1 698 ? 20.962 -27.768 -33.453 1.00 81.38 698 LEU A O 1
ATOM 5302 N N . ARG A 1 699 ? 22.684 -26.793 -32.414 1.00 84.25 699 ARG A N 1
ATOM 5303 C CA . ARG A 1 699 ? 23.291 -28.067 -31.988 1.00 84.25 699 ARG A CA 1
ATOM 5304 C C . ARG A 1 699 ? 22.437 -28.785 -30.943 1.00 84.25 699 ARG A C 1
ATOM 5306 O O . ARG A 1 699 ? 22.320 -30.004 -30.991 1.00 84.25 699 ARG A O 1
ATOM 5313 N N . ALA A 1 700 ? 21.821 -28.049 -30.018 1.00 79.69 700 ALA A N 1
ATOM 5314 C CA . ALA A 1 700 ? 20.935 -28.626 -29.009 1.00 79.69 700 ALA A CA 1
ATOM 5315 C C . ALA A 1 700 ? 19.625 -29.170 -29.610 1.00 79.69 700 ALA A C 1
ATOM 5317 O O . ALA A 1 700 ? 19.115 -30.185 -29.133 1.00 79.69 700 ALA A O 1
ATOM 5318 N N . SER A 1 701 ? 19.097 -28.533 -30.664 1.00 73.69 701 SER A N 1
ATOM 5319 C CA . SER A 1 701 ? 17.896 -28.998 -31.370 1.00 73.69 701 SER A CA 1
ATOM 5320 C C . SER A 1 701 ? 18.155 -30.169 -32.327 1.00 73.69 701 SER A C 1
ATOM 5322 O O . SER A 1 701 ? 17.220 -30.895 -32.646 1.00 73.69 701 SER A O 1
ATOM 5324 N N . GLN A 1 702 ? 19.411 -30.421 -32.717 1.00 70.56 702 GLN A N 1
ATOM 5325 C CA . GLN A 1 702 ? 19.832 -31.575 -33.529 1.00 70.56 702 GLN A CA 1
ATOM 5326 C C . GLN A 1 702 ? 19.862 -32.922 -32.776 1.00 70.56 702 GLN A C 1
ATOM 5328 O O . GLN A 1 702 ? 20.365 -33.914 -33.310 1.00 70.56 702 GLN A O 1
ATOM 5333 N N . LYS A 1 703 ? 19.279 -33.024 -31.570 1.00 61.25 703 LYS A N 1
ATOM 5334 C CA . LYS A 1 703 ? 18.926 -34.344 -31.014 1.00 61.25 703 LYS A CA 1
ATOM 5335 C C . LYS A 1 703 ? 18.040 -35.081 -32.034 1.00 61.25 703 LYS A C 1
ATOM 5337 O O . LYS A 1 703 ? 17.159 -34.446 -32.608 1.00 61.25 703 LYS A O 1
ATOM 5342 N N . PRO A 1 704 ? 18.262 -36.384 -32.293 1.00 57.19 704 PRO A N 1
ATOM 5343 C CA . PRO A 1 704 ? 17.664 -37.084 -33.426 1.00 57.19 704 PRO A CA 1
ATOM 5344 C C . PRO A 1 704 ? 16.141 -37.165 -33.278 1.00 57.19 704 PRO A C 1
ATOM 5346 O O . PRO A 1 704 ? 15.601 -38.083 -32.662 1.00 57.19 704 PRO A O 1
ATOM 5349 N N . VAL A 1 705 ? 15.438 -36.194 -33.861 1.00 51.84 705 VAL A N 1
ATOM 5350 C CA . VAL A 1 705 ? 14.000 -36.262 -34.100 1.00 51.84 705 VAL A CA 1
ATOM 5351 C C . VAL A 1 705 ? 13.814 -37.315 -35.185 1.00 51.84 705 VAL A C 1
ATOM 5353 O O . VAL A 1 705 ? 14.060 -37.068 -36.366 1.00 51.84 705 VAL A O 1
ATOM 5356 N N . ARG A 1 706 ? 13.457 -38.534 -34.769 1.00 50.31 706 ARG A N 1
ATOM 5357 C CA . ARG A 1 706 ? 13.036 -39.599 -35.681 1.00 50.31 706 ARG A CA 1
ATOM 5358 C C . ARG A 1 706 ? 11.897 -39.063 -36.553 1.00 50.31 706 ARG A C 1
ATOM 5360 O O . ARG A 1 706 ? 10.851 -38.700 -36.033 1.00 50.31 706 ARG A O 1
ATOM 5367 N N . ALA A 1 707 ? 12.181 -38.990 -37.852 1.00 53.34 707 ALA A N 1
ATOM 5368 C CA . ALA A 1 707 ? 11.272 -38.932 -38.993 1.00 53.34 707 ALA A CA 1
ATOM 5369 C C . ALA A 1 707 ? 9.862 -38.367 -38.727 1.00 53.34 707 ALA A C 1
ATOM 5371 O O . ALA A 1 707 ? 8.963 -39.117 -38.369 1.00 53.34 707 ALA A O 1
ATOM 5372 N N . CYS A 1 708 ? 9.687 -37.059 -38.958 1.00 46.31 708 CYS A N 1
ATOM 5373 C CA . CYS A 1 708 ? 8.589 -36.469 -39.747 1.00 46.31 708 CYS A CA 1
ATOM 5374 C C . CYS A 1 708 ? 8.666 -34.924 -39.696 1.00 46.31 708 CYS A C 1
ATOM 5376 O O . CYS A 1 708 ? 8.463 -34.324 -38.647 1.00 46.31 708 CYS A O 1
ATOM 5378 N N . GLY A 1 709 ? 8.953 -34.267 -40.831 1.00 52.91 709 GLY A N 1
ATOM 5379 C CA . GLY A 1 709 ? 8.592 -32.851 -41.064 1.00 52.91 709 GLY A CA 1
ATOM 5380 C C . GLY A 1 709 ? 9.595 -31.720 -40.750 1.00 52.91 709 GLY A C 1
ATOM 5381 O O . GLY A 1 709 ? 9.191 -30.563 -40.740 1.00 52.91 709 GLY A O 1
ATOM 5382 N N . GLY A 1 710 ? 10.889 -31.981 -40.523 1.00 50.69 710 GLY A N 1
ATOM 5383 C CA . GLY A 1 710 ? 11.850 -30.977 -40.008 1.00 50.69 710 GLY A CA 1
ATOM 5384 C C . GLY A 1 710 ? 12.391 -29.891 -40.963 1.00 50.69 710 GLY A C 1
ATOM 5385 O O . GLY A 1 710 ? 13.208 -29.075 -40.537 1.00 50.69 710 GLY A O 1
ATOM 5386 N N . TRP A 1 711 ? 11.986 -29.842 -42.236 1.00 50.62 711 TRP A N 1
ATOM 5387 C CA . TRP A 1 711 ? 12.621 -28.953 -43.231 1.00 50.62 711 TRP A CA 1
ATOM 5388 C C . TRP A 1 711 ? 12.157 -27.485 -43.161 1.00 50.62 711 TRP A C 1
ATOM 5390 O O . TRP A 1 711 ? 12.896 -26.584 -43.555 1.00 50.62 711 TRP A O 1
ATOM 5400 N N . THR A 1 712 ? 10.980 -27.205 -42.598 1.00 54.12 712 THR A N 1
ATOM 5401 C CA . THR A 1 712 ? 10.391 -25.853 -42.577 1.00 54.12 712 THR A CA 1
ATOM 5402 C C . THR A 1 712 ? 11.046 -24.915 -41.556 1.00 54.12 712 THR A C 1
ATOM 5404 O O . THR A 1 712 ? 11.137 -23.713 -41.793 1.00 54.12 712 THR A O 1
ATOM 5407 N N . VAL A 1 713 ? 11.557 -25.443 -40.437 1.00 54.69 713 VAL A N 1
ATOM 5408 C CA . VAL A 1 713 ? 12.194 -24.632 -39.375 1.00 54.69 713 VAL A CA 1
ATOM 5409 C C . VAL A 1 713 ? 13.594 -24.163 -39.787 1.00 54.69 713 VAL A C 1
ATOM 5411 O O . VAL A 1 713 ? 14.011 -23.058 -39.441 1.00 54.69 713 VAL A O 1
ATOM 5414 N N . LEU A 1 714 ? 14.306 -24.968 -40.581 1.00 52.84 714 LEU A N 1
ATOM 5415 C CA . LEU A 1 714 ? 15.647 -24.635 -41.059 1.00 52.84 714 LEU A CA 1
ATOM 5416 C C . LEU A 1 714 ? 15.617 -23.484 -42.082 1.00 52.84 714 LEU A C 1
ATOM 5418 O O . LEU A 1 714 ? 16.468 -22.599 -42.035 1.00 52.84 714 LEU A O 1
ATOM 5422 N N . ALA A 1 715 ? 14.601 -23.443 -42.952 1.00 52.03 715 ALA A N 1
ATOM 5423 C CA . ALA A 1 715 ? 14.457 -22.406 -43.975 1.00 52.03 715 ALA A CA 1
ATOM 5424 C C . ALA A 1 715 ? 14.219 -20.998 -43.386 1.00 52.03 715 ALA A C 1
ATOM 5426 O O . ALA A 1 715 ? 14.780 -20.021 -43.880 1.00 52.03 715 ALA A O 1
ATOM 5427 N N . VAL A 1 716 ? 13.452 -20.886 -42.293 1.00 53.03 716 VAL A N 1
ATOM 5428 C CA . VAL A 1 716 ? 13.172 -19.595 -41.629 1.00 53.03 716 VAL A CA 1
ATOM 5429 C C . VAL A 1 716 ? 14.413 -19.035 -40.923 1.00 53.03 716 VAL A C 1
ATOM 5431 O O . VAL A 1 716 ? 14.632 -17.825 -40.922 1.00 53.03 716 VAL A O 1
ATOM 5434 N N . LEU A 1 717 ? 15.264 -19.899 -40.361 1.00 53.91 717 LEU A N 1
ATOM 5435 C CA . LEU A 1 717 ? 16.492 -19.475 -39.679 1.00 53.91 717 LEU A CA 1
ATOM 5436 C C . LEU A 1 717 ? 17.607 -19.074 -40.655 1.00 53.91 717 LEU A C 1
ATOM 5438 O O . LEU A 1 717 ? 18.357 -18.145 -40.364 1.00 53.91 717 LEU A O 1
ATOM 5442 N N . VAL A 1 718 ? 17.689 -19.716 -41.826 1.00 51.78 718 VAL A N 1
ATOM 5443 C CA . VAL A 1 718 ? 18.658 -19.347 -42.875 1.00 51.78 718 VAL A CA 1
ATOM 5444 C C . VAL A 1 718 ? 18.301 -18.000 -43.514 1.00 51.78 718 VAL A C 1
ATOM 5446 O O . VAL A 1 718 ? 19.194 -17.190 -43.753 1.00 51.78 718 VAL A O 1
ATOM 5449 N N . ALA A 1 719 ? 17.012 -17.694 -43.694 1.00 49.94 719 ALA A N 1
ATOM 5450 C CA . ALA A 1 719 ? 16.568 -16.402 -44.225 1.00 49.94 719 ALA A CA 1
ATOM 5451 C C . ALA A 1 719 ? 16.909 -15.201 -43.312 1.00 49.94 719 ALA A C 1
ATOM 5453 O O . ALA A 1 719 ? 17.034 -14.082 -43.799 1.00 49.94 719 ALA A O 1
ATOM 5454 N N . LEU A 1 720 ? 17.102 -15.418 -42.005 1.00 50.88 720 LEU A N 1
ATOM 5455 C CA . LEU A 1 720 ? 17.493 -14.374 -41.043 1.00 50.88 720 LEU A CA 1
ATOM 5456 C C . LEU A 1 720 ? 19.017 -14.170 -40.929 1.00 50.88 720 LEU A C 1
ATOM 5458 O O . LEU A 1 720 ? 19.451 -13.213 -40.288 1.00 50.88 720 LEU A O 1
ATOM 5462 N N . ALA A 1 721 ? 19.830 -15.052 -41.522 1.00 44.84 721 ALA A N 1
ATOM 5463 C CA . ALA A 1 721 ? 21.292 -15.034 -41.408 1.00 44.84 721 ALA A CA 1
ATOM 5464 C C . ALA A 1 721 ? 22.015 -14.464 -42.644 1.00 44.84 721 ALA A C 1
ATOM 5466 O O . ALA A 1 721 ? 23.223 -14.230 -42.582 1.00 44.84 721 ALA A O 1
ATOM 5467 N N . ILE A 1 722 ? 21.307 -14.232 -43.754 1.00 39.69 722 ILE A N 1
ATOM 5468 C CA . ILE A 1 722 ? 21.894 -13.677 -44.979 1.00 39.69 722 ILE A CA 1
ATOM 5469 C C . ILE A 1 722 ? 21.800 -12.144 -44.915 1.00 39.69 722 ILE A C 1
ATOM 5471 O O . ILE A 1 722 ? 20.694 -11.611 -44.818 1.00 39.69 722 ILE A O 1
ATOM 5475 N N . PRO A 1 723 ? 22.930 -11.415 -44.933 1.00 43.19 723 PRO A N 1
ATOM 5476 C CA . PRO A 1 723 ? 22.912 -9.962 -44.929 1.00 43.19 723 PRO A CA 1
ATOM 5477 C C . PRO A 1 723 ? 22.427 -9.448 -46.290 1.00 43.19 723 PRO A C 1
ATOM 5479 O O . PRO A 1 723 ? 22.995 -9.803 -47.323 1.00 43.19 723 PRO A O 1
ATOM 5482 N N . HIS A 1 724 ? 21.408 -8.591 -46.268 1.00 37.12 724 HIS A N 1
ATOM 5483 C CA . HIS A 1 724 ? 21.237 -7.548 -47.275 1.00 37.12 724 HIS A CA 1
ATOM 5484 C C . HIS A 1 724 ? 21.782 -6.234 -46.725 1.00 37.12 724 HIS A C 1
ATOM 5486 O O . HIS A 1 724 ? 21.503 -5.933 -45.537 1.00 37.12 724 HIS A O 1
#

Sequence (724 aa):
MGVASNGGARQRPLKHIGLVPSLVPSQKFDGPMRAFQARKASAQPQTSVQFAVEPRLSAPERLSLVRQISGRAPDSEQGRCVSAGVDVLLRSTRHPSRLPLRKVEAYLKDNALAVLPADKEGGVCKILRTEFRRQVRLLGQWLSLQVLGTKDDAAGRRQLRELQRIIHQTTEAIWACDLSRLRTDFKPRKRHDEKGKSSVHKLEPLQLPPEVTETLSLGPKFAVEPRLSAPERLSLVRQISGRAPDSEQGRCVSAGVDVLLRSTRHPSRLPLRKVEAYLKDNALAVLPADKEGGFASANSAGSEHTRHPDRDRASKMSWAPLVIASAAWSAVVASSGPFSCPSLELCSCVDERVDCACPGDEALDLFALFEPDVEYISVRHCGVVHVPPYLVASLSLEEFTLSDIGQLVIRSMAFERVSAVRTMRIRNVRNLTLEHLALHGLRGTELLEMNNVTTAELPPAALAGFTDVQELAIRDSHLGQVHSMALLFAKGKSCRLSHTLLDQAQNGSLVFDSVSTVEVSNCTFGNVSGAPLSATNATEVIVRDSTFKELRERGSLLLLGGANATSVVFENNRIDVAGTGALAQLSSAKNVTFARNVIRTAKEAALPSGPAVKFANNSFLCSCDASWLWRHKAAGGSVAVYEAAAVINSSLCVGPPPLDGLRMNEVEPVPANGTCRLMKASKRDAREKVLARLSGVLRASQKPVRACGGWTVLAVLVALAIPH

Secondary structure (DSSP, 8-state):
--------------------------------PPP----------------PPPP---HHHHHHHHHHHHTTS-TTTHHHHHHHHHHHHHHS---S----HHHHHHHHHHHSS----S--HHHHHHHHHHHHHHHHHHHHHHHHHHHHTT--SHHHHHHHHHHHHHHHHHHHHHHHHHHHHHHHHT--------TT--SEEESSS----HHHHHHHHT-HHHH------HHHHHHHHHHHHTTS-HHHHHHHHHHHHHHHHH---------HHHHHHHHHHTTEEEEE-STT--EEEEEGGG--S---S------------SSSTTTHHHHGGGS------S-TTTEEEETTEEEEE-SSS-EEE------TT--EEEEES-SEEEE-TTTTTT-EEEEEEEEEEEEEEE-TTTTTT-SEEEEEEEEEEEEEEE-TTTTTT-BS-SEEEEEEEEEEEE-TTTB---BS--EEEEES-EEEEE-TTSEEEES-SEEEEES-EEEEE-TTSEEEES-SEEEEES-EEEEE-S-SEEEET-SEEEEES-EEEEE-TT--SEE--STT--EEEEES-EEEEE-TTTTGGGGGSSEEEEES-EEEEE-TT-S--STTEEEES-EEE-SGGGTHHHHHHHT-SSHHHHHHHHHHHH-EEEESTTSTT-BGGGEEEEEETTEEEEEEE-SHHHHHHHHHHHHHHHHHHTS---SS-THHHHHHHHHTTS--

Radius of gyration: 39.27 Å; chains: 1; bounding box: 112×101×146 Å

InterPro domains:
  IPR011050 Pectin lyase fold/virulence factor [SSF51126] (420-620)
  IPR032675 Leucine-rich repeat domain superfamily [G3DSA:3.80.10.10] (338-670)
  IPR039448 Right handed beta helix domain [PF13229] (502-619)